Protein AF-A0A5N9AKI3-F1 (afdb_monomer_lite)

Secondary structure (DSSP, 8-state):
----------------------PPPP------PPPPP----PPPPPP----------PPP--PPPP------------------------------------------TTHHHHTT--B-HHHHHHHH-HHHHHHHHTTS-PPPHHHHHHTTTSPBGGG-------------------------------HHHHHHHHHHHHEEEE--SSGGG-EEEES----HHHHHHHHHHH-HHHHHHHHHTSSPPPHHHHHHHTTT-SS-GGGSS-TTGGG-SS----HHHHHHHTTT-PPPHHHHHHHHTT--PPPPPSSB-----STTT-SS----S-HHHHHHHHHH-HHHHTT---BPPP-TTTTSPPTT-GGGGG--TT-EEE-TTS-EEE-HHHHHHHHHHHHHHHHHHHHTT-B-EE------TTB-SSS-GGGGSPP---SHHHHHHHIIIIIHHHHHHHHHHHHHTT-SEEEE-SSSSSTTHHHHH-HHHHTS-HHHHHHHHHHHHHHHHHHHHTT--SEEEEEE-------BTTBGGGGT-TT-SGGGGG---TTSSEEEEE----S-HHHHHHHHHHHHHHHHHHHHHHT-EEEEES-TT--THHHHSTTT-TT----HHHHHHHHHHHHHHHHHHSSS--SB---PPPPHHHHTTT--PPP-GGGGGGB-TTTT-STTTPPPHHHHHHHHHHHHHT---

Foldseek 3Di:
DDDDDDDDDDDDDDDDDDDDDDDDDDDDDDDDDDDDDDDDDDDDDDDDDDDDDDDDDDDDDDDDDDDDDDDDDDDDDDDDDDDDDDDDDDDDDDDDDDDDDDDDQDFPDPLCVVQVPQADPVLLCVQVNPVVVVCSRSPVDHDDPVSVVSCPPGDGPPDDDPDDDDDDDDDDDDDDDDDDDPPPPPPPDALVSVVVVQCVVFWDWPDPPDPVQIAIAGFDQFDLQLVVQLCVQPHDVQLVCLQLVVDDQDPRSQVSSVVSGPDRSNRSHGPVSVSDDPHARDLLSQLSHLQPDQHDVVSCLVLLPPFAADDDDQFAAEAEPCQLAVPPFLSDSCLVVLQVCVCPPPLCVLLNHQAGYDDQNLLFARNSDSCSQVAQLLQWDQDPVRDTAHVVVGNLSSLSSSLSVLSVQSVVVHAAEQEHAGDALQFFPHHDSVSRDQDDDQDLVSQVSCLVGRVLVSLLSSLQSCVSSSHQEYEDAPSHPHLLVCLQRDPNNLPDDQLVNLVSSLVSLVPRLVSSVVRHDHFYEHEHALQAQCDDPLDHVNVPGSNGHNSNLPRAPLSGQEYEYEQAAEQDQVVLLVSLVRSLVSVLSRCVVSVHAYYYPDQLFFHCCLPCYCVNPVPRPRCCVVCVVVSSVSVVVSQVPRPDHHSYQRAHDDACVSCVVSGGDQDDPVRVVRRNSLSSHCVNRGGPPVSNVVSSVVSSVPRDD

Radius of gyration: 34.14 Å; chains: 1; bounding box: 111×111×91 Å

Structure (mmCIF, N/CA/C/O backbone):
data_AF-A0A5N9AKI3-F1
#
_entry.id   AF-A0A5N9AKI3-F1
#
loop_
_atom_site.group_PDB
_atom_site.id
_atom_site.type_symbol
_atom_site.label_atom_id
_atom_site.label_alt_id
_atom_site.label_comp_id
_atom_site.label_asym_id
_atom_site.label_entity_id
_atom_site.label_seq_id
_atom_site.pdbx_PDB_ins_code
_atom_site.Cartn_x
_atom_site.Cartn_y
_atom_site.Cartn_z
_atom_site.occupancy
_atom_site.B_iso_or_equiv
_atom_site.auth_seq_id
_atom_site.auth_comp_id
_atom_site.auth_asym_id
_atom_site.auth_atom_id
_atom_site.pdbx_PDB_model_num
ATOM 1 N N . MET A 1 1 ? -26.091 -62.091 34.260 1.00 37.72 1 MET A N 1
ATOM 2 C CA . MET A 1 1 ? -26.161 -60.623 34.139 1.00 37.72 1 MET A CA 1
ATOM 3 C C . MET A 1 1 ? -26.069 -60.316 32.641 1.00 37.72 1 MET A C 1
ATOM 5 O O . MET A 1 1 ? -24.976 -60.122 32.155 1.00 37.72 1 MET A O 1
ATOM 9 N N . ARG A 1 2 ? -27.032 -60.631 31.759 1.00 25.66 2 ARG A N 1
ATOM 10 C CA . ARG A 1 2 ? -28.496 -60.428 31.657 1.00 25.66 2 ARG A CA 1
ATOM 11 C C . ARG A 1 2 ? -28.908 -58.951 31.525 1.00 25.66 2 ARG A C 1
ATOM 13 O O . ARG A 1 2 ? -28.744 -58.236 32.502 1.00 25.66 2 ARG A O 1
ATOM 20 N N . ILE A 1 3 ? -29.601 -58.675 30.397 1.00 26.48 3 ILE A N 1
ATOM 21 C CA . ILE A 1 3 ? -30.741 -57.739 30.196 1.00 26.48 3 ILE A CA 1
ATOM 22 C C . ILE A 1 3 ? -30.334 -56.272 29.867 1.00 26.48 3 ILE A C 1
ATOM 24 O O . ILE A 1 3 ? -29.459 -55.769 30.548 1.00 26.48 3 ILE A O 1
ATOM 28 N N . ILE A 1 4 ? -30.877 -55.497 28.897 1.00 28.17 4 ILE A N 1
ATOM 29 C CA . ILE A 1 4 ? -31.987 -55.583 27.900 1.00 28.17 4 ILE A CA 1
ATOM 30 C C . ILE A 1 4 ? -31.997 -54.273 27.046 1.00 28.17 4 ILE A C 1
ATOM 32 O O . ILE A 1 4 ? -31.684 -53.241 27.622 1.00 28.17 4 ILE A O 1
ATOM 36 N N . LEU A 1 5 ? -32.396 -54.355 25.751 1.00 25.47 5 LEU A N 1
ATOM 37 C CA . LEU A 1 5 ? -33.222 -53.436 24.892 1.00 25.47 5 LEU A CA 1
ATOM 38 C C . LEU A 1 5 ? -32.940 -51.907 24.828 1.00 25.47 5 LEU A C 1
ATOM 40 O O . LEU A 1 5 ? -32.386 -51.338 25.748 1.00 25.47 5 LEU A O 1
ATOM 44 N N . SER A 1 6 ? -33.387 -51.098 23.852 1.00 24.08 6 SER A N 1
ATOM 45 C CA . SER A 1 6 ? -34.223 -51.172 22.623 1.00 24.08 6 SER A CA 1
ATOM 46 C C . SER A 1 6 ? -34.132 -49.765 21.990 1.00 24.08 6 SER A C 1
ATOM 48 O O . SER A 1 6 ? -34.130 -48.783 22.723 1.00 24.08 6 SER A O 1
ATOM 50 N N . SER A 1 7 ? -33.870 -49.601 20.690 1.00 25.44 7 SER A N 1
ATOM 51 C CA . SER A 1 7 ? -34.850 -49.259 19.632 1.00 25.44 7 SER A CA 1
ATOM 52 C C . SER A 1 7 ? -35.946 -48.253 20.023 1.00 25.44 7 SER A C 1
ATOM 54 O O . SER A 1 7 ? -36.705 -48.538 20.944 1.00 25.44 7 SER A O 1
ATOM 56 N N . LEU A 1 8 ? -36.149 -47.197 19.217 1.00 23.72 8 LEU A N 1
ATOM 57 C CA . LEU A 1 8 ? -37.434 -47.008 18.531 1.00 23.72 8 LEU A CA 1
ATOM 58 C C . LEU A 1 8 ? -37.348 -46.070 17.312 1.00 23.72 8 LEU A C 1
ATOM 60 O O . LEU A 1 8 ? -36.702 -45.029 17.323 1.00 23.72 8 LEU A O 1
ATOM 64 N N . LEU A 1 9 ? -38.056 -46.513 16.279 1.00 22.47 9 LEU A N 1
ATOM 65 C CA . LEU A 1 9 ? -38.304 -45.947 14.962 1.00 22.47 9 LEU A CA 1
ATOM 66 C C . LEU A 1 9 ? -39.828 -45.722 14.879 1.00 22.47 9 LEU A C 1
ATOM 68 O O . LEU A 1 9 ? -40.580 -46.590 15.327 1.00 22.47 9 LEU A O 1
ATOM 72 N N . THR A 1 10 ? -40.311 -44.614 14.314 1.00 24.66 10 THR A N 1
ATOM 73 C CA . THR A 1 10 ? -41.717 -44.415 13.869 1.00 24.66 10 THR A CA 1
ATOM 74 C C . THR A 1 10 ? -41.688 -43.226 12.894 1.00 24.66 10 THR A C 1
ATOM 76 O O . THR A 1 10 ? -41.303 -42.142 13.306 1.00 24.66 10 THR A O 1
ATOM 79 N N . VAL A 1 11 ? -41.752 -43.340 11.561 1.00 23.03 11 VAL A N 1
ATOM 80 C CA . VAL A 1 11 ? -42.775 -43.821 10.601 1.00 23.03 11 VAL A CA 1
ATOM 81 C C . VAL A 1 11 ? -44.124 -43.080 10.656 1.00 23.03 11 VAL A C 1
ATOM 83 O O . VAL A 1 11 ? -44.943 -43.338 11.526 1.00 23.03 11 VAL A O 1
ATOM 86 N N . MET A 1 12 ? -44.290 -42.202 9.652 1.00 24.00 12 MET A N 1
ATOM 87 C CA . MET A 1 12 ? -45.476 -41.753 8.887 1.00 24.00 12 MET A CA 1
ATOM 88 C C . MET A 1 12 ? -46.890 -41.813 9.496 1.00 24.00 12 MET A C 1
ATOM 90 O O . MET A 1 12 ? -47.358 -42.888 9.845 1.00 24.00 12 MET A O 1
ATOM 94 N N . PHE A 1 13 ? -47.654 -40.722 9.312 1.00 23.44 13 PHE A N 1
ATOM 95 C CA . PHE A 1 13 ? -48.946 -40.766 8.601 1.00 23.44 13 PHE A CA 1
ATOM 96 C C . PHE A 1 13 ? -49.306 -39.417 7.937 1.00 23.44 13 PHE A C 1
ATOM 98 O O . PHE A 1 13 ? -49.018 -38.345 8.457 1.00 23.44 13 PHE A O 1
ATOM 105 N N . LEU A 1 14 ? -49.904 -39.547 6.749 1.00 22.31 14 LEU A N 1
ATOM 106 C CA . LEU A 1 14 ? -50.409 -38.560 5.785 1.00 22.31 14 LEU A CA 1
ATOM 107 C C . LEU A 1 14 ? -51.775 -37.946 6.168 1.00 22.31 14 LEU A C 1
ATOM 109 O O . LEU A 1 14 ? -52.446 -38.461 7.058 1.00 22.31 14 LEU A O 1
ATOM 113 N N . VAL A 1 15 ? -52.207 -36.995 5.314 1.00 23.88 15 VAL A N 1
ATOM 114 C CA . VAL A 1 15 ? -53.561 -36.421 5.070 1.00 23.88 15 VAL A CA 1
ATOM 115 C C . VAL A 1 15 ? -53.789 -35.052 5.736 1.00 23.88 15 V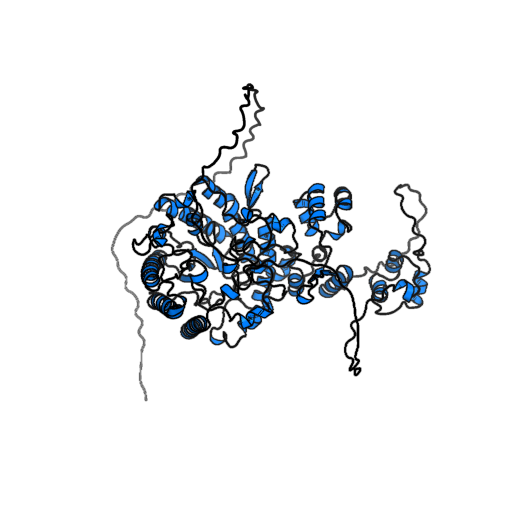AL A C 1
ATOM 117 O O . VAL A 1 15 ? -53.576 -34.926 6.929 1.00 23.88 15 VAL A O 1
ATOM 120 N N . ALA A 1 16 ? -54.376 -34.009 5.134 1.00 21.67 16 ALA A N 1
ATOM 121 C CA . ALA A 1 16 ? -54.496 -33.397 3.793 1.00 21.67 16 ALA A CA 1
ATOM 122 C C . ALA A 1 16 ? -55.538 -32.250 3.954 1.00 21.67 16 ALA A C 1
ATOM 124 O O . ALA A 1 16 ? -56.291 -32.262 4.927 1.00 21.67 16 ALA A O 1
ATOM 125 N N . CYS A 1 17 ? -55.621 -31.352 2.956 1.00 22.72 17 CYS A N 1
ATOM 126 C CA . CYS A 1 17 ? -56.545 -30.204 2.778 1.00 22.72 17 CYS A CA 1
ATOM 127 C C . CYS A 1 17 ? -56.076 -28.913 3.477 1.00 22.72 17 CYS A C 1
ATOM 129 O O . CYS A 1 17 ? -55.954 -28.893 4.693 1.00 22.72 17 CYS A O 1
ATOM 131 N N . GLY A 1 18 ? -55.816 -27.778 2.822 1.00 21.88 18 GLY A N 1
ATOM 132 C CA . GLY A 1 18 ? -56.116 -27.233 1.482 1.00 21.88 18 GLY A CA 1
ATOM 133 C C . GLY A 1 18 ? -56.277 -25.704 1.666 1.00 21.88 18 GLY A C 1
ATOM 134 O O . GLY A 1 18 ? -56.515 -25.277 2.789 1.00 21.88 18 GLY A O 1
ATOM 135 N N . GLY A 1 19 ? -56.180 -24.778 0.714 1.00 23.66 19 GLY A N 1
ATOM 136 C CA . GLY A 1 19 ? -55.586 -24.661 -0.624 1.00 23.66 19 GLY A CA 1
ATOM 137 C C . GLY A 1 19 ? -54.828 -23.309 -0.633 1.00 23.66 19 GLY A C 1
ATOM 138 O O . GLY A 1 19 ? -54.532 -22.786 0.435 1.00 23.66 19 GLY A O 1
ATOM 139 N N . SER A 1 20 ? -54.482 -22.634 -1.720 1.00 24.92 20 SER A N 1
ATOM 140 C CA . SER A 1 20 ? -54.692 -22.775 -3.160 1.00 24.92 20 SER A CA 1
ATOM 141 C C . SER A 1 20 ? -53.670 -21.847 -3.842 1.00 24.92 20 SER A C 1
ATOM 143 O O . SER A 1 20 ? -53.482 -20.731 -3.364 1.00 24.92 20 SER A O 1
ATOM 145 N N . ASP A 1 21 ? -53.014 -22.341 -4.896 1.00 24.72 21 ASP A N 1
ATOM 146 C CA . ASP A 1 21 ? -52.727 -21.729 -6.212 1.00 24.72 21 ASP A CA 1
ATOM 147 C C . ASP A 1 21 ? -52.554 -20.191 -6.287 1.00 24.72 21 ASP A C 1
ATOM 149 O O . ASP A 1 21 ? -53.398 -19.437 -5.826 1.00 24.72 21 ASP A O 1
ATOM 153 N N . THR A 1 22 ? -51.525 -19.602 -6.903 1.00 26.67 22 THR A N 1
ATOM 154 C CA . THR A 1 22 ? -50.898 -19.912 -8.200 1.00 26.67 22 THR A CA 1
ATOM 155 C C . THR A 1 22 ? -49.529 -19.226 -8.312 1.00 26.67 22 THR A C 1
ATOM 157 O O . THR A 1 22 ? -49.428 -18.019 -8.092 1.00 26.67 22 THR A O 1
ATOM 160 N N . ALA A 1 23 ? -48.513 -19.956 -8.773 1.00 25.62 23 ALA A N 1
ATOM 161 C CA . ALA A 1 23 ? -47.315 -19.398 -9.400 1.00 25.62 23 ALA A CA 1
ATOM 162 C C . ALA A 1 23 ? -47.482 -19.432 -10.932 1.00 25.62 23 ALA A C 1
ATOM 164 O O . ALA A 1 23 ? -47.989 -20.436 -11.441 1.00 25.62 23 ALA A O 1
ATOM 165 N N . PRO A 1 24 ? -47.047 -18.411 -11.692 1.00 29.31 24 PRO A N 1
ATOM 166 C CA . PRO A 1 24 ? -46.917 -18.532 -13.135 1.00 29.31 24 PRO A CA 1
ATOM 167 C C . PRO A 1 24 ? -45.514 -19.017 -13.542 1.00 29.31 24 PRO A C 1
ATOM 169 O O . PRO A 1 24 ? -44.487 -18.462 -13.158 1.00 29.31 24 PRO A O 1
ATOM 172 N N . THR A 1 25 ? -45.517 -20.077 -14.346 1.00 28.02 25 THR A N 1
ATOM 173 C CA . THR A 1 25 ? -44.408 -20.678 -15.103 1.00 28.02 25 THR A CA 1
ATOM 174 C C . THR A 1 25 ? -43.863 -19.710 -16.176 1.00 28.02 25 THR A C 1
ATOM 176 O O . THR A 1 25 ? -44.632 -18.910 -16.714 1.00 28.02 25 THR A O 1
ATOM 179 N N . PRO A 1 26 ? -42.562 -19.779 -16.527 1.00 30.08 26 PRO A N 1
ATOM 180 C CA . PRO A 1 26 ? -41.921 -18.857 -17.465 1.00 30.08 26 PRO A CA 1
ATOM 181 C C . PRO A 1 26 ? -42.343 -19.106 -18.918 1.00 30.08 26 PRO A C 1
ATOM 183 O O . PRO A 1 26 ? -42.483 -20.246 -19.357 1.00 30.08 26 PRO A O 1
ATOM 186 N N . THR A 1 27 ? -42.498 -18.021 -19.680 1.00 27.00 27 THR A N 1
ATOM 187 C CA . THR A 1 27 ? -42.697 -18.048 -21.141 1.00 27.00 27 THR A CA 1
ATOM 188 C C . THR A 1 27 ? -41.426 -17.520 -21.826 1.00 27.00 27 THR A C 1
ATOM 190 O O . THR A 1 27 ? -40.848 -16.552 -21.328 1.00 27.00 27 THR A O 1
ATOM 193 N N . PRO A 1 28 ? -40.958 -18.134 -22.931 1.00 29.23 28 PRO A N 1
ATOM 194 C CA . PRO A 1 28 ? -39.671 -17.827 -23.548 1.00 29.23 28 PRO A CA 1
ATOM 195 C C . PRO A 1 28 ? -39.760 -16.618 -24.492 1.00 29.23 28 PRO A C 1
ATOM 197 O O . PRO A 1 28 ? -40.686 -16.520 -25.293 1.00 29.23 28 PRO A O 1
ATOM 200 N N . PHE A 1 29 ? -38.756 -15.742 -24.450 1.00 27.98 29 PHE A N 1
ATOM 201 C CA . PHE A 1 29 ? -38.484 -14.732 -25.479 1.00 27.98 29 PHE A CA 1
ATOM 202 C C . PHE A 1 29 ? -37.013 -14.886 -25.890 1.00 27.98 29 PHE A C 1
ATOM 204 O O . PHE A 1 29 ? -36.119 -14.814 -25.058 1.00 27.98 29 PHE A O 1
ATOM 211 N N . ALA A 1 30 ? -36.765 -15.428 -27.080 1.00 25.25 30 ALA A N 1
ATOM 212 C CA . ALA A 1 30 ? -36.595 -14.700 -28.340 1.00 25.25 30 ALA A CA 1
ATOM 213 C C . ALA A 1 30 ? -35.136 -14.255 -28.534 1.00 25.25 30 ALA A C 1
ATOM 215 O O . ALA A 1 30 ? -34.692 -13.218 -28.053 1.00 25.25 30 ALA A O 1
ATOM 216 N N . THR A 1 31 ? -34.404 -15.088 -29.269 1.00 28.66 31 THR A N 1
ATOM 217 C CA . THR A 1 31 ? -33.080 -14.828 -29.831 1.00 28.66 31 THR A CA 1
ATOM 218 C C . THR A 1 31 ? -33.158 -13.618 -30.765 1.00 28.66 31 THR A C 1
ATOM 220 O O . THR A 1 31 ? -33.770 -13.697 -31.829 1.00 28.66 31 THR A O 1
ATOM 223 N N . ALA A 1 32 ? -32.535 -12.506 -30.381 1.00 26.70 32 ALA A N 1
ATOM 224 C CA . ALA A 1 32 ? -32.258 -11.391 -31.278 1.00 26.70 32 ALA A CA 1
ATOM 225 C C . ALA A 1 32 ? -30.768 -11.418 -31.640 1.00 26.70 32 ALA A C 1
ATOM 227 O O . ALA A 1 32 ? -29.902 -11.333 -30.771 1.00 26.70 32 ALA A O 1
ATOM 228 N N . SER A 1 33 ? -30.478 -11.592 -32.929 1.00 29.80 33 SER A N 1
ATOM 229 C CA . SER A 1 33 ? -29.139 -11.439 -33.497 1.00 29.80 33 SER A CA 1
ATOM 230 C C . SER A 1 33 ? -28.622 -10.004 -33.309 1.00 29.80 33 SER A C 1
ATOM 232 O O . SER A 1 33 ? -29.425 -9.067 -33.321 1.00 29.80 33 SER A O 1
ATOM 234 N N . PRO A 1 34 ? -27.299 -9.806 -33.172 1.00 31.45 34 PRO A N 1
ATOM 235 C CA . PRO A 1 34 ? -26.718 -8.479 -33.007 1.00 31.45 34 PRO A CA 1
ATOM 236 C C . PRO A 1 34 ? -26.858 -7.656 -34.300 1.00 31.45 34 PRO A C 1
ATOM 238 O O . PRO A 1 34 ? -26.679 -8.208 -35.391 1.00 31.45 34 PRO A O 1
ATOM 241 N N . PRO A 1 35 ? -27.156 -6.346 -34.229 1.00 30.70 35 PRO A N 1
ATOM 242 C CA . PRO A 1 35 ? -27.090 -5.492 -35.403 1.00 30.70 35 PRO A CA 1
ATOM 243 C C . PRO A 1 35 ? -25.626 -5.265 -35.815 1.00 30.70 35 PRO A C 1
ATOM 245 O O . PRO A 1 35 ? -24.762 -4.981 -34.989 1.00 30.70 35 PRO A O 1
ATOM 248 N N . ALA A 1 36 ? -25.368 -5.401 -37.116 1.00 28.72 36 ALA A N 1
ATOM 249 C CA . ALA A 1 36 ? -24.107 -5.058 -37.768 1.00 28.72 36 ALA A CA 1
ATOM 250 C C . ALA A 1 36 ? -23.785 -3.550 -37.628 1.00 28.72 36 ALA A C 1
ATOM 252 O O . ALA A 1 36 ? -24.711 -2.740 -37.516 1.00 28.72 36 ALA A O 1
ATOM 253 N N . PRO A 1 37 ? -22.498 -3.153 -37.661 1.00 28.92 37 PRO A N 1
ATOM 254 C CA . PRO A 1 37 ? -22.083 -1.779 -37.397 1.00 28.92 37 PRO A CA 1
ATOM 255 C C . PRO A 1 37 ? -22.508 -0.841 -38.532 1.00 28.92 37 PRO A C 1
ATOM 257 O O . PRO A 1 37 ? -22.203 -1.069 -39.705 1.00 28.92 37 PRO A O 1
ATOM 260 N N . ALA A 1 38 ? -23.203 0.239 -38.177 1.00 26.28 38 ALA A N 1
ATOM 261 C CA . ALA A 1 38 ? -23.516 1.313 -39.104 1.00 26.28 38 ALA A CA 1
ATOM 262 C C . ALA A 1 38 ? -22.277 2.197 -39.311 1.00 26.28 38 ALA A C 1
ATOM 264 O O . ALA A 1 38 ? -21.839 2.916 -38.418 1.00 26.28 38 ALA A O 1
ATOM 265 N N . SER A 1 39 ? -21.729 2.130 -40.523 1.00 27.59 39 SER A N 1
ATOM 266 C CA . SER A 1 39 ? -20.820 3.122 -41.087 1.00 27.59 39 SER A CA 1
ATOM 267 C C . SER A 1 39 ? -21.580 4.426 -41.325 1.00 27.59 39 SER A C 1
ATOM 269 O O . SER A 1 39 ? -22.533 4.438 -42.104 1.00 27.59 39 SER A O 1
ATOM 271 N N . THR A 1 40 ? -21.142 5.529 -40.717 1.00 27.92 40 THR A N 1
ATOM 272 C CA . THR A 1 40 ? -21.492 6.872 -41.196 1.00 27.92 40 THR A CA 1
ATOM 273 C C . THR A 1 40 ? -20.305 7.821 -41.116 1.00 27.92 40 THR A C 1
ATOM 275 O O . THR A 1 40 ? -19.755 8.100 -40.057 1.00 27.92 40 THR A O 1
ATOM 278 N N . ALA A 1 41 ? -19.955 8.271 -42.317 1.00 25.47 41 ALA A N 1
ATOM 279 C CA . ALA A 1 41 ? -19.000 9.275 -42.738 1.00 25.47 41 ALA A CA 1
ATOM 280 C C . ALA A 1 41 ? -18.780 10.498 -41.825 1.00 25.47 41 ALA A C 1
ATOM 282 O O . ALA A 1 41 ? -19.704 11.106 -41.291 1.00 25.47 41 ALA A O 1
ATOM 283 N N . VAL A 1 42 ? -17.511 10.906 -41.820 1.00 30.20 42 VAL A N 1
ATOM 284 C CA . VAL A 1 42 ? -16.954 12.199 -41.407 1.00 30.20 42 VAL A CA 1
ATOM 285 C C . VAL A 1 42 ? -17.672 13.378 -42.091 1.00 30.20 42 VAL A C 1
ATOM 287 O O . VAL A 1 42 ? -17.724 13.410 -43.325 1.00 30.20 42 VAL A O 1
ATOM 290 N N . PRO A 1 43 ? -18.126 14.408 -41.352 1.00 28.36 43 PRO A N 1
ATOM 291 C CA . PRO A 1 43 ? -18.409 15.721 -41.917 1.00 28.36 43 PRO A CA 1
ATOM 292 C C . PRO A 1 43 ? -17.145 16.595 -41.903 1.00 28.36 43 PRO A C 1
ATOM 294 O O . PRO A 1 43 ? -16.491 16.778 -40.880 1.00 28.36 43 PRO A O 1
ATOM 297 N N . LYS A 1 44 ? -16.820 17.156 -43.068 1.00 26.78 44 LYS A N 1
ATOM 298 C CA . LYS A 1 44 ? -15.767 18.157 -43.286 1.00 26.78 44 LYS A CA 1
ATOM 299 C C . LYS A 1 44 ? -16.151 19.499 -42.615 1.00 26.78 44 LYS A C 1
ATOM 301 O O . LYS A 1 44 ? -17.340 19.825 -42.619 1.00 26.78 44 LYS A O 1
ATOM 306 N N . PRO A 1 45 ? -15.203 20.302 -42.088 1.00 28.41 45 PRO A N 1
ATOM 307 C CA . PRO A 1 45 ? -15.526 21.529 -41.359 1.00 28.41 45 PRO A CA 1
ATOM 308 C C . PRO A 1 45 ? -16.057 22.615 -42.299 1.00 28.41 45 PRO A C 1
ATOM 310 O O . PRO A 1 45 ? -15.522 22.810 -43.391 1.00 28.41 45 PRO A O 1
ATOM 313 N N . THR A 1 46 ? -17.089 23.334 -41.857 1.00 25.28 46 THR A N 1
ATOM 314 C CA . THR A 1 46 ? -17.575 24.558 -42.508 1.00 25.28 46 THR A CA 1
ATOM 315 C C . THR A 1 46 ? -16.972 25.760 -41.786 1.00 25.28 46 THR A C 1
ATOM 317 O O . THR A 1 46 ? -17.080 25.864 -40.566 1.00 25.28 46 THR A O 1
ATOM 320 N N . GLU A 1 47 ? -16.316 26.637 -42.546 1.00 29.20 47 GLU A N 1
ATOM 321 C CA . GLU A 1 47 ? -15.791 27.931 -42.104 1.00 29.20 47 GLU A CA 1
ATOM 322 C C . GLU A 1 47 ? -16.889 28.809 -41.490 1.00 29.20 47 GLU A C 1
ATOM 324 O O . GLU A 1 47 ? -17.942 29.010 -42.096 1.00 29.20 47 GLU A O 1
ATOM 329 N N . ALA A 1 48 ? -16.604 29.409 -40.332 1.00 26.83 48 ALA A N 1
ATOM 330 C CA . ALA A 1 48 ? -17.305 30.597 -39.861 1.00 26.83 48 ALA A CA 1
ATOM 331 C C . ALA A 1 48 ? -16.369 31.491 -39.027 1.00 26.83 48 ALA A C 1
ATOM 333 O O . ALA A 1 48 ? -16.125 31.250 -37.852 1.00 26.83 48 ALA A O 1
ATOM 334 N N . THR A 1 49 ? -15.896 32.540 -39.704 1.00 25.33 49 THR A N 1
ATOM 335 C CA . THR A 1 49 ? -15.737 33.934 -39.242 1.00 25.33 49 THR A CA 1
ATOM 336 C C . THR A 1 49 ? -14.961 34.240 -37.957 1.00 25.33 49 THR A C 1
ATOM 338 O O . THR A 1 49 ? -15.430 34.062 -36.839 1.00 25.33 49 THR A O 1
ATOM 341 N N . ALA A 1 50 ? -13.809 34.874 -38.186 1.00 27.91 50 ALA A N 1
ATOM 342 C CA . ALA A 1 50 ? -13.017 35.638 -37.237 1.00 27.91 50 ALA A CA 1
ATOM 343 C C . ALA A 1 50 ? -13.839 36.692 -36.472 1.00 27.91 50 ALA A C 1
ATOM 345 O O . ALA A 1 50 ? -14.595 37.460 -37.071 1.00 27.91 50 ALA A O 1
ATOM 346 N N . LEU A 1 51 ? -13.599 36.772 -35.164 1.00 25.62 51 LEU A N 1
ATOM 347 C CA . LEU A 1 51 ? -13.906 37.924 -34.321 1.00 25.62 51 LEU A CA 1
ATOM 348 C C . LEU A 1 51 ? -12.608 38.366 -33.637 1.00 25.62 51 LEU A C 1
ATOM 350 O O . LEU A 1 51 ? -11.878 37.555 -33.070 1.00 25.62 51 LEU A O 1
ATOM 354 N N . GLU A 1 52 ? -12.307 39.653 -33.794 1.00 24.64 52 GLU A N 1
ATOM 355 C CA . GLU A 1 52 ? -11.102 40.345 -33.343 1.00 24.64 52 GLU A CA 1
ATOM 356 C C . GLU A 1 52 ? -10.863 40.195 -31.835 1.00 24.64 52 GLU A C 1
ATOM 358 O O . GLU A 1 52 ? -11.728 40.508 -31.018 1.00 24.64 52 GLU A O 1
ATOM 363 N N . VAL A 1 53 ? -9.644 39.792 -31.470 1.00 25.25 53 VAL A N 1
ATOM 364 C CA . VAL A 1 53 ? -9.127 39.880 -30.101 1.00 25.25 53 VAL A CA 1
ATOM 365 C C . VAL A 1 53 ? -8.456 41.241 -29.936 1.00 25.25 53 VAL A C 1
ATOM 367 O O . VAL A 1 53 ? -7.358 41.479 -30.439 1.00 25.25 53 VAL A O 1
ATOM 370 N N . THR A 1 54 ? -9.117 42.145 -29.220 1.00 24.83 54 THR A N 1
ATOM 371 C CA . THR A 1 54 ? -8.513 43.365 -28.682 1.00 24.83 54 THR A CA 1
ATOM 372 C C . THR A 1 54 ? -7.730 43.028 -27.415 1.00 24.83 54 THR A C 1
ATOM 374 O O . THR A 1 54 ? -8.283 42.608 -26.402 1.00 24.83 54 THR A O 1
ATOM 377 N N . ALA A 1 55 ? -6.414 43.223 -27.474 1.00 27.56 55 ALA A N 1
ATOM 378 C CA . ALA A 1 55 ? -5.522 43.138 -26.326 1.00 27.56 55 ALA A CA 1
ATOM 379 C C . ALA A 1 55 ? -5.784 44.289 -25.340 1.00 27.56 55 ALA A C 1
ATOM 381 O O . ALA A 1 55 ? -5.763 45.453 -25.745 1.00 27.56 55 ALA A O 1
ATOM 382 N N . VAL A 1 56 ? -5.944 43.985 -24.045 1.00 25.20 56 VAL A N 1
ATOM 383 C CA . VAL A 1 56 ? -5.855 44.983 -22.966 1.00 25.20 56 VAL A CA 1
ATOM 384 C C . VAL A 1 56 ? -5.072 44.436 -21.763 1.00 25.20 56 VAL A C 1
ATOM 386 O O . VAL A 1 56 ? -5.467 43.478 -21.114 1.00 25.20 56 VAL A O 1
ATOM 389 N N . ALA A 1 57 ? -3.936 45.104 -21.549 1.00 24.38 57 ALA A N 1
ATOM 390 C CA . ALA A 1 57 ? -3.128 45.386 -20.359 1.00 24.38 57 ALA A CA 1
ATOM 391 C C . ALA A 1 57 ? -3.198 44.531 -19.067 1.00 24.38 57 ALA A C 1
ATOM 393 O O . ALA A 1 57 ? -4.208 44.424 -18.380 1.00 24.38 57 ALA A O 1
ATOM 394 N N . LYS A 1 58 ? -1.985 44.116 -18.679 1.00 28.05 58 LYS A N 1
ATOM 395 C CA . LYS A 1 58 ? -1.468 43.687 -17.368 1.00 28.05 58 LYS A CA 1
ATOM 396 C C . LYS A 1 58 ? -1.834 44.657 -16.218 1.00 28.05 58 LYS A C 1
ATOM 398 O O . LYS A 1 58 ? -1.664 45.862 -16.416 1.00 28.05 58 LYS A O 1
ATOM 403 N N . PRO A 1 59 ? -2.207 44.185 -15.011 1.00 26.69 59 PRO A N 1
ATOM 404 C CA . PRO A 1 59 ? -2.236 45.028 -13.818 1.00 26.69 59 PRO A CA 1
ATOM 405 C C . PRO A 1 59 ? -0.905 45.011 -13.056 1.00 26.69 59 PRO A C 1
ATOM 407 O O . PRO A 1 59 ? -0.260 43.976 -12.887 1.00 26.69 59 PRO A O 1
ATOM 410 N N . THR A 1 60 ? -0.535 46.210 -12.624 1.00 23.48 60 THR A N 1
ATOM 411 C CA . THR A 1 60 ? 0.652 46.626 -11.875 1.00 23.48 60 THR A CA 1
ATOM 412 C C . THR A 1 60 ? 0.478 46.409 -10.368 1.00 23.48 60 THR A C 1
ATOM 414 O O . THR A 1 60 ? -0.645 46.422 -9.867 1.00 23.48 60 THR A O 1
ATOM 417 N N . GLU A 1 61 ? 1.608 46.271 -9.667 1.00 29.53 61 GLU A N 1
ATOM 418 C CA . GLU A 1 61 ? 1.773 46.351 -8.210 1.00 29.53 61 GLU A CA 1
ATOM 419 C C . GLU A 1 61 ? 0.906 47.430 -7.543 1.00 29.53 61 GLU A C 1
ATOM 421 O O . GLU A 1 61 ? 0.868 48.581 -7.988 1.00 29.53 61 GLU A O 1
ATOM 426 N N . ALA A 1 62 ? 0.297 47.072 -6.410 1.00 25.31 62 ALA A N 1
ATOM 427 C CA . ALA A 1 62 ? -0.195 48.026 -5.428 1.00 25.31 62 ALA A CA 1
ATOM 428 C C . ALA A 1 62 ? 0.126 47.548 -4.004 1.00 25.31 62 ALA A C 1
ATOM 430 O O . ALA A 1 62 ? -0.147 46.420 -3.602 1.00 25.31 62 ALA A O 1
ATOM 431 N N . THR A 1 63 ? 0.747 48.478 -3.299 1.00 23.09 63 THR A N 1
ATOM 432 C CA . THR A 1 63 ? 1.340 48.517 -1.967 1.00 23.09 63 THR A CA 1
ATOM 433 C C . THR A 1 63 ? 0.388 48.115 -0.832 1.00 23.09 63 THR A C 1
ATOM 435 O O . THR A 1 63 ? -0.763 48.549 -0.809 1.00 23.09 63 THR A O 1
ATOM 438 N N . ALA A 1 64 ? 0.898 47.389 0.169 1.00 24.23 64 ALA A N 1
ATOM 439 C CA . ALA A 1 64 ? 0.256 47.233 1.479 1.00 24.23 64 ALA A CA 1
ATOM 440 C C . ALA A 1 64 ? 0.830 48.258 2.491 1.00 24.23 64 ALA A C 1
ATOM 442 O O . ALA A 1 64 ? 2.030 48.539 2.433 1.00 24.23 64 ALA A O 1
ATOM 443 N N . PRO A 1 65 ? 0.010 48.844 3.388 1.00 25.44 65 PRO A N 1
ATOM 444 C CA . PRO A 1 65 ? 0.434 49.890 4.320 1.00 25.44 65 PRO A CA 1
ATOM 445 C C . PRO A 1 65 ? 1.026 49.356 5.637 1.00 25.44 65 PRO A C 1
ATOM 447 O O . PRO A 1 65 ? 0.654 48.292 6.126 1.00 25.44 65 PRO A O 1
ATOM 450 N N . GLU A 1 66 ? 1.916 50.166 6.219 1.00 22.70 66 GLU A N 1
ATOM 451 C CA . GLU A 1 66 ? 2.487 50.051 7.567 1.00 22.70 66 GLU A CA 1
ATOM 452 C C . GLU A 1 66 ? 1.437 50.117 8.689 1.00 22.70 66 GLU A C 1
ATOM 454 O O . GLU A 1 66 ? 0.548 50.971 8.669 1.00 22.70 66 GLU A O 1
ATOM 459 N N . ALA A 1 67 ? 1.660 49.331 9.749 1.00 24.39 67 ALA A N 1
ATOM 460 C CA . ALA A 1 67 ? 1.368 49.727 11.129 1.00 24.39 67 ALA A CA 1
ATOM 461 C C . ALA A 1 67 ? 2.321 49.021 12.119 1.00 24.39 67 ALA A C 1
ATOM 463 O O . ALA A 1 67 ? 2.109 47.883 12.517 1.00 24.39 67 ALA A O 1
ATOM 464 N N . THR A 1 68 ? 3.386 49.753 12.459 1.00 22.52 68 THR A N 1
ATOM 465 C CA . THR A 1 68 ? 3.990 49.966 13.792 1.00 22.52 68 THR A CA 1
ATOM 466 C C . THR A 1 68 ? 4.288 48.799 14.746 1.00 22.52 68 THR A C 1
ATOM 468 O O . THR A 1 68 ? 3.406 48.124 15.264 1.00 22.52 68 THR A O 1
ATOM 471 N N . ALA A 1 69 ? 5.586 48.740 15.051 1.00 24.94 69 ALA A N 1
ATOM 472 C CA . ALA A 1 69 ? 6.317 48.064 16.116 1.00 24.94 69 ALA A CA 1
ATOM 473 C C . ALA A 1 69 ? 5.690 48.058 17.522 1.00 24.94 69 ALA A C 1
ATOM 475 O O . ALA A 1 69 ? 5.060 49.030 17.928 1.00 24.94 69 ALA A O 1
ATOM 476 N N . ASP A 1 70 ? 6.076 47.047 18.310 1.00 21.91 70 ASP A N 1
ATOM 477 C CA . ASP A 1 70 ? 6.741 47.333 19.581 1.00 21.91 70 ASP A CA 1
ATOM 478 C C . ASP A 1 70 ? 7.822 46.295 19.940 1.00 21.91 70 ASP A C 1
ATOM 480 O O . ASP A 1 70 ? 7.778 45.131 19.549 1.00 21.91 70 ASP A O 1
ATOM 484 N N . HIS A 1 71 ? 8.841 46.820 20.613 1.00 25.42 71 HIS A N 1
ATOM 485 C CA . HIS A 1 71 ? 10.205 46.334 20.820 1.00 25.42 71 HIS A CA 1
ATOM 486 C C . HIS A 1 71 ? 10.391 45.100 21.724 1.00 25.42 71 HIS A C 1
ATOM 488 O O . HIS A 1 71 ? 9.657 44.921 22.690 1.00 25.42 71 HIS A O 1
ATOM 494 N N . ALA A 1 72 ? 11.509 44.385 21.499 1.00 23.67 72 ALA A N 1
ATOM 495 C CA . ALA A 1 72 ? 12.678 44.273 22.407 1.00 23.67 72 ALA A CA 1
ATOM 496 C C . ALA A 1 72 ? 13.305 42.855 22.344 1.00 23.67 72 ALA A C 1
ATOM 498 O O . ALA A 1 72 ? 12.657 41.883 22.705 1.00 23.67 72 ALA A O 1
ATOM 499 N N . ASP A 1 73 ? 14.480 42.682 21.715 1.00 24.58 73 ASP A N 1
ATOM 500 C CA . ASP A 1 73 ? 15.825 42.709 22.351 1.00 24.58 73 ASP A CA 1
ATOM 501 C C . ASP A 1 73 ? 16.103 41.411 23.170 1.00 24.58 73 ASP A C 1
ATOM 503 O O . ASP A 1 73 ? 15.336 41.078 24.060 1.00 24.58 73 ASP A O 1
ATOM 507 N N . LEU A 1 74 ? 17.146 40.582 22.980 1.00 25.61 74 LEU A N 1
ATOM 508 C CA . LEU A 1 74 ? 18.534 40.812 22.562 1.00 25.61 74 LEU A CA 1
ATOM 509 C C . LEU A 1 74 ? 19.269 39.504 22.172 1.00 25.61 74 LEU A C 1
ATOM 511 O O . LEU A 1 74 ? 19.116 38.471 22.818 1.00 25.61 74 LEU A O 1
ATOM 515 N N . ASN A 1 75 ? 20.230 39.688 21.259 1.00 24.94 75 ASN A N 1
ATOM 516 C CA . ASN A 1 75 ? 21.568 39.076 21.167 1.00 24.94 75 ASN A CA 1
ATOM 517 C C . ASN A 1 75 ? 21.797 37.695 20.525 1.00 24.94 75 ASN A C 1
ATOM 519 O O . ASN A 1 75 ? 22.078 36.688 21.169 1.00 24.94 75 ASN A O 1
ATOM 523 N N . SER A 1 76 ? 21.932 37.773 19.202 1.00 24.84 76 SER A N 1
ATOM 524 C CA . SER A 1 76 ? 23.118 37.390 18.419 1.00 24.84 76 SER A CA 1
ATOM 525 C C . SER A 1 76 ? 24.470 37.306 19.158 1.00 24.84 76 SER A C 1
ATOM 527 O O . SER A 1 76 ? 24.891 38.270 19.802 1.00 24.84 76 SER A O 1
ATOM 529 N N . LYS A 1 77 ? 25.237 36.244 18.869 1.00 24.77 77 LYS A N 1
ATOM 530 C CA . LYS A 1 77 ? 26.666 36.354 18.525 1.00 24.77 77 LYS A CA 1
ATOM 531 C C . LYS A 1 77 ? 27.029 35.414 17.373 1.00 24.77 77 LYS A C 1
ATOM 533 O O . LYS A 1 77 ? 27.145 34.206 17.525 1.00 24.77 77 LYS A O 1
ATOM 538 N N . GLU A 1 78 ? 27.190 36.064 16.234 1.00 23.61 78 GLU A N 1
ATOM 539 C CA . GLU A 1 78 ? 27.925 35.701 15.030 1.00 23.61 78 GLU A CA 1
ATOM 540 C C . GLU A 1 78 ? 29.372 35.276 15.353 1.00 23.61 78 GLU A C 1
ATOM 542 O O . GLU A 1 78 ? 30.006 35.905 16.200 1.00 23.61 78 GLU A O 1
ATOM 547 N N . TYR A 1 79 ? 29.904 34.253 14.673 1.00 23.36 79 TYR A N 1
ATOM 548 C CA . TYR A 1 79 ? 31.334 34.195 14.354 1.00 23.36 79 TYR A CA 1
ATOM 549 C C . TYR A 1 79 ? 31.607 33.448 13.046 1.00 23.36 79 TYR A C 1
ATOM 551 O O . TYR A 1 79 ? 30.956 32.469 12.687 1.00 23.36 79 TYR A O 1
ATOM 559 N N . GLU A 1 80 ? 32.579 34.016 12.345 1.00 24.81 80 GLU A N 1
ATOM 560 C CA . GLU A 1 80 ? 32.886 33.927 10.930 1.00 24.81 80 GLU A CA 1
ATOM 561 C C . GLU A 1 80 ? 33.545 32.619 10.467 1.00 24.81 80 GLU A C 1
ATOM 563 O O . GLU A 1 80 ? 34.294 31.945 11.174 1.00 24.81 80 GLU A O 1
ATOM 568 N N . ARG A 1 81 ? 33.320 32.364 9.177 1.00 24.38 81 ARG A N 1
ATOM 569 C CA . ARG A 1 81 ? 34.078 31.511 8.259 1.00 24.38 81 ARG A CA 1
ATOM 570 C C . ARG A 1 81 ? 35.553 31.938 8.199 1.00 24.38 81 ARG A C 1
ATOM 572 O O . ARG A 1 81 ? 35.821 33.098 7.913 1.00 24.38 81 ARG A O 1
ATOM 579 N N . ASN A 1 82 ? 36.488 30.993 8.329 1.00 23.59 82 ASN A N 1
ATOM 580 C CA . ASN A 1 82 ? 37.842 31.117 7.779 1.00 23.59 82 ASN A CA 1
ATOM 581 C C . ASN A 1 82 ? 38.367 29.767 7.273 1.00 23.59 82 ASN A C 1
ATOM 583 O O . ASN A 1 82 ? 38.180 28.727 7.900 1.00 23.59 82 ASN A O 1
ATOM 587 N N . ASP A 1 83 ? 39.006 29.845 6.111 1.00 26.44 83 ASP A N 1
ATOM 588 C CA . ASP A 1 83 ? 39.585 28.777 5.302 1.00 26.44 83 ASP A CA 1
ATOM 589 C C . ASP A 1 83 ? 41.120 28.716 5.499 1.00 26.44 83 ASP A C 1
ATOM 591 O O . ASP A 1 83 ? 41.741 29.703 5.896 1.00 26.44 83 ASP A O 1
ATOM 595 N N . ALA A 1 84 ? 41.703 27.573 5.124 1.00 25.36 84 ALA A N 1
ATOM 596 C CA . ALA A 1 84 ? 43.119 27.264 4.878 1.00 25.36 84 ALA A CA 1
ATOM 597 C C . ALA A 1 84 ? 44.115 27.082 6.055 1.00 25.36 84 ALA A C 1
ATOM 599 O O . ALA A 1 84 ? 44.467 28.008 6.780 1.00 25.36 84 ALA A O 1
ATOM 600 N N . GLY A 1 85 ? 44.741 25.890 6.102 1.00 23.70 85 GLY A N 1
ATOM 601 C CA . GLY A 1 85 ? 46.009 25.653 6.811 1.00 23.70 85 GLY A CA 1
ATOM 602 C C . GLY A 1 85 ? 46.449 24.183 6.921 1.00 23.70 85 GLY A C 1
ATOM 603 O O . GLY A 1 85 ? 45.986 23.459 7.790 1.00 23.70 85 GLY A O 1
ATOM 604 N N . LYS A 1 86 ? 47.377 23.758 6.050 1.00 25.78 86 LYS A N 1
ATOM 605 C CA . LYS A 1 86 ? 48.125 22.478 6.063 1.00 25.78 86 LYS A CA 1
ATOM 606 C C . LYS A 1 86 ? 49.109 22.342 7.250 1.00 25.78 86 LYS A C 1
ATOM 608 O O . LYS A 1 86 ? 49.581 23.356 7.748 1.00 25.78 86 LYS A O 1
ATOM 613 N N . GLN A 1 87 ? 49.561 21.087 7.459 1.00 24.12 87 GLN A N 1
ATOM 614 C CA . GLN A 1 87 ? 50.712 20.553 8.245 1.00 24.12 87 GLN A CA 1
ATOM 615 C C . GLN A 1 87 ? 50.397 20.162 9.707 1.00 24.12 87 GLN A C 1
ATOM 617 O O . GLN A 1 87 ? 49.684 20.882 10.382 1.00 24.12 87 GLN A O 1
ATOM 622 N N . SER A 1 88 ? 50.875 19.049 10.286 1.00 24.42 88 SER A N 1
ATOM 623 C CA . SER A 1 88 ? 51.950 18.104 9.932 1.00 24.42 88 SER A CA 1
ATOM 624 C C . SER A 1 88 ? 51.792 16.745 10.641 1.00 24.42 88 SER A C 1
ATOM 626 O O . SER A 1 88 ? 51.245 16.655 11.734 1.00 24.42 88 SER A O 1
ATOM 628 N N . VAL A 1 89 ? 52.395 15.736 10.013 1.00 23.98 89 VAL A N 1
ATOM 629 C CA . VAL A 1 89 ? 52.727 14.367 10.448 1.00 23.98 89 VAL A CA 1
ATOM 630 C C . VAL A 1 89 ? 53.493 14.300 11.784 1.00 23.98 89 VAL A C 1
ATOM 632 O O . VAL A 1 89 ? 54.384 15.119 12.008 1.00 23.98 89 VAL A O 1
ATOM 635 N N . ASN A 1 90 ? 53.213 13.278 12.609 1.00 22.98 90 ASN A N 1
ATOM 636 C CA . ASN A 1 90 ? 54.252 12.409 13.188 1.00 22.98 90 ASN A CA 1
ATOM 637 C C . ASN A 1 90 ? 53.699 11.070 13.707 1.00 22.98 90 ASN A C 1
ATOM 639 O O . ASN A 1 90 ? 52.788 11.021 14.531 1.00 22.98 90 ASN A O 1
ATOM 643 N N . ASP A 1 91 ? 54.328 10.012 13.198 1.00 23.23 91 ASP A N 1
ATOM 644 C CA . ASP A 1 91 ? 54.159 8.591 13.485 1.00 23.23 91 ASP A CA 1
ATOM 645 C C . ASP A 1 91 ? 54.514 8.191 14.924 1.00 23.23 91 ASP A C 1
ATOM 647 O O . ASP A 1 91 ? 55.453 8.712 15.527 1.00 23.23 91 ASP A O 1
ATOM 651 N N . SER A 1 92 ? 53.882 7.116 15.404 1.00 26.38 92 SER A N 1
ATOM 652 C CA . SER A 1 92 ? 54.618 6.071 16.128 1.00 26.38 92 SER A CA 1
ATOM 653 C C . SER A 1 92 ? 54.007 4.682 15.899 1.00 26.38 92 SER A C 1
ATOM 655 O O . SER A 1 92 ? 52.847 4.420 16.197 1.00 26.38 92 SER A O 1
ATOM 657 N N . ASN A 1 93 ? 54.855 3.824 15.327 1.00 25.11 93 ASN A N 1
ATOM 658 C CA . ASN A 1 93 ? 54.705 2.403 15.013 1.00 25.11 93 ASN A CA 1
ATOM 659 C C . ASN A 1 93 ? 54.235 1.520 16.177 1.00 25.11 93 ASN A C 1
ATOM 661 O O . ASN A 1 93 ? 54.776 1.650 17.272 1.00 25.11 93 ASN A O 1
ATOM 665 N N . LEU A 1 94 ? 53.436 0.491 15.856 1.00 27.38 94 LEU A N 1
ATOM 666 C CA . LEU A 1 94 ? 53.560 -0.877 16.388 1.00 27.38 94 LEU A CA 1
ATOM 667 C C . LEU A 1 94 ? 53.047 -1.903 15.343 1.00 27.38 94 LEU A C 1
ATOM 669 O O . LEU A 1 94 ? 51.850 -2.121 15.195 1.00 27.38 94 LEU A O 1
ATOM 673 N N . ASN A 1 95 ? 53.995 -2.518 14.629 1.00 25.52 95 ASN A N 1
ATOM 674 C CA . ASN A 1 95 ? 53.932 -3.859 14.013 1.00 25.52 95 ASN A CA 1
ATOM 675 C C . ASN A 1 95 ? 53.839 -4.933 15.131 1.00 25.52 95 ASN A C 1
ATOM 677 O O . ASN A 1 95 ? 54.258 -4.650 16.250 1.00 25.52 95 ASN A O 1
ATOM 681 N N . ASP A 1 96 ? 53.412 -6.193 14.999 1.00 24.81 96 ASP A N 1
ATOM 682 C CA . ASP A 1 96 ? 53.055 -7.124 13.918 1.00 24.81 96 ASP A CA 1
ATOM 683 C C . ASP A 1 96 ? 52.264 -8.279 14.589 1.00 24.81 96 ASP A C 1
ATOM 685 O O . ASP A 1 96 ? 52.618 -8.679 15.701 1.00 24.81 96 ASP A O 1
ATOM 689 N N . ASN A 1 97 ? 51.260 -8.872 13.926 1.00 24.72 97 ASN A N 1
ATOM 690 C CA . ASN A 1 97 ? 51.280 -10.300 13.549 1.00 24.72 97 ASN A CA 1
ATOM 691 C C . ASN A 1 97 ? 49.960 -10.792 12.933 1.00 24.72 97 ASN A C 1
ATOM 693 O O . ASN A 1 97 ? 48.896 -10.788 13.547 1.00 24.72 97 ASN A O 1
ATOM 697 N N . LYS A 1 98 ? 50.115 -11.291 11.704 1.00 25.94 98 LYS A N 1
ATOM 698 C CA . LYS A 1 98 ? 49.175 -12.048 10.877 1.00 25.94 98 LYS A CA 1
ATOM 699 C C . LYS A 1 98 ? 48.657 -13.333 11.530 1.00 25.94 98 LYS A C 1
ATOM 701 O O . LYS A 1 98 ? 49.438 -14.115 12.0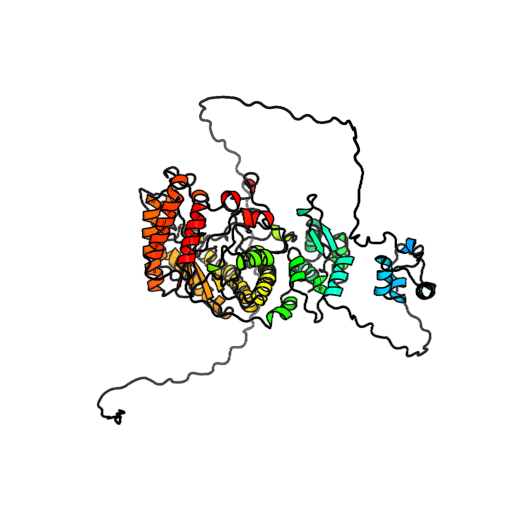67 1.00 25.94 98 LYS A O 1
ATOM 706 N N . SER A 1 99 ? 47.416 -13.668 11.184 1.00 24.67 99 SER A N 1
ATOM 707 C CA . SER A 1 99 ? 47.075 -15.012 10.700 1.00 24.67 99 SER A CA 1
ATOM 708 C C . SER A 1 99 ? 46.149 -14.900 9.481 1.00 24.67 99 SER A C 1
ATOM 710 O O . SER A 1 99 ? 45.035 -14.398 9.592 1.00 24.67 99 SER A O 1
ATOM 712 N N . ASP A 1 100 ? 46.667 -15.322 8.324 1.00 26.53 100 ASP A N 1
ATOM 713 C CA . ASP A 1 100 ? 46.011 -15.412 7.014 1.00 26.53 100 ASP A CA 1
ATOM 714 C C . ASP A 1 100 ? 44.869 -16.449 7.017 1.00 26.53 100 ASP A C 1
ATOM 716 O O . ASP A 1 100 ? 45.145 -17.605 7.325 1.00 26.53 100 ASP A O 1
ATOM 720 N N . VAL A 1 101 ? 43.659 -16.088 6.560 1.00 26.28 101 VAL A N 1
ATOM 721 C CA . VAL A 1 101 ? 42.730 -16.976 5.820 1.00 26.28 101 VAL A CA 1
ATOM 722 C C . VAL A 1 101 ? 41.850 -16.118 4.892 1.00 26.28 101 VAL A C 1
ATOM 724 O O . VAL A 1 101 ? 41.155 -15.227 5.364 1.00 26.28 101 VAL A O 1
ATOM 727 N N . GLY A 1 102 ? 41.858 -16.417 3.584 1.00 24.66 102 GLY A N 1
ATOM 728 C CA . GLY A 1 102 ? 40.793 -16.028 2.643 1.00 24.66 102 GLY A CA 1
ATOM 729 C C . GLY A 1 102 ? 41.087 -14.877 1.672 1.00 24.66 102 GLY A C 1
ATOM 730 O O . GLY A 1 102 ? 40.348 -13.901 1.645 1.00 24.66 102 GLY A O 1
ATOM 731 N N . LYS A 1 103 ? 42.131 -14.978 0.836 1.00 26.59 103 LYS A N 1
ATOM 732 C CA . LYS A 1 103 ? 42.272 -14.110 -0.351 1.00 26.59 103 LYS A CA 1
ATOM 733 C C . LYS A 1 103 ? 41.144 -14.409 -1.346 1.00 26.59 103 LYS A C 1
ATOM 735 O O . LYS A 1 103 ? 41.101 -15.510 -1.890 1.00 26.59 103 LYS A O 1
ATOM 740 N N . SER A 1 104 ? 40.291 -13.422 -1.611 1.00 30.19 104 SER A N 1
ATOM 741 C CA . SER A 1 104 ? 39.465 -13.380 -2.816 1.00 30.19 104 SER A CA 1
ATOM 742 C C . SER A 1 104 ? 40.373 -13.314 -4.051 1.00 30.19 104 SER A C 1
ATOM 744 O O . SER A 1 104 ? 41.432 -12.680 -4.034 1.00 30.19 104 SER A O 1
ATOM 746 N N . SER A 1 105 ? 39.996 -14.025 -5.111 1.00 33.41 105 SER A N 1
ATOM 747 C CA . SER A 1 105 ? 40.692 -14.007 -6.396 1.00 33.41 105 SER A CA 1
ATOM 748 C C . SER A 1 105 ? 40.570 -12.622 -7.029 1.00 33.41 105 SER A C 1
ATOM 750 O O . SER A 1 105 ? 39.509 -12.239 -7.517 1.00 33.41 105 SER A O 1
ATOM 752 N N . SER A 1 106 ? 41.660 -11.862 -6.998 1.00 39.84 106 SER A N 1
ATOM 753 C CA . SER A 1 106 ? 41.818 -10.627 -7.757 1.00 39.84 106 SER A CA 1
ATOM 754 C C . SER A 1 106 ? 41.824 -10.941 -9.255 1.00 39.84 106 SER A C 1
ATOM 756 O O . SER A 1 106 ? 42.652 -11.734 -9.705 1.00 39.84 106 SER A O 1
ATOM 758 N N . GLN A 1 107 ? 40.924 -10.303 -10.001 1.00 42.09 107 GLN A N 1
ATOM 759 C CA . GLN A 1 107 ? 40.926 -10.207 -11.462 1.00 42.09 107 GLN A CA 1
ATOM 760 C C . GLN A 1 107 ? 42.351 -9.886 -11.961 1.00 42.09 107 GLN A C 1
ATOM 762 O O . GLN A 1 107 ? 43.031 -9.041 -11.375 1.00 42.09 107 GLN A O 1
ATOM 767 N N . VAL A 1 108 ? 42.843 -10.579 -12.995 1.00 47.31 108 VAL A N 1
ATOM 768 C CA . VAL A 1 108 ? 44.171 -10.284 -13.557 1.00 47.31 108 VAL A CA 1
ATOM 769 C C . VAL A 1 108 ? 44.035 -9.084 -14.487 1.00 47.31 108 VAL A C 1
ATOM 771 O O . VAL A 1 108 ? 43.672 -9.225 -15.658 1.00 47.31 108 VAL A O 1
ATOM 774 N N . ASP A 1 109 ? 44.340 -7.896 -13.965 1.00 43.41 109 ASP A N 1
ATOM 775 C CA . ASP A 1 109 ? 44.525 -6.708 -14.794 1.00 43.41 109 ASP A CA 1
ATOM 776 C C . ASP A 1 109 ? 45.572 -7.017 -15.878 1.00 43.41 109 ASP A C 1
ATOM 778 O O . ASP A 1 109 ? 46.669 -7.499 -15.593 1.00 43.41 109 ASP A O 1
ATOM 782 N N . ASN A 1 110 ? 45.221 -6.778 -17.145 1.00 63.69 110 ASN A N 1
ATOM 783 C CA . ASN A 1 110 ? 46.068 -7.080 -18.304 1.00 63.69 110 ASN A CA 1
ATOM 784 C C . ASN A 1 110 ? 46.462 -8.571 -18.467 1.00 63.69 110 ASN A C 1
ATOM 786 O O . ASN A 1 110 ? 47.600 -8.910 -18.806 1.00 63.69 110 ASN A O 1
ATOM 790 N N . TRP A 1 111 ? 45.500 -9.495 -18.328 1.00 75.19 111 TRP A N 1
ATOM 791 C CA . TRP A 1 111 ? 45.681 -10.935 -18.610 1.00 75.19 111 TRP A CA 1
ATOM 792 C C . TRP A 1 111 ? 46.342 -11.241 -19.972 1.00 75.19 111 TRP A C 1
ATOM 794 O O . TRP A 1 111 ? 47.113 -12.188 -20.095 1.00 75.19 111 TRP A O 1
ATOM 804 N N . ARG A 1 112 ? 46.107 -10.412 -20.998 1.00 69.75 112 ARG A N 1
ATOM 805 C CA . ARG A 1 112 ? 46.730 -10.552 -22.330 1.00 69.75 112 ARG A CA 1
ATOM 806 C C . ARG A 1 112 ? 48.236 -10.350 -22.305 1.00 69.75 112 ARG A C 1
ATOM 808 O O . ARG A 1 112 ? 48.962 -11.093 -22.957 1.00 69.75 112 ARG A O 1
ATOM 815 N N . GLU A 1 113 ? 48.699 -9.357 -21.552 1.00 69.75 113 GLU A N 1
ATOM 816 C CA . GLU A 1 113 ? 50.128 -9.120 -21.342 1.00 69.75 113 GLU A CA 1
ATOM 817 C C . GLU A 1 113 ? 50.710 -10.211 -20.442 1.00 69.75 113 GLU A C 1
ATOM 819 O O . GLU A 1 113 ? 51.789 -10.730 -20.718 1.00 69.75 113 GLU A O 1
ATOM 824 N N . THR A 1 114 ? 49.945 -10.631 -19.431 1.00 77.50 114 THR A N 1
ATOM 825 C CA . THR A 1 114 ? 50.329 -11.689 -18.484 1.00 77.50 114 THR A CA 1
ATOM 826 C C . THR A 1 114 ? 50.590 -13.027 -19.178 1.00 77.50 114 THR A C 1
ATOM 828 O O . THR A 1 114 ? 51.561 -13.711 -18.855 1.00 77.50 114 THR A O 1
ATOM 831 N N . TYR A 1 115 ? 49.762 -13.391 -20.158 1.00 80.69 115 TYR A N 1
ATOM 832 C CA . TYR A 1 115 ? 49.881 -14.651 -20.898 1.00 80.69 115 TYR A CA 1
ATOM 833 C C . TYR A 1 115 ? 50.496 -14.501 -22.292 1.00 80.69 115 TYR A C 1
ATOM 835 O O . TYR A 1 115 ? 50.543 -15.471 -23.045 1.00 80.69 115 TYR A O 1
ATOM 843 N N . ASN A 1 116 ? 50.992 -13.306 -22.629 1.00 78.44 116 ASN A N 1
ATOM 844 C CA . ASN A 1 116 ? 51.594 -12.986 -23.921 1.00 78.44 116 ASN A CA 1
ATOM 845 C C . ASN A 1 116 ? 50.702 -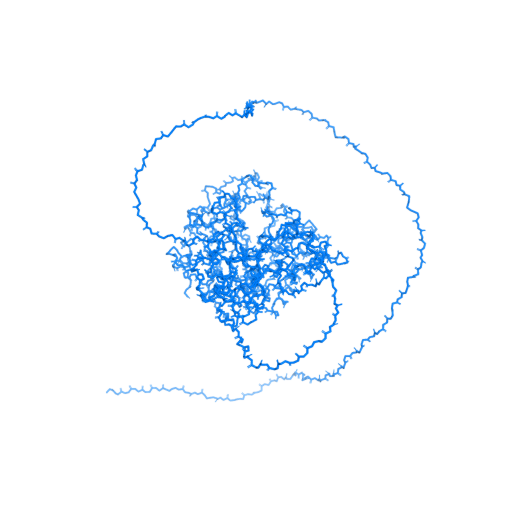13.393 -25.112 1.00 78.44 116 ASN A C 1
ATOM 847 O O . ASN A 1 116 ? 51.140 -14.085 -26.032 1.00 78.44 116 ASN A O 1
ATOM 851 N N . LEU A 1 117 ? 49.435 -12.970 -25.071 1.00 80.38 117 LEU A N 1
ATOM 852 C CA . LEU A 1 117 ? 48.421 -13.216 -26.097 1.00 80.38 117 LEU A CA 1
ATOM 853 C C . LEU A 1 117 ? 48.204 -11.941 -26.928 1.00 80.38 117 LEU A C 1
ATOM 855 O O . LEU A 1 117 ? 47.343 -11.126 -26.590 1.00 80.38 117 LEU A O 1
ATOM 859 N N . PRO A 1 118 ? 48.958 -11.736 -28.025 1.00 75.25 118 PRO A N 1
ATOM 860 C CA . PRO A 1 118 ? 48.924 -10.489 -28.785 1.00 75.25 118 PRO A CA 1
ATOM 861 C C . PRO A 1 118 ? 47.733 -10.392 -29.759 1.00 75.25 118 PRO A C 1
ATOM 863 O O . PRO A 1 118 ? 47.752 -9.545 -30.649 1.00 75.25 118 PRO A O 1
ATOM 866 N N . TYR A 1 119 ? 46.710 -11.241 -29.618 1.00 81.75 119 TYR A N 1
ATOM 867 C CA . TYR A 1 119 ? 45.605 -11.409 -30.569 1.00 81.75 119 TYR A CA 1
ATOM 868 C C . TYR A 1 119 ? 44.331 -10.638 -30.167 1.00 81.75 119 TYR A C 1
ATOM 870 O O . TYR A 1 119 ? 44.140 -10.289 -28.997 1.00 81.75 119 TYR A O 1
ATOM 878 N N . THR A 1 120 ? 43.437 -10.346 -31.116 1.00 74.81 120 THR A N 1
ATOM 879 C CA . THR A 1 120 ? 42.133 -9.697 -30.841 1.00 74.81 120 THR A CA 1
ATOM 880 C C . THR A 1 120 ? 41.220 -10.574 -29.971 1.00 74.81 120 THR A C 1
ATOM 882 O O . THR A 1 120 ? 41.317 -11.793 -30.011 1.00 74.81 120 THR A O 1
ATOM 885 N N . ILE A 1 121 ? 40.349 -9.971 -29.141 1.00 72.94 121 ILE A N 1
ATOM 886 C CA . ILE A 1 121 ? 39.421 -10.726 -28.259 1.00 72.94 121 ILE A CA 1
ATOM 887 C C . ILE A 1 121 ? 38.513 -11.624 -29.089 1.00 72.94 121 ILE A C 1
ATOM 889 O O . ILE A 1 121 ? 38.477 -12.820 -28.837 1.00 72.94 121 ILE A O 1
ATOM 893 N N . SER A 1 122 ? 37.909 -11.060 -30.135 1.00 69.00 122 SER A N 1
ATOM 894 C CA . SER A 1 122 ? 37.029 -11.788 -31.045 1.00 69.00 122 SER A CA 1
ATOM 895 C C . SER A 1 122 ? 37.694 -13.035 -31.622 1.00 69.00 122 SER A C 1
ATOM 897 O O . SER A 1 122 ? 37.103 -14.101 -31.594 1.00 69.00 122 SER A O 1
ATOM 899 N N . CYS A 1 123 ? 38.955 -12.949 -32.059 1.00 77.75 123 CYS A N 1
ATOM 900 C CA . CYS A 1 123 ? 39.624 -14.123 -32.614 1.00 77.75 123 CYS A CA 1
ATOM 901 C C . CYS A 1 123 ? 39.980 -15.173 -31.554 1.00 77.75 123 CYS A C 1
ATOM 903 O O . CYS A 1 123 ? 40.006 -16.362 -31.860 1.00 77.75 123 CYS A O 1
ATOM 905 N N . ILE A 1 124 ? 40.271 -14.757 -30.318 1.00 76.56 124 ILE A N 1
ATOM 906 C CA . ILE A 1 124 ? 40.526 -15.707 -29.230 1.00 76.56 124 ILE A CA 1
ATOM 907 C C . ILE A 1 124 ? 39.229 -16.440 -28.867 1.00 76.56 124 ILE A C 1
ATOM 909 O O . ILE A 1 124 ? 39.243 -17.667 -28.780 1.00 76.56 124 ILE A O 1
ATOM 913 N N . ASP A 1 125 ? 38.120 -15.708 -28.759 1.00 73.44 125 ASP A N 1
ATOM 914 C CA . ASP A 1 125 ? 36.788 -16.259 -28.494 1.00 73.44 125 ASP A CA 1
ATOM 915 C C . ASP A 1 125 ? 36.337 -17.221 -29.598 1.00 73.44 125 ASP A C 1
ATOM 917 O O . ASP A 1 125 ? 35.915 -18.334 -29.296 1.00 73.44 125 ASP A O 1
ATOM 921 N N . ASP A 1 126 ? 36.533 -16.860 -30.869 1.00 72.56 126 ASP A N 1
ATOM 922 C CA . ASP A 1 126 ? 36.174 -17.698 -32.022 1.00 72.56 126 ASP A CA 1
ATOM 923 C C . ASP A 1 126 ? 36.976 -19.011 -32.096 1.00 72.56 126 ASP A C 1
ATOM 925 O O . ASP A 1 126 ? 36.543 -19.981 -32.721 1.00 72.56 126 ASP A O 1
ATOM 929 N N . ARG A 1 127 ? 38.191 -19.044 -31.532 1.00 79.62 127 ARG A N 1
ATOM 930 C CA . ARG A 1 127 ? 39.117 -20.188 -31.651 1.00 79.62 127 ARG A CA 1
ATOM 931 C C . ARG A 1 127 ? 39.125 -21.099 -30.440 1.00 79.62 127 ARG A C 1
ATOM 933 O O . ARG A 1 127 ? 39.373 -22.293 -30.599 1.00 79.62 127 ARG A O 1
ATOM 940 N N . LEU A 1 128 ? 38.932 -20.532 -29.257 1.00 77.00 128 LEU A N 1
ATOM 941 C CA . LEU A 1 128 ? 39.022 -21.247 -27.989 1.00 77.00 128 LEU A CA 1
ATOM 942 C C . LEU A 1 128 ? 37.671 -21.392 -27.290 1.00 77.00 128 LEU A C 1
ATOM 944 O O . LEU A 1 128 ? 37.571 -22.181 -26.354 1.00 77.00 128 LEU A O 1
ATOM 948 N N . GLY A 1 129 ? 36.655 -20.659 -27.742 1.00 64.94 129 GLY A N 1
ATOM 949 C CA . GLY A 1 129 ? 35.395 -20.499 -27.036 1.00 64.94 129 GLY A CA 1
ATOM 950 C C . GLY A 1 129 ? 35.516 -19.437 -25.944 1.00 64.94 129 GLY A C 1
ATOM 951 O O . GLY A 1 129 ? 36.513 -19.357 -25.218 1.00 64.94 129 GLY A O 1
ATOM 952 N N . VAL A 1 130 ? 34.460 -18.636 -25.790 1.00 58.44 130 VAL A N 1
ATOM 953 C CA . VAL A 1 130 ? 34.382 -17.542 -24.802 1.00 58.44 130 VAL A CA 1
ATOM 954 C C . VAL A 1 130 ? 34.673 -18.049 -23.382 1.00 58.44 130 VAL A C 1
ATOM 956 O O . VAL A 1 130 ? 35.299 -17.350 -22.586 1.00 58.44 130 VAL A O 1
ATOM 959 N N . SER A 1 131 ? 34.279 -19.292 -23.077 1.00 53.81 131 SER A N 1
ATOM 960 C CA . SER A 1 131 ? 34.533 -19.949 -21.789 1.00 53.81 131 SER A CA 1
ATOM 961 C C . SER A 1 131 ? 36.031 -20.077 -21.482 1.00 53.81 131 SER A C 1
ATOM 963 O O . SER A 1 131 ? 36.492 -19.614 -20.441 1.00 53.81 131 SER A O 1
ATOM 965 N N . VAL A 1 132 ? 36.829 -20.595 -22.420 1.00 71.38 132 VAL A N 1
ATOM 966 C CA . VAL A 1 132 ? 38.282 -20.758 -22.245 1.00 71.38 132 VAL A CA 1
ATOM 967 C C . VAL A 1 132 ? 38.992 -19.406 -22.207 1.00 71.38 132 VAL A C 1
ATOM 969 O O . VAL A 1 132 ? 39.863 -19.191 -21.362 1.00 71.38 132 VAL A O 1
ATOM 972 N N . THR A 1 133 ? 38.593 -18.452 -23.058 1.00 75.62 133 THR A N 1
ATOM 973 C CA . THR A 1 133 ? 39.127 -17.081 -23.001 1.00 75.62 133 THR A CA 1
ATOM 974 C C . THR A 1 133 ? 38.906 -16.452 -21.625 1.00 75.62 133 THR A C 1
ATOM 976 O O . THR A 1 133 ? 39.766 -15.734 -21.104 1.00 75.62 133 THR A O 1
ATOM 979 N N . ARG A 1 134 ? 37.761 -16.742 -21.005 1.00 58.34 134 ARG A N 1
ATOM 980 C CA . ARG A 1 134 ? 37.368 -16.207 -19.703 1.00 58.34 134 ARG A CA 1
ATOM 981 C C . ARG A 1 134 ? 38.161 -16.797 -18.540 1.00 58.34 134 ARG A C 1
ATOM 983 O O . ARG A 1 134 ? 38.450 -16.079 -17.579 1.00 58.34 134 ARG A O 1
ATOM 990 N N . GLU A 1 135 ? 38.583 -18.056 -18.631 1.00 70.69 135 GLU A N 1
ATOM 991 C CA . GLU A 1 135 ? 39.506 -18.654 -17.656 1.00 70.69 135 GLU A CA 1
ATOM 992 C C . GLU A 1 135 ? 40.848 -17.902 -17.619 1.00 70.69 135 GLU A C 1
ATOM 994 O O . GLU A 1 135 ? 41.451 -17.763 -16.553 1.00 70.69 135 GLU A O 1
ATOM 999 N N . PHE A 1 136 ? 41.276 -17.333 -18.754 1.00 78.12 136 PHE A N 1
ATOM 1000 C CA . PHE A 1 136 ? 42.462 -16.473 -18.825 1.00 78.12 136 PHE A CA 1
ATOM 1001 C C . PHE A 1 136 ? 42.176 -15.077 -18.256 1.00 78.12 136 PHE A C 1
ATOM 1003 O O . PHE A 1 136 ? 42.951 -14.563 -17.456 1.00 78.12 136 PHE A O 1
ATOM 1010 N N . GLN A 1 137 ? 41.040 -14.469 -18.606 1.00 61.72 137 GLN A N 1
ATOM 1011 C CA . GLN A 1 137 ? 40.642 -13.135 -18.120 1.00 61.72 137 GLN A CA 1
ATOM 1012 C C . GLN A 1 137 ? 40.533 -13.050 -16.594 1.00 61.72 137 GLN A C 1
ATOM 1014 O O . GLN A 1 137 ? 40.889 -12.044 -15.983 1.00 61.72 137 GLN A O 1
ATOM 1019 N N . THR A 1 138 ? 40.041 -14.121 -15.979 1.00 52.38 138 THR A N 1
ATOM 1020 C CA . THR A 1 138 ? 39.833 -14.217 -14.529 1.00 52.38 138 THR A CA 1
ATOM 1021 C C . THR A 1 138 ? 41.075 -14.695 -13.776 1.00 52.38 138 THR A C 1
ATOM 1023 O O . THR A 1 138 ? 41.084 -14.687 -12.548 1.00 52.38 138 THR A O 1
ATOM 1026 N N . GLY A 1 139 ? 42.133 -15.096 -14.492 1.00 61.34 139 GLY A N 1
ATOM 1027 C CA . GLY A 1 139 ? 43.342 -15.669 -13.902 1.00 61.34 139 GLY A CA 1
ATOM 1028 C C . GLY A 1 139 ? 43.158 -17.073 -13.330 1.00 61.34 139 GLY A C 1
ATOM 1029 O O . GLY A 1 139 ? 44.028 -17.539 -12.592 1.00 61.34 139 GLY A O 1
ATOM 1030 N N . LEU A 1 140 ? 42.045 -17.745 -13.655 1.00 63.56 140 LEU A N 1
ATOM 1031 C CA . LEU A 1 140 ? 41.743 -19.105 -13.205 1.00 63.56 140 LEU A CA 1
ATOM 1032 C C . LEU A 1 140 ? 42.824 -20.086 -13.672 1.00 63.56 140 LEU A C 1
ATOM 1034 O O . LEU A 1 140 ? 43.252 -20.962 -12.920 1.00 63.56 140 LEU A O 1
ATOM 1038 N N . ARG A 1 141 ? 43.305 -19.902 -14.906 1.00 77.50 141 ARG A N 1
ATOM 1039 C CA . ARG A 1 141 ? 44.504 -20.558 -15.440 1.00 77.50 141 ARG A CA 1
ATOM 1040 C C . ARG A 1 141 ? 45.090 -19.756 -16.601 1.00 77.50 141 ARG A C 1
ATOM 1042 O O . ARG A 1 141 ? 44.438 -18.880 -17.148 1.00 77.50 141 ARG A O 1
ATOM 1049 N N . GLY A 1 142 ? 46.322 -20.078 -16.992 1.00 77.06 142 GLY A N 1
ATOM 1050 C CA . GLY A 1 142 ? 46.907 -19.589 -18.243 1.00 77.06 142 GLY A CA 1
ATOM 1051 C C . GLY A 1 142 ? 46.581 -20.490 -19.444 1.00 77.06 142 GLY A C 1
ATOM 1052 O O . GLY A 1 142 ? 46.135 -21.631 -19.256 1.00 77.06 142 GLY A O 1
ATOM 1053 N N . PRO A 1 143 ? 46.843 -20.012 -20.673 1.00 84.38 143 PRO A N 1
ATOM 1054 C CA . PRO A 1 143 ? 46.686 -20.807 -21.882 1.00 84.38 143 PRO A CA 1
ATOM 1055 C C . PRO A 1 143 ? 47.694 -21.957 -21.919 1.00 84.38 143 PRO A C 1
ATOM 1057 O O . PRO A 1 143 ? 48.862 -21.824 -21.547 1.00 84.38 143 PRO A O 1
ATOM 1060 N N . THR A 1 144 ? 47.245 -23.108 -22.400 1.00 83.94 144 THR A N 1
ATOM 1061 C CA . THR A 1 144 ? 48.098 -24.250 -22.733 1.00 83.94 144 THR A CA 1
ATOM 1062 C C . THR A 1 144 ? 48.801 -24.018 -24.070 1.00 83.94 144 THR A C 1
ATOM 1064 O O . THR A 1 144 ? 48.359 -23.223 -24.899 1.00 83.94 144 THR A O 1
ATOM 1067 N N . GLN A 1 145 ? 49.879 -24.761 -24.337 1.00 77.00 145 GLN A N 1
ATOM 1068 C CA . GLN A 1 145 ? 50.596 -24.638 -25.611 1.00 77.00 145 GLN A CA 1
ATOM 1069 C C . GLN A 1 145 ? 49.692 -24.937 -26.818 1.00 77.00 145 GLN A C 1
ATOM 1071 O O . GLN A 1 145 ? 49.767 -24.242 -27.819 1.00 77.00 145 GLN A O 1
ATOM 1076 N N . LYS A 1 146 ? 48.783 -25.915 -26.700 1.00 80.69 146 LYS A N 1
ATOM 1077 C CA . LYS A 1 146 ? 47.833 -26.268 -27.765 1.00 80.69 146 LYS A CA 1
ATOM 1078 C C . LYS A 1 146 ? 46.847 -25.129 -28.058 1.00 80.69 146 LYS A C 1
ATOM 1080 O O . LYS A 1 146 ? 46.542 -24.873 -29.219 1.00 80.69 146 LYS A O 1
ATOM 1085 N N . GLU A 1 147 ? 46.370 -24.448 -27.016 1.00 84.06 147 GLU A N 1
ATOM 1086 C CA . GLU A 1 147 ? 45.505 -23.271 -27.150 1.00 84.06 147 GLU A CA 1
ATOM 1087 C C . GLU A 1 147 ? 46.284 -22.111 -27.786 1.00 84.06 147 GLU A C 1
ATOM 1089 O O . GLU A 1 147 ? 45.806 -21.516 -28.747 1.00 84.06 147 GLU A O 1
ATOM 1094 N N . MET A 1 148 ? 47.530 -21.861 -27.369 1.00 82.81 148 MET A N 1
ATOM 1095 C CA . MET A 1 148 ? 48.381 -20.847 -28.010 1.00 82.81 148 MET A CA 1
ATOM 1096 C C . MET A 1 148 ? 48.679 -21.150 -29.485 1.00 82.81 148 MET A C 1
ATOM 1098 O O . MET A 1 148 ? 48.653 -20.239 -30.312 1.00 82.81 148 MET A O 1
ATOM 1102 N N . ASP A 1 149 ? 48.911 -22.415 -29.835 1.00 81.06 149 ASP A N 1
ATOM 1103 C CA . ASP A 1 149 ? 49.153 -22.836 -31.218 1.00 81.06 149 ASP A CA 1
ATOM 1104 C C . ASP A 1 149 ? 47.901 -22.638 -32.092 1.00 81.06 149 ASP A C 1
ATOM 1106 O O . ASP A 1 149 ? 48.011 -22.262 -33.259 1.00 81.06 149 ASP A O 1
ATOM 1110 N N . SER A 1 150 ? 46.699 -22.824 -31.530 1.00 82.06 150 SER A N 1
ATOM 1111 C CA . SER A 1 150 ? 45.431 -22.584 -32.239 1.00 82.06 150 SER A CA 1
ATOM 1112 C C . SER A 1 150 ? 45.142 -21.098 -32.495 1.00 82.06 150 SER A C 1
ATOM 1114 O O . SER A 1 150 ? 44.450 -20.753 -33.454 1.00 82.06 150 SER A O 1
ATOM 1116 N N . LEU A 1 151 ? 45.734 -20.218 -31.682 1.00 82.62 151 LEU A N 1
ATOM 1117 C CA . LEU A 1 151 ? 45.658 -18.767 -31.832 1.00 82.62 151 LEU A CA 1
ATOM 1118 C C . LEU A 1 151 ? 46.709 -18.207 -32.797 1.00 82.62 151 LEU A C 1
ATOM 1120 O O . LEU A 1 151 ? 46.619 -17.045 -33.174 1.00 82.62 151 LEU A O 1
ATOM 1124 N N . ALA A 1 152 ? 47.683 -19.006 -33.246 1.00 75.75 152 ALA A N 1
ATOM 1125 C CA . ALA A 1 152 ? 48.779 -18.538 -34.101 1.00 75.75 152 ALA A CA 1
ATOM 1126 C C . ALA A 1 152 ? 48.323 -17.944 -35.449 1.00 75.75 152 ALA A C 1
ATOM 1128 O O . ALA A 1 152 ? 49.072 -17.200 -36.081 1.00 75.75 152 ALA A O 1
ATOM 1129 N N . SER A 1 153 ? 47.100 -18.257 -35.894 1.00 75.81 153 SER A N 1
ATOM 1130 C CA . SER A 1 153 ? 46.481 -17.679 -37.095 1.00 75.81 153 SER A CA 1
ATOM 1131 C C . SER A 1 153 ? 45.637 -16.425 -36.838 1.00 75.81 153 SER A C 1
ATOM 1133 O O . SER A 1 153 ? 45.035 -15.913 -37.779 1.00 75.81 153 SER A O 1
ATOM 1135 N N . CYS A 1 154 ? 45.524 -15.964 -35.590 1.00 79.75 154 CYS A N 1
ATOM 1136 C CA . CYS A 1 154 ? 44.713 -14.804 -35.238 1.00 79.75 154 CYS A CA 1
ATOM 1137 C C . CYS A 1 154 ? 45.384 -13.476 -35.587 1.00 79.75 154 CYS A C 1
ATOM 1139 O O . CYS A 1 154 ? 46.608 -13.337 -35.573 1.00 79.75 154 CYS A O 1
ATOM 1141 N N . GLU A 1 155 ? 44.560 -12.467 -35.861 1.00 75.56 155 GLU A N 1
ATOM 1142 C CA . GLU A 1 155 ? 45.033 -11.106 -36.096 1.00 75.56 155 GLU A CA 1
ATOM 1143 C C . GLU A 1 155 ? 45.577 -10.478 -34.805 1.00 75.56 155 GLU A C 1
ATOM 1145 O O . GLU A 1 155 ? 45.011 -10.646 -33.720 1.00 75.56 155 GLU A O 1
ATOM 1150 N N . LEU A 1 156 ? 46.687 -9.742 -34.924 1.00 75.69 156 LEU A N 1
ATOM 1151 C CA . LEU A 1 156 ? 47.315 -9.055 -33.797 1.00 75.69 156 LEU A CA 1
ATOM 1152 C C . LEU A 1 156 ? 46.517 -7.801 -33.414 1.00 75.69 156 LEU A C 1
ATOM 1154 O O . LEU A 1 156 ? 46.146 -7.002 -34.275 1.00 75.69 156 LEU A O 1
ATOM 1158 N N . ALA A 1 157 ? 46.331 -7.575 -32.114 1.00 61.25 157 ALA A N 1
ATOM 1159 C CA . ALA A 1 157 ? 45.544 -6.467 -31.570 1.00 61.25 157 ALA A CA 1
ATOM 1160 C C . ALA A 1 157 ? 46.088 -5.065 -31.933 1.00 61.25 157 ALA A C 1
ATOM 1162 O O . ALA A 1 157 ? 45.365 -4.079 -31.820 1.00 61.25 157 ALA A O 1
ATOM 1163 N N . SER A 1 158 ? 47.336 -4.957 -32.402 1.00 48.34 158 SER A N 1
ATOM 1164 C CA . SER A 1 158 ? 47.994 -3.695 -32.768 1.00 48.34 158 SER A CA 1
ATOM 1165 C C . SER A 1 158 ? 47.714 -3.192 -34.195 1.00 48.34 158 SER A C 1
ATOM 1167 O O . SER A 1 158 ? 48.256 -2.154 -34.567 1.00 48.34 158 SER A O 1
ATOM 1169 N N . ASN A 1 159 ? 46.863 -3.865 -34.983 1.00 39.97 159 ASN A N 1
ATOM 1170 C CA . ASN A 1 159 ? 46.607 -3.515 -36.391 1.00 39.97 159 ASN A CA 1
ATOM 1171 C C . ASN A 1 159 ? 45.138 -3.209 -36.756 1.00 39.97 159 ASN A C 1
ATOM 1173 O O . ASN A 1 159 ? 44.805 -3.243 -37.937 1.00 39.97 159 ASN A O 1
ATOM 1177 N N . ALA A 1 160 ? 44.259 -2.854 -35.813 1.00 31.67 160 ALA A N 1
ATOM 1178 C CA . ALA A 1 160 ? 42.909 -2.391 -36.166 1.00 31.67 160 ALA A CA 1
ATOM 1179 C C . ALA A 1 160 ? 42.927 -0.912 -36.631 1.00 31.67 160 ALA A C 1
ATOM 1181 O O . ALA A 1 160 ? 43.235 -0.030 -35.822 1.00 31.67 160 ALA A O 1
ATOM 1182 N N . PRO A 1 161 ? 42.600 -0.584 -37.900 1.00 29.84 161 PRO A N 1
ATOM 1183 C CA . PRO A 1 161 ? 42.485 0.796 -38.351 1.00 29.84 161 PRO A CA 1
ATOM 1184 C C . PRO A 1 161 ? 41.130 1.381 -37.947 1.00 29.84 161 PRO A C 1
ATOM 1186 O O . PRO A 1 161 ? 40.076 0.773 -38.129 1.00 29.84 161 PRO A O 1
ATOM 1189 N N . VAL A 1 162 ? 41.168 2.621 -37.471 1.00 32.84 162 VAL A N 1
ATOM 1190 C CA . VAL A 1 162 ? 40.008 3.487 -37.255 1.00 32.84 162 VAL A CA 1
ATOM 1191 C C . VAL A 1 162 ? 39.264 3.713 -38.582 1.00 32.84 162 VAL A C 1
ATOM 1193 O O . VAL A 1 162 ? 39.789 4.365 -39.479 1.00 32.84 162 VAL A O 1
ATOM 1196 N N . GLY A 1 163 ? 38.033 3.200 -38.666 1.00 31.14 163 GLY A N 1
ATOM 1197 C CA . GLY A 1 163 ? 36.929 3.673 -39.513 1.00 31.14 163 GLY A CA 1
ATOM 1198 C C . GLY A 1 163 ? 37.074 3.598 -41.042 1.00 31.14 163 GLY A C 1
ATOM 1199 O O . GLY A 1 163 ? 37.796 4.387 -41.646 1.00 31.14 163 GLY A O 1
ATOM 1200 N N . LYS A 1 164 ? 36.221 2.785 -41.689 1.00 25.89 164 LYS A N 1
ATOM 1201 C CA . LYS A 1 164 ? 35.421 3.191 -42.867 1.00 25.89 164 LYS A CA 1
ATOM 1202 C C . LYS A 1 164 ? 34.357 2.150 -43.237 1.00 25.89 164 LYS A C 1
ATOM 1204 O O . LYS A 1 164 ? 34.629 0.961 -43.317 1.00 25.89 164 LYS A O 1
ATOM 1209 N N . SER A 1 165 ? 33.155 2.662 -43.486 1.00 29.17 165 SER A N 1
ATOM 1210 C CA . SER A 1 165 ? 31.980 1.971 -44.025 1.00 29.17 165 SER A CA 1
ATOM 1211 C C . SER A 1 165 ? 32.090 1.708 -45.540 1.00 29.17 165 SER A C 1
ATOM 1213 O O . SER A 1 165 ? 32.786 2.442 -46.247 1.00 29.17 165 SER A O 1
ATOM 1215 N N . SER A 1 166 ? 31.277 0.745 -46.009 1.00 27.55 166 SER A N 1
ATOM 1216 C CA . SER A 1 166 ? 30.897 0.388 -47.393 1.00 27.55 166 SER A CA 1
ATOM 1217 C C . SER A 1 166 ? 31.937 -0.449 -48.164 1.00 27.55 166 SER A C 1
ATOM 1219 O O . SER A 1 166 ? 33.129 -0.252 -48.006 1.00 27.55 166 SER A O 1
ATOM 1221 N N . THR A 1 167 ? 31.596 -1.425 -49.010 1.00 26.53 167 THR A N 1
ATOM 1222 C CA . THR A 1 167 ? 30.389 -1.671 -49.813 1.00 26.53 167 THR A CA 1
ATOM 1223 C C . THR A 1 167 ? 30.336 -3.167 -50.176 1.00 26.53 167 THR A C 1
ATOM 1225 O O . THR A 1 167 ? 31.373 -3.816 -50.299 1.00 26.53 167 THR A O 1
ATOM 1228 N N . SER A 1 168 ? 29.144 -3.709 -50.414 1.00 35.41 168 SER A N 1
ATOM 1229 C CA . SER A 1 168 ? 28.943 -5.006 -51.065 1.00 35.41 168 SER A CA 1
ATOM 1230 C C . SER A 1 168 ? 29.459 -5.013 -52.513 1.00 35.41 168 SER A C 1
ATOM 1232 O O . SER A 1 168 ? 29.234 -4.069 -53.267 1.00 35.41 168 SER A O 1
ATOM 1234 N N . SER A 1 169 ? 30.107 -6.100 -52.943 1.00 27.11 169 SER A N 1
ATOM 1235 C CA . SER A 1 169 ? 29.808 -6.761 -54.226 1.00 27.11 169 SER A CA 1
ATOM 1236 C C . SER A 1 169 ? 30.601 -8.056 -54.427 1.00 27.11 169 SER A C 1
ATOM 1238 O O . SER A 1 169 ? 31.771 -8.191 -54.089 1.00 27.11 169 SER A O 1
ATOM 1240 N N . SER A 1 170 ? 29.862 -9.008 -54.979 1.00 29.50 170 SER A N 1
ATOM 1241 C CA . SER A 1 170 ? 30.136 -10.396 -55.324 1.00 29.50 170 SER A CA 1
ATOM 1242 C C . SER A 1 170 ? 31.392 -10.649 -56.168 1.00 29.50 170 SER A C 1
ATOM 1244 O O . SER A 1 170 ? 31.638 -9.905 -57.111 1.00 29.50 170 SER A O 1
ATOM 1246 N N . GLN A 1 171 ? 32.041 -11.809 -55.977 1.00 28.05 171 GLN A N 1
ATOM 1247 C CA . GLN A 1 171 ? 32.189 -12.835 -57.028 1.00 28.05 171 GLN A CA 1
ATOM 1248 C C . GLN A 1 171 ? 32.811 -14.152 -56.513 1.00 28.05 171 GLN A C 1
ATOM 1250 O O . GLN A 1 171 ? 33.692 -14.168 -55.664 1.00 28.05 171 GLN A O 1
ATOM 1255 N N . ASN A 1 172 ? 32.283 -15.246 -57.068 1.00 27.09 172 ASN A N 1
ATOM 1256 C CA . ASN A 1 172 ? 32.549 -16.672 -56.846 1.00 27.09 172 ASN A CA 1
ATOM 1257 C C . ASN A 1 172 ? 34.028 -17.114 -56.821 1.00 27.09 172 ASN A C 1
ATOM 1259 O O . ASN A 1 172 ? 34.766 -16.767 -57.739 1.00 27.09 172 ASN A O 1
ATOM 1263 N N . SER A 1 173 ? 34.350 -18.112 -55.983 1.00 28.59 173 SER A N 1
ATOM 1264 C CA . SER A 1 173 ? 34.832 -19.412 -56.493 1.00 28.59 173 SER A CA 1
ATOM 1265 C C . SER A 1 173 ? 34.634 -20.566 -55.494 1.00 28.59 173 SER A C 1
ATOM 1267 O O . SER A 1 173 ? 35.183 -20.556 -54.402 1.00 28.59 173 SER A O 1
ATOM 1269 N N . GLU A 1 174 ? 33.883 -21.562 -55.964 1.00 28.09 174 GLU A N 1
ATOM 1270 C CA . GLU A 1 174 ? 34.087 -23.011 -55.809 1.00 28.09 174 GLU A CA 1
ATOM 1271 C C . GLU A 1 174 ? 33.961 -23.714 -54.441 1.00 28.09 174 GLU A C 1
ATOM 1273 O O . GLU A 1 174 ? 34.728 -23.543 -53.502 1.00 28.09 174 GLU A O 1
ATOM 1278 N N . ARG A 1 175 ? 32.978 -24.629 -54.440 1.00 30.00 175 ARG A N 1
ATOM 1279 C CA . ARG A 1 175 ? 32.731 -25.731 -53.509 1.00 30.00 175 ARG A CA 1
ATOM 1280 C C . ARG A 1 175 ? 33.986 -26.559 -53.226 1.00 30.00 175 ARG A C 1
ATOM 1282 O O . ARG A 1 175 ? 34.559 -27.120 -54.157 1.00 30.00 175 ARG A O 1
ATOM 1289 N N . VAL A 1 176 ? 34.226 -26.827 -51.946 1.00 30.41 176 VAL A N 1
ATOM 1290 C CA . VAL A 1 176 ? 34.586 -28.171 -51.481 1.00 30.41 176 VAL A CA 1
ATOM 1291 C C . VAL A 1 176 ? 33.716 -28.476 -50.268 1.00 30.41 176 VAL A C 1
ATOM 1293 O O . VAL A 1 176 ? 33.745 -27.758 -49.272 1.00 30.41 176 VAL A O 1
ATOM 1296 N N . ASP A 1 177 ? 32.893 -29.510 -50.413 1.00 33.06 177 ASP A N 1
ATOM 1297 C CA . ASP A 1 177 ? 32.133 -30.127 -49.338 1.00 33.06 177 ASP A CA 1
ATOM 1298 C C . ASP A 1 177 ? 33.111 -30.716 -48.312 1.00 33.06 177 ASP A C 1
ATOM 1300 O O . ASP A 1 177 ? 33.864 -31.630 -48.650 1.00 33.06 177 ASP A O 1
ATOM 1304 N N . ASP A 1 178 ? 33.065 -30.258 -47.061 1.00 30.89 178 ASP A N 1
ATOM 1305 C CA . ASP A 1 178 ? 33.469 -31.110 -45.946 1.00 30.89 178 ASP A CA 1
ATOM 1306 C C . ASP A 1 178 ? 32.451 -31.018 -44.810 1.00 30.89 178 ASP A C 1
ATOM 1308 O O . ASP A 1 178 ? 32.153 -29.957 -44.257 1.00 30.89 178 ASP A O 1
ATOM 1312 N N . LYS A 1 179 ? 31.859 -32.176 -44.529 1.00 38.22 179 LYS A N 1
ATOM 1313 C CA . LYS A 1 179 ? 30.913 -32.411 -43.447 1.00 38.22 179 LYS A CA 1
ATOM 1314 C C . LYS A 1 179 ? 31.722 -32.581 -42.163 1.00 38.22 179 LYS A C 1
ATOM 1316 O O . LYS A 1 179 ? 31.999 -33.704 -41.757 1.00 38.22 179 LYS A O 1
ATOM 1321 N N . GLY A 1 180 ? 32.075 -31.472 -41.526 1.00 27.12 180 GLY A N 1
ATOM 1322 C CA . GLY A 1 180 ? 32.508 -31.448 -40.131 1.00 27.12 180 GLY A CA 1
ATOM 1323 C C . GLY A 1 180 ? 31.334 -31.026 -39.260 1.00 27.12 180 GLY A C 1
ATOM 1324 O O . GLY A 1 180 ? 30.754 -29.970 -39.496 1.00 27.12 180 GLY A O 1
ATOM 1325 N N . ALA A 1 181 ? 30.943 -31.877 -38.315 1.00 32.22 181 ALA A N 1
ATOM 1326 C CA . ALA A 1 181 ? 29.888 -31.613 -37.350 1.00 32.22 181 ALA A CA 1
ATOM 1327 C C . ALA A 1 181 ? 30.071 -30.228 -36.704 1.00 32.22 181 ALA A C 1
ATOM 1329 O O . ALA A 1 181 ? 31.093 -29.971 -36.075 1.00 32.22 181 ALA A O 1
ATOM 1330 N N . ARG A 1 182 ? 29.073 -29.349 -36.856 1.00 30.88 182 ARG A N 1
ATOM 1331 C CA . ARG A 1 182 ? 28.808 -28.349 -35.824 1.00 30.88 182 ARG A CA 1
ATOM 1332 C C . ARG A 1 182 ? 28.332 -29.155 -34.628 1.00 30.88 182 ARG A C 1
ATOM 1334 O O . ARG A 1 182 ? 27.214 -29.660 -34.635 1.00 30.88 182 ARG A O 1
ATOM 1341 N N . GLU A 1 183 ? 29.234 -29.385 -33.686 1.00 33.19 183 GLU A N 1
ATOM 1342 C CA . GLU A 1 183 ? 28.815 -29.525 -32.303 1.00 33.19 183 GLU A CA 1
ATOM 1343 C C . GLU A 1 183 ? 28.113 -28.201 -31.996 1.00 33.19 183 GLU A C 1
ATOM 1345 O O . GLU A 1 183 ? 28.740 -27.143 -31.999 1.00 33.19 183 GLU A O 1
ATOM 1350 N N . ASP A 1 184 ? 26.783 -28.247 -31.912 1.00 35.62 184 ASP A N 1
ATOM 1351 C CA . ASP A 1 184 ? 26.040 -27.237 -31.179 1.00 35.62 184 ASP A CA 1
ATOM 1352 C C . ASP A 1 184 ? 26.687 -27.226 -29.789 1.00 35.62 184 ASP A C 1
ATOM 1354 O O . ASP A 1 184 ? 26.544 -28.196 -29.042 1.00 35.62 184 ASP A O 1
ATOM 1358 N N . GLU A 1 185 ? 27.497 -26.206 -29.491 1.00 38.28 185 GLU A N 1
ATOM 1359 C CA . GLU A 1 185 ? 27.898 -25.900 -28.121 1.00 38.28 185 GLU A CA 1
ATOM 1360 C C . GLU A 1 185 ? 26.591 -25.629 -27.378 1.00 38.28 185 GLU A C 1
ATOM 1362 O O . GLU A 1 185 ? 26.030 -24.535 -27.451 1.00 38.28 185 GLU A O 1
ATOM 1367 N N . SER A 1 186 ? 26.030 -26.674 -26.769 1.00 41.06 186 SER A N 1
ATOM 1368 C CA . SER A 1 186 ? 24.889 -26.531 -25.890 1.00 41.06 186 SER A CA 1
ATOM 1369 C C . SER A 1 186 ? 25.320 -25.588 -24.776 1.00 41.06 186 SER A C 1
ATOM 1371 O O . SER A 1 186 ? 26.354 -25.789 -24.138 1.00 41.06 186 SER A O 1
ATOM 1373 N N . ASP A 1 187 ? 24.563 -24.507 -24.600 1.00 48.28 187 ASP A N 1
ATOM 1374 C CA . ASP A 1 187 ? 24.695 -23.601 -23.465 1.00 48.28 187 ASP A CA 1
ATOM 1375 C C . ASP A 1 187 ? 24.314 -24.395 -22.202 1.00 48.28 187 ASP A C 1
ATOM 1377 O O . ASP A 1 187 ? 23.179 -24.369 -21.738 1.00 48.28 187 ASP A O 1
ATOM 1381 N N . ASP A 1 188 ? 25.254 -25.206 -21.709 1.00 54.19 188 ASP A N 1
ATOM 1382 C CA . ASP A 1 188 ? 25.087 -26.124 -20.576 1.00 54.19 188 ASP A CA 1
ATOM 1383 C C . ASP A 1 188 ? 25.066 -25.379 -19.227 1.00 54.19 188 ASP A C 1
ATOM 1385 O O . ASP A 1 188 ? 24.979 -26.008 -18.168 1.00 54.19 188 ASP A O 1
ATOM 1389 N N . MET A 1 189 ? 25.156 -24.043 -19.238 1.00 60.91 189 MET A N 1
ATOM 1390 C CA . MET A 1 189 ? 25.110 -23.240 -18.022 1.00 60.91 189 MET A CA 1
ATOM 1391 C C . MET A 1 189 ? 23.706 -23.251 -17.428 1.00 60.91 189 MET A C 1
ATOM 1393 O O . MET A 1 189 ? 22.720 -22.880 -18.068 1.00 60.91 189 MET A O 1
ATOM 1397 N N . ASN A 1 190 ? 23.610 -23.601 -16.147 1.00 73.12 190 ASN A N 1
ATOM 1398 C CA . ASN A 1 190 ? 22.360 -23.392 -15.428 1.00 73.12 190 ASN A CA 1
ATOM 1399 C C . ASN A 1 190 ? 22.113 -21.888 -15.193 1.00 73.12 190 ASN A C 1
ATOM 1401 O O . ASN A 1 190 ? 23.020 -21.056 -15.250 1.00 73.12 190 ASN A O 1
ATOM 1405 N N . VAL A 1 191 ? 20.866 -21.529 -14.882 1.00 76.25 191 VAL A N 1
ATOM 1406 C CA . VAL A 1 191 ? 20.434 -20.127 -14.723 1.00 76.25 191 VAL A CA 1
ATOM 1407 C C . VAL A 1 191 ? 21.304 -19.350 -13.731 1.00 76.25 191 VAL A C 1
ATOM 1409 O O . VAL A 1 191 ? 21.628 -18.188 -13.967 1.00 76.25 191 VAL A O 1
ATOM 1412 N N . ARG A 1 192 ? 21.738 -19.993 -12.641 1.00 78.94 192 ARG A N 1
ATOM 1413 C CA . ARG A 1 192 ? 22.585 -19.358 -11.626 1.00 78.94 192 ARG A CA 1
ATOM 1414 C C . ARG A 1 192 ? 23.999 -19.108 -12.152 1.00 78.94 192 ARG A C 1
ATOM 1416 O O . ARG A 1 192 ? 24.527 -18.025 -11.936 1.00 78.94 192 ARG A O 1
ATOM 1423 N N . GLU A 1 193 ? 24.589 -20.050 -12.882 1.00 78.44 193 GLU A N 1
ATOM 1424 C CA . GLU A 1 193 ? 25.891 -19.861 -13.544 1.00 78.44 193 GLU A CA 1
ATOM 1425 C C . GLU A 1 193 ? 25.842 -18.734 -14.578 1.00 78.44 193 GLU A C 1
ATOM 1427 O O . GLU A 1 193 ? 26.746 -17.897 -14.631 1.00 78.44 193 GLU A O 1
ATOM 1432 N N . ARG A 1 194 ? 24.750 -18.648 -15.346 1.00 77.25 194 ARG A N 1
ATOM 1433 C CA . ARG A 1 194 ? 24.547 -17.570 -16.318 1.00 77.25 194 ARG A CA 1
ATOM 1434 C C . ARG A 1 194 ? 24.377 -16.208 -15.639 1.00 77.25 194 ARG A C 1
ATOM 1436 O O . ARG A 1 194 ? 24.919 -15.218 -16.124 1.00 77.25 194 ARG A O 1
ATOM 1443 N N . ILE A 1 195 ? 23.711 -16.155 -14.486 1.00 78.56 195 ILE A N 1
ATOM 1444 C CA . ILE A 1 195 ? 23.586 -14.931 -13.681 1.00 78.56 195 ILE A CA 1
ATOM 1445 C C . ILE A 1 195 ? 24.927 -14.507 -13.080 1.00 78.56 195 ILE A C 1
ATOM 1447 O O . ILE A 1 195 ? 25.301 -13.346 -13.211 1.00 78.56 195 ILE A O 1
ATOM 1451 N N . GLU A 1 196 ? 25.691 -15.419 -12.481 1.00 79.81 196 GLU A N 1
ATOM 1452 C CA . GLU A 1 196 ? 27.034 -15.100 -11.971 1.00 79.81 196 GLU A CA 1
ATOM 1453 C C . GLU A 1 196 ? 27.967 -14.649 -13.105 1.00 79.81 196 GLU A C 1
ATOM 1455 O O . GLU A 1 196 ? 28.765 -13.721 -12.955 1.00 79.81 196 GLU A O 1
ATOM 1460 N N . SER A 1 197 ? 27.800 -15.239 -14.290 1.00 76.94 197 SER A N 1
ATOM 1461 C CA . SER A 1 197 ? 28.460 -14.791 -15.509 1.00 76.94 197 SER A CA 1
ATOM 1462 C C . SER A 1 197 ? 28.087 -13.346 -15.869 1.00 76.94 197 SER A C 1
ATOM 1464 O O . SER A 1 197 ? 28.985 -12.535 -16.118 1.00 76.94 197 SER A O 1
ATOM 1466 N N . ILE A 1 198 ? 26.796 -13.008 -15.861 1.00 80.06 198 ILE A N 1
ATOM 1467 C CA . ILE A 1 198 ? 26.290 -11.654 -16.118 1.00 80.06 198 ILE A CA 1
ATOM 1468 C C . ILE A 1 198 ? 26.831 -10.668 -15.084 1.00 80.06 198 ILE A C 1
ATOM 1470 O O . ILE A 1 198 ? 27.334 -9.611 -15.466 1.00 80.06 198 ILE A O 1
ATOM 1474 N N . LYS A 1 199 ? 26.788 -11.012 -13.795 1.00 79.38 199 LYS A N 1
ATOM 1475 C CA . LYS A 1 199 ? 27.326 -10.194 -12.699 1.00 79.38 199 LYS A CA 1
ATOM 1476 C C . LYS A 1 199 ? 28.814 -9.910 -12.896 1.00 79.38 199 LYS A C 1
ATOM 1478 O O . LYS A 1 199 ? 29.252 -8.771 -12.800 1.00 79.38 199 LYS A O 1
ATOM 1483 N N . ALA A 1 200 ? 29.603 -10.910 -13.273 1.00 76.38 200 ALA A N 1
ATOM 1484 C CA . ALA A 1 200 ? 31.030 -10.712 -13.511 1.00 76.38 200 ALA A CA 1
ATOM 1485 C C . ALA A 1 200 ? 31.350 -9.813 -14.728 1.00 76.38 200 ALA A C 1
ATOM 1487 O O . ALA A 1 200 ? 32.425 -9.219 -14.762 1.00 76.38 200 ALA A O 1
ATOM 1488 N N . VAL A 1 201 ? 30.457 -9.716 -15.721 1.00 75.44 201 VAL A N 1
ATOM 1489 C CA . VAL A 1 201 ? 30.663 -8.895 -16.935 1.00 75.44 201 VAL A CA 1
ATOM 1490 C C . VAL A 1 201 ? 30.070 -7.494 -16.796 1.00 75.44 201 VAL A C 1
ATOM 1492 O O . VAL A 1 201 ? 30.676 -6.514 -17.217 1.00 75.44 201 VAL A O 1
ATOM 1495 N N . SER A 1 202 ? 28.867 -7.414 -16.240 1.00 74.94 202 SER A N 1
ATOM 1496 C CA . SER A 1 202 ? 28.025 -6.214 -16.234 1.00 74.94 202 SER A CA 1
ATOM 1497 C C . SER A 1 202 ? 27.769 -5.665 -14.835 1.00 74.94 202 SER A C 1
ATOM 1499 O O . SER A 1 202 ? 27.081 -4.659 -14.691 1.00 74.94 202 SER A O 1
ATOM 1501 N N . GLY A 1 203 ? 28.284 -6.332 -13.804 1.00 75.12 203 GLY A N 1
ATOM 1502 C CA . GLY A 1 203 ? 28.087 -5.939 -12.426 1.00 75.12 203 GLY A CA 1
ATOM 1503 C C . GLY A 1 203 ? 29.144 -4.958 -11.935 1.00 75.12 203 GLY A C 1
ATOM 1504 O O . GLY A 1 203 ? 30.332 -5.065 -12.249 1.00 75.12 203 GLY A O 1
ATOM 1505 N N . GLY A 1 204 ? 28.714 -4.002 -11.123 1.00 70.81 204 GLY A N 1
ATOM 1506 C CA . GLY A 1 204 ? 29.573 -2.968 -10.568 1.00 70.81 204 GLY A CA 1
ATOM 1507 C C . GLY A 1 204 ? 29.017 -2.408 -9.270 1.00 70.81 204 GLY A C 1
ATOM 1508 O O . GLY A 1 204 ? 27.822 -2.456 -9.007 1.00 70.81 204 GLY A O 1
ATOM 1509 N N . TRP A 1 205 ? 29.901 -1.859 -8.441 1.00 69.50 205 TRP A N 1
ATOM 1510 C CA . TRP A 1 205 ? 29.487 -1.186 -7.214 1.00 69.50 205 TRP A CA 1
ATOM 1511 C C . TRP A 1 205 ? 29.185 0.286 -7.494 1.00 69.50 205 TRP A C 1
ATOM 1513 O O . TRP A 1 205 ? 30.086 1.045 -7.858 1.00 69.50 205 TRP A O 1
ATOM 1523 N N . ILE A 1 206 ? 27.944 0.703 -7.260 1.00 66.75 206 ILE A N 1
ATOM 1524 C CA . ILE A 1 206 ? 27.575 2.106 -7.085 1.00 66.75 206 ILE A CA 1
ATOM 1525 C C . ILE A 1 206 ? 28.149 2.546 -5.741 1.00 66.75 206 ILE A C 1
ATOM 1527 O O . ILE A 1 206 ? 27.654 2.160 -4.684 1.00 66.75 206 ILE A O 1
ATOM 1531 N N . ARG A 1 207 ? 29.228 3.330 -5.785 1.00 68.12 207 ARG A N 1
ATOM 1532 C CA . ARG A 1 207 ? 29.900 3.839 -4.588 1.00 68.12 207 ARG A CA 1
ATOM 1533 C C . ARG A 1 207 ? 29.261 5.144 -4.139 1.00 68.12 207 ARG A C 1
ATOM 1535 O O . ARG A 1 207 ? 29.195 6.097 -4.911 1.00 68.12 207 ARG A O 1
ATOM 1542 N N . THR A 1 208 ? 28.849 5.211 -2.882 1.00 55.00 208 THR A N 1
ATOM 1543 C CA . THR A 1 208 ? 28.180 6.394 -2.305 1.00 55.00 208 THR A CA 1
ATOM 1544 C C . THR A 1 208 ? 29.060 7.153 -1.311 1.00 55.00 208 THR A C 1
ATOM 1546 O O . THR A 1 208 ? 28.656 8.182 -0.775 1.00 55.00 208 THR A O 1
ATOM 1549 N N . GLY A 1 209 ? 30.271 6.652 -1.044 1.00 52.78 209 GLY A N 1
ATOM 1550 C CA . GLY A 1 209 ? 31.200 7.221 -0.062 1.00 52.78 209 GLY A CA 1
ATOM 1551 C C . GLY A 1 209 ? 30.961 6.746 1.375 1.00 52.78 209 GLY A C 1
ATOM 1552 O O . GLY A 1 209 ? 31.808 6.978 2.234 1.00 52.78 209 GLY A O 1
ATOM 1553 N N . ASN A 1 210 ? 29.864 6.028 1.630 1.00 50.91 210 ASN A N 1
ATOM 1554 C CA . ASN A 1 210 ? 29.658 5.233 2.837 1.00 50.91 210 ASN A CA 1
ATOM 1555 C C . ASN A 1 210 ? 29.549 3.756 2.414 1.00 50.91 210 ASN A C 1
ATOM 1557 O O . ASN A 1 210 ? 28.604 3.428 1.704 1.00 50.91 210 ASN A O 1
ATOM 1561 N N . PRO A 1 211 ? 30.455 2.860 2.848 1.00 54.41 211 PRO A N 1
ATOM 1562 C CA . PRO A 1 211 ? 30.426 1.449 2.458 1.00 54.41 211 PRO A CA 1
ATOM 1563 C C . PRO A 1 211 ? 29.104 0.729 2.753 1.00 54.41 211 PRO A C 1
ATOM 1565 O O . PRO A 1 211 ? 28.742 -0.177 2.014 1.00 54.41 211 PRO A O 1
ATOM 1568 N N . MET A 1 212 ? 28.360 1.153 3.783 1.00 49.81 212 MET A N 1
ATOM 1569 C CA . MET A 1 212 ? 27.029 0.604 4.100 1.00 49.81 212 MET A CA 1
ATOM 1570 C C . MET A 1 212 ? 25.952 0.995 3.079 1.00 49.81 212 MET A C 1
ATOM 1572 O O . MET A 1 212 ? 24.864 0.436 3.068 1.00 49.81 212 MET A O 1
ATOM 1576 N N . ASN A 1 213 ? 26.245 1.983 2.239 1.00 52.88 213 ASN A N 1
ATOM 1577 C CA . ASN A 1 213 ? 25.359 2.512 1.213 1.00 52.88 213 ASN A CA 1
ATOM 1578 C C . ASN A 1 213 ? 25.841 2.149 -0.201 1.00 52.88 213 ASN A C 1
ATOM 1580 O O . ASN A 1 213 ? 25.226 2.584 -1.173 1.00 52.88 213 ASN A O 1
ATOM 1584 N N . ASP A 1 214 ? 26.959 1.432 -0.339 1.00 58.66 214 ASP A N 1
ATOM 1585 C CA . ASP A 1 214 ? 27.417 0.971 -1.643 1.00 58.66 214 ASP A CA 1
ATOM 1586 C C . ASP A 1 214 ? 26.493 -0.150 -2.124 1.00 58.66 214 ASP A C 1
ATOM 1588 O O . ASP A 1 214 ? 26.229 -1.102 -1.393 1.00 58.66 214 ASP A O 1
ATOM 1592 N N . GLN A 1 215 ? 26.010 -0.050 -3.358 1.00 65.25 215 GLN A N 1
ATOM 1593 C CA . GLN A 1 215 ? 25.094 -1.038 -3.922 1.00 65.25 215 GLN A CA 1
ATOM 1594 C C . GLN A 1 215 ? 25.730 -1.746 -5.100 1.00 65.25 215 GLN A C 1
ATOM 1596 O O . GLN A 1 215 ? 26.372 -1.120 -5.942 1.00 65.25 215 GLN A O 1
ATOM 1601 N N . TYR A 1 216 ? 25.551 -3.059 -5.164 1.00 72.38 216 TYR A N 1
ATOM 1602 C CA . TYR A 1 216 ? 25.945 -3.822 -6.331 1.00 72.38 216 TYR A CA 1
ATOM 1603 C C . TYR A 1 216 ? 24.827 -3.751 -7.372 1.00 72.38 216 TYR A C 1
ATOM 1605 O O . TYR A 1 216 ? 23.714 -4.218 -7.142 1.00 72.38 216 TYR A O 1
ATOM 1613 N N . ALA A 1 217 ? 25.132 -3.136 -8.506 1.00 74.94 217 ALA A N 1
ATOM 1614 C CA . ALA A 1 217 ? 24.243 -3.022 -9.645 1.00 74.94 217 ALA A CA 1
ATOM 1615 C C . ALA A 1 217 ? 24.657 -4.010 -10.729 1.00 74.94 217 ALA A C 1
ATOM 1617 O O . ALA A 1 217 ? 25.850 -4.200 -10.964 1.00 74.94 217 ALA A O 1
ATOM 1618 N N . VAL A 1 218 ? 23.675 -4.594 -11.407 1.00 79.94 218 VAL A N 1
ATOM 1619 C CA . VAL A 1 218 ? 23.866 -5.436 -12.588 1.00 79.94 218 VAL A CA 1
ATOM 1620 C C . VAL A 1 218 ? 23.343 -4.693 -13.811 1.00 79.94 218 VAL A C 1
ATOM 1622 O O . VAL A 1 218 ? 22.235 -4.167 -13.797 1.00 79.94 218 VAL A O 1
ATOM 1625 N N . GLY A 1 219 ? 24.134 -4.668 -14.881 1.00 82.62 219 GLY A N 1
ATOM 1626 C CA . GLY A 1 219 ? 23.761 -3.989 -16.114 1.00 82.62 219 GLY A CA 1
ATOM 1627 C C . GLY A 1 219 ? 24.085 -2.498 -16.115 1.00 82.62 219 GLY A C 1
ATOM 1628 O O . GLY A 1 219 ? 24.642 -1.923 -15.177 1.00 82.62 219 GLY A O 1
ATOM 1629 N N . TYR A 1 220 ? 23.769 -1.863 -17.237 1.00 84.81 220 TYR A N 1
ATOM 1630 C CA . TYR A 1 220 ? 23.980 -0.439 -17.418 1.00 84.81 220 TYR A CA 1
ATOM 1631 C C . TYR A 1 220 ? 22.835 0.348 -16.778 1.00 84.81 220 TYR A C 1
ATOM 1633 O O . TYR A 1 220 ? 21.672 0.141 -17.109 1.00 84.81 220 TYR A O 1
ATOM 1641 N N . ILE A 1 221 ? 23.176 1.277 -15.883 1.00 83.62 221 ILE A N 1
ATOM 1642 C CA . ILE A 1 221 ? 22.224 2.215 -15.280 1.00 83.62 221 ILE A CA 1
ATOM 1643 C C . ILE A 1 221 ? 22.424 3.588 -15.932 1.00 83.62 221 ILE A C 1
ATOM 1645 O O . ILE A 1 221 ? 23.451 4.239 -15.684 1.00 83.62 221 ILE A O 1
ATOM 1649 N N . PRO A 1 222 ? 21.489 4.040 -16.782 1.00 84.38 222 PRO A N 1
ATOM 1650 C CA . PRO A 1 222 ? 21.556 5.356 -17.404 1.00 84.38 222 PRO A CA 1
ATOM 1651 C C . PRO A 1 222 ? 21.535 6.490 -16.375 1.00 84.38 222 PRO A C 1
ATOM 1653 O O . PRO A 1 222 ? 20.960 6.352 -15.296 1.00 84.38 222 PRO A O 1
ATOM 1656 N N . THR A 1 223 ? 22.145 7.634 -16.697 1.00 84.31 223 THR A N 1
ATOM 1657 C CA . THR A 1 223 ? 21.871 8.857 -15.922 1.00 84.31 223 THR A CA 1
ATOM 1658 C C . THR A 1 223 ? 20.509 9.433 -16.314 1.00 84.31 223 THR A C 1
ATOM 1660 O O . THR A 1 223 ? 19.987 9.146 -17.392 1.00 84.31 223 THR A O 1
ATOM 1663 N N . ALA A 1 224 ? 19.960 10.312 -15.471 1.00 82.50 224 ALA A N 1
ATOM 1664 C CA . ALA A 1 224 ? 18.716 11.017 -15.780 1.00 82.50 224 ALA A CA 1
ATOM 1665 C C . ALA A 1 224 ? 18.790 11.796 -17.110 1.00 82.50 224 ALA A C 1
ATOM 1667 O O . ALA A 1 224 ? 17.827 11.820 -17.869 1.00 82.50 224 ALA A O 1
ATOM 1668 N N . ASP A 1 225 ? 19.935 12.407 -17.426 1.00 86.31 225 ASP A N 1
ATOM 1669 C CA . ASP A 1 225 ? 20.097 13.175 -18.666 1.00 86.31 225 ASP A CA 1
ATOM 1670 C C . ASP A 1 225 ? 20.185 12.277 -19.903 1.00 86.31 225 ASP A C 1
ATOM 1672 O O . ASP A 1 225 ? 19.604 12.598 -20.942 1.00 86.31 225 ASP A O 1
ATOM 1676 N N . GLU A 1 226 ? 20.866 11.134 -19.791 1.00 91.38 226 GLU A N 1
ATOM 1677 C CA . GLU A 1 226 ? 20.929 10.149 -20.874 1.00 91.38 226 GLU A CA 1
ATOM 1678 C C . GLU A 1 226 ? 19.540 9.603 -21.194 1.00 91.38 226 GLU A C 1
ATOM 1680 O O . GLU A 1 226 ? 19.159 9.519 -22.363 1.00 91.38 226 GLU A O 1
ATOM 1685 N N . TRP A 1 227 ? 18.748 9.290 -20.168 1.00 90.06 227 TRP A N 1
ATOM 1686 C CA . TRP A 1 227 ? 17.416 8.763 -20.407 1.00 90.06 227 TRP A CA 1
ATOM 1687 C C . TRP A 1 227 ? 16.449 9.819 -20.938 1.00 90.06 227 TRP A C 1
ATOM 1689 O O . TRP A 1 227 ? 15.724 9.537 -21.888 1.00 90.06 227 TRP A O 1
ATOM 1699 N N . ARG A 1 228 ? 16.479 11.061 -20.434 1.00 89.88 228 ARG A N 1
ATOM 1700 C CA . ARG A 1 228 ? 15.699 12.162 -21.034 1.00 89.88 228 ARG A CA 1
ATOM 1701 C C . ARG A 1 228 ? 16.041 12.362 -22.509 1.00 89.88 228 ARG A C 1
ATOM 1703 O O . ARG A 1 228 ? 15.142 12.576 -23.321 1.00 89.88 228 ARG A O 1
ATOM 1710 N N . CYS A 1 229 ? 17.324 12.264 -22.869 1.00 94.31 229 CYS A N 1
ATOM 1711 C CA . CYS A 1 229 ? 17.747 12.276 -24.269 1.00 94.31 229 CYS A CA 1
ATOM 1712 C C . CYS A 1 229 ? 17.148 11.092 -25.038 1.00 94.31 229 CYS A C 1
ATOM 1714 O O . CYS A 1 229 ? 16.587 11.291 -26.114 1.00 94.31 229 CYS A O 1
ATOM 1716 N N . GLY A 1 230 ? 17.207 9.883 -24.471 1.00 94.00 230 GLY A N 1
ATOM 1717 C CA . GLY A 1 230 ? 16.606 8.683 -25.050 1.00 94.00 230 GLY A CA 1
ATOM 1718 C C . GLY A 1 230 ? 15.109 8.842 -25.325 1.00 94.00 230 GLY A C 1
ATOM 1719 O O . GLY A 1 230 ? 14.672 8.604 -26.449 1.00 94.00 230 GLY A O 1
ATOM 1720 N N . ILE A 1 231 ? 14.335 9.336 -24.355 1.00 92.50 231 ILE A N 1
ATOM 1721 C CA . ILE A 1 231 ? 12.898 9.605 -24.527 1.00 92.50 231 ILE A CA 1
ATOM 1722 C C . ILE A 1 231 ? 12.657 10.619 -25.631 1.00 92.50 231 ILE A C 1
ATOM 1724 O O . ILE A 1 231 ? 11.801 10.404 -26.484 1.00 92.50 231 ILE A O 1
ATOM 1728 N N . ALA A 1 232 ? 13.415 11.714 -25.655 1.00 94.50 232 ALA A N 1
ATOM 1729 C CA . ALA A 1 232 ? 13.283 12.707 -26.715 1.00 94.50 232 ALA A CA 1
ATOM 1730 C C . ALA A 1 232 ? 13.615 12.124 -28.102 1.00 94.50 232 ALA A C 1
ATOM 1732 O O . ALA A 1 232 ? 13.102 12.603 -29.114 1.00 94.50 232 ALA A O 1
ATOM 1733 N N . ALA A 1 233 ? 14.475 11.104 -28.156 1.00 96.50 233 ALA A N 1
ATOM 1734 C CA . ALA A 1 233 ? 14.939 10.489 -29.388 1.00 96.50 233 ALA A CA 1
ATOM 1735 C C . ALA A 1 233 ? 13.970 9.432 -29.944 1.00 96.50 233 ALA A C 1
ATOM 1737 O O . ALA A 1 233 ? 13.727 9.420 -31.155 1.00 96.50 233 ALA A O 1
ATOM 1738 N N . VAL A 1 234 ? 13.432 8.546 -29.098 1.00 96.38 234 VAL A N 1
ATOM 1739 C CA . VAL A 1 234 ? 12.610 7.399 -29.539 1.00 96.38 234 VAL A CA 1
ATOM 1740 C C . VAL A 1 234 ? 11.219 7.334 -28.908 1.00 96.38 234 VAL A C 1
ATOM 1742 O O . VAL A 1 234 ? 10.385 6.584 -29.393 1.00 96.38 234 VAL A O 1
ATOM 1745 N N . GLY A 1 235 ? 10.925 8.156 -27.903 1.00 92.56 235 GLY A N 1
ATOM 1746 C CA . GLY A 1 235 ? 9.691 8.088 -27.121 1.00 92.56 235 GLY A CA 1
ATOM 1747 C C . GLY A 1 235 ? 9.843 7.244 -25.856 1.00 92.56 235 GLY A C 1
ATOM 1748 O O . GLY A 1 235 ? 10.717 6.383 -25.763 1.00 92.56 235 GLY A O 1
ATOM 1749 N N . VAL A 1 236 ? 8.993 7.525 -24.866 1.00 88.31 236 VAL A N 1
ATOM 1750 C CA . VAL A 1 236 ? 9.037 6.877 -23.547 1.00 88.31 236 VAL A CA 1
ATOM 1751 C C . VAL A 1 236 ? 8.678 5.397 -23.612 1.00 88.31 236 VAL A C 1
ATOM 1753 O O . VAL A 1 236 ? 9.426 4.582 -23.085 1.00 88.31 236 VAL A O 1
ATOM 1756 N N . ASP A 1 237 ? 7.612 5.050 -24.333 1.00 90.56 237 ASP A N 1
ATOM 1757 C CA . ASP A 1 237 ? 7.140 3.666 -24.438 1.00 90.56 237 ASP A CA 1
ATOM 1758 C C . ASP A 1 237 ? 8.213 2.773 -25.082 1.00 90.56 237 ASP A C 1
ATOM 1760 O O . ASP A 1 237 ? 8.642 1.797 -24.481 1.00 90.56 237 ASP A O 1
ATOM 1764 N N . ILE A 1 238 ? 8.774 3.190 -26.226 1.00 94.31 238 ILE A N 1
ATOM 1765 C CA . ILE A 1 238 ? 9.851 2.446 -26.904 1.00 94.31 238 ILE A CA 1
ATOM 1766 C C . ILE A 1 238 ? 11.072 2.274 -25.992 1.00 94.31 238 ILE A C 1
ATOM 1768 O O . ILE A 1 238 ? 11.671 1.202 -25.955 1.00 94.31 238 ILE A O 1
ATOM 1772 N N . LEU A 1 239 ? 11.478 3.315 -25.258 1.00 91.94 239 LEU A N 1
ATOM 1773 C CA . LEU A 1 239 ? 12.660 3.222 -24.402 1.00 91.94 239 LEU A CA 1
ATOM 1774 C C . LEU A 1 239 ? 12.438 2.300 -23.191 1.00 91.94 239 LEU A C 1
ATOM 1776 O O . LEU A 1 239 ? 13.350 1.554 -22.822 1.00 91.94 239 LEU A O 1
ATOM 1780 N N . ARG A 1 240 ? 11.238 2.329 -22.599 1.00 89.81 240 ARG A N 1
ATOM 1781 C CA . ARG A 1 240 ? 10.823 1.404 -21.535 1.00 89.81 240 ARG A CA 1
ATOM 1782 C C . ARG A 1 240 ? 10.807 -0.039 -22.048 1.00 89.81 240 ARG A C 1
ATOM 1784 O O . ARG A 1 240 ? 11.437 -0.887 -21.417 1.00 89.81 240 ARG A O 1
ATOM 1791 N N . ASP A 1 241 ? 10.233 -0.284 -23.227 1.00 91.25 241 ASP A N 1
ATOM 1792 C CA . ASP A 1 241 ? 10.175 -1.614 -23.853 1.00 91.25 241 ASP A CA 1
ATOM 1793 C C . ASP A 1 241 ? 11.577 -2.154 -24.199 1.00 91.25 241 ASP A C 1
ATOM 1795 O O . ASP A 1 241 ? 11.866 -3.340 -24.037 1.00 91.25 241 ASP A O 1
ATOM 1799 N N . ILE A 1 242 ? 12.506 -1.291 -24.631 1.00 91.75 242 ILE A N 1
ATOM 1800 C CA . ILE A 1 242 ? 13.914 -1.678 -24.837 1.00 91.75 242 ILE A CA 1
ATOM 1801 C C . ILE A 1 242 ? 14.544 -2.126 -23.516 1.00 91.75 242 ILE A C 1
ATOM 1803 O O . ILE A 1 242 ? 15.235 -3.148 -23.478 1.00 91.75 242 ILE A O 1
ATOM 1807 N N . ARG A 1 243 ? 14.334 -1.374 -22.428 1.00 88.75 243 ARG A N 1
ATOM 1808 C CA . ARG A 1 243 ? 14.904 -1.702 -21.112 1.00 88.75 243 ARG A CA 1
ATOM 1809 C C . ARG A 1 243 ? 14.333 -2.999 -20.545 1.00 88.75 243 ARG A C 1
ATOM 1811 O O . ARG A 1 243 ? 15.105 -3.781 -19.982 1.00 88.75 243 ARG A O 1
ATOM 1818 N N . SER A 1 244 ? 13.029 -3.232 -20.701 1.00 87.00 244 SER A N 1
ATOM 1819 C CA . SER A 1 244 ? 12.355 -4.465 -20.269 1.00 87.00 244 SER A CA 1
ATOM 1820 C C . SER A 1 244 ? 12.670 -5.668 -21.163 1.00 87.00 244 SER A C 1
ATOM 1822 O O . SER A 1 244 ? 12.425 -6.798 -20.748 1.00 87.00 244 SER A O 1
ATOM 1824 N N . GLY A 1 245 ? 13.263 -5.441 -22.342 1.00 88.50 245 GLY A N 1
ATOM 1825 C CA . GLY A 1 245 ? 13.590 -6.469 -23.333 1.00 88.50 245 GLY A CA 1
ATOM 1826 C C . GLY A 1 245 ? 12.415 -6.873 -24.224 1.00 88.50 245 GLY A C 1
ATOM 1827 O O . GLY A 1 245 ? 12.525 -7.846 -24.965 1.00 88.50 245 GLY A O 1
ATOM 1828 N N . GLU A 1 246 ? 11.312 -6.129 -24.178 1.00 89.44 246 GLU A N 1
ATOM 1829 C CA . GLU A 1 246 ? 10.109 -6.354 -24.986 1.00 89.44 246 GLU A CA 1
ATOM 1830 C C . GLU A 1 246 ? 10.241 -5.781 -26.408 1.00 89.44 246 GLU A C 1
ATOM 1832 O O . GLU A 1 246 ? 9.542 -6.220 -27.323 1.00 89.44 246 GLU A O 1
ATOM 1837 N N . HIS A 1 247 ? 11.186 -4.857 -26.628 1.00 92.31 247 HIS A N 1
ATOM 1838 C CA . HIS A 1 247 ? 11.483 -4.284 -27.943 1.00 92.31 247 HIS A CA 1
ATOM 1839 C C . HIS A 1 247 ? 12.940 -4.490 -28.357 1.00 92.31 247 HIS A C 1
ATOM 1841 O O . HIS A 1 247 ? 13.880 -4.087 -27.671 1.00 92.31 247 HIS A O 1
ATOM 1847 N N . THR A 1 248 ? 13.137 -5.086 -29.535 1.00 91.62 248 THR A N 1
ATOM 1848 C CA . THR A 1 248 ? 14.464 -5.196 -30.153 1.00 91.62 248 THR A CA 1
ATOM 1849 C C . THR A 1 248 ? 14.805 -3.900 -30.879 1.00 91.62 248 THR A C 1
ATOM 1851 O O . THR A 1 248 ? 14.088 -3.490 -31.790 1.00 91.62 248 THR A O 1
ATOM 1854 N N . ILE A 1 249 ? 15.937 -3.294 -30.517 1.00 92.81 249 ILE A N 1
ATOM 1855 C CA . ILE A 1 249 ? 16.403 -2.024 -31.083 1.00 92.81 249 ILE A CA 1
ATOM 1856 C C . ILE A 1 249 ? 16.596 -2.146 -32.602 1.00 92.81 249 ILE A C 1
ATOM 1858 O O . ILE A 1 249 ? 17.360 -2.977 -33.094 1.00 92.81 249 ILE A O 1
ATOM 1862 N N . THR A 1 250 ? 15.935 -1.275 -33.360 1.00 95.44 250 THR A N 1
ATOM 1863 C CA . THR A 1 250 ? 16.101 -1.165 -34.815 1.00 95.44 250 THR A CA 1
ATOM 1864 C C . THR A 1 250 ? 17.335 -0.338 -35.196 1.00 95.44 250 THR A C 1
ATOM 1866 O O . THR A 1 250 ? 17.809 0.502 -34.433 1.00 95.44 250 THR A O 1
ATOM 1869 N N . ASP A 1 251 ? 17.820 -0.467 -36.437 1.00 95.56 251 ASP A N 1
ATOM 1870 C CA . ASP A 1 251 ? 18.926 0.359 -36.962 1.00 95.56 251 ASP A CA 1
ATOM 1871 C C . ASP A 1 251 ? 18.656 1.874 -36.884 1.00 95.56 251 ASP A C 1
ATOM 1873 O O . ASP A 1 251 ? 19.575 2.700 -36.837 1.00 95.56 251 ASP A O 1
ATOM 1877 N N . GLU A 1 252 ? 17.388 2.281 -36.950 1.00 95.81 252 GLU A N 1
ATOM 1878 C CA . GLU A 1 252 ? 17.002 3.679 -36.799 1.00 95.81 252 GLU A CA 1
ATOM 1879 C C . GLU A 1 252 ? 17.090 4.136 -35.344 1.00 95.81 252 GLU A C 1
ATOM 1881 O O . GLU A 1 252 ? 17.715 5.163 -35.077 1.00 95.81 252 GLU A O 1
ATOM 1886 N N . GLU A 1 253 ? 16.518 3.373 -34.416 1.00 96.75 253 GLU A N 1
ATOM 1887 C CA . GLU A 1 253 ? 16.583 3.663 -32.981 1.00 96.75 253 GLU A CA 1
ATOM 1888 C C . GLU A 1 253 ? 18.021 3.629 -32.482 1.00 96.75 253 GLU A C 1
ATOM 1890 O O . GLU A 1 253 ? 18.443 4.564 -31.813 1.00 96.75 253 GLU A O 1
ATOM 1895 N N . ASN A 1 254 ? 18.824 2.648 -32.900 1.00 96.12 254 ASN A N 1
ATOM 1896 C CA . ASN A 1 254 ? 20.235 2.564 -32.539 1.00 96.12 254 ASN A CA 1
ATOM 1897 C C . ASN A 1 254 ? 20.991 3.849 -32.923 1.00 96.12 254 ASN A C 1
ATOM 1899 O O . ASN A 1 254 ? 21.705 4.432 -32.107 1.00 96.12 254 ASN A O 1
ATOM 1903 N N . ARG A 1 255 ? 20.771 4.371 -34.141 1.00 96.25 255 ARG A N 1
ATOM 1904 C CA . ARG A 1 255 ? 21.364 5.649 -34.582 1.00 96.25 255 ARG A CA 1
ATOM 1905 C C . ARG A 1 255 ? 20.870 6.849 -33.772 1.00 96.25 255 ARG A C 1
ATOM 1907 O O . ARG A 1 255 ? 21.647 7.777 -33.559 1.00 96.25 255 ARG A O 1
ATOM 1914 N N . LYS A 1 256 ? 19.602 6.847 -33.353 1.00 97.00 256 LYS A N 1
ATOM 1915 C CA . LYS A 1 256 ? 18.995 7.909 -32.534 1.00 97.00 256 LYS A CA 1
ATOM 1916 C C . LYS A 1 256 ? 19.467 7.872 -31.076 1.00 97.00 256 LYS A C 1
ATOM 1918 O O . LYS A 1 256 ? 19.672 8.931 -30.495 1.00 97.00 256 LYS A O 1
ATOM 1923 N N . LEU A 1 257 ? 19.679 6.680 -30.518 1.00 96.31 257 LEU A N 1
ATOM 1924 C CA . LEU A 1 257 ? 20.062 6.448 -29.122 1.00 96.31 257 LEU A CA 1
ATOM 1925 C C . LEU A 1 257 ? 21.575 6.551 -28.898 1.00 96.31 257 LEU A C 1
ATOM 1927 O O . LEU A 1 257 ? 21.996 7.034 -27.854 1.00 96.31 257 LEU A O 1
ATOM 1931 N N . THR A 1 258 ? 22.402 6.175 -29.880 1.00 95.88 258 THR A N 1
ATOM 1932 C CA . THR A 1 258 ? 23.875 6.270 -29.800 1.00 95.88 258 THR A CA 1
ATOM 1933 C C . THR A 1 258 ? 24.400 7.613 -29.257 1.00 95.88 258 THR A C 1
ATOM 1935 O O . THR A 1 258 ? 25.297 7.588 -28.420 1.00 95.88 258 THR A O 1
ATOM 1938 N N . PRO A 1 259 ? 23.904 8.796 -29.681 1.00 96.12 259 PRO A N 1
ATOM 1939 C CA . PRO A 1 259 ? 24.382 10.066 -29.129 1.00 96.12 259 PRO A CA 1
ATOM 1940 C C . PRO A 1 259 ? 23.899 10.362 -27.700 1.00 96.12 259 PRO A C 1
ATOM 1942 O O . PRO A 1 259 ? 24.430 11.281 -27.080 1.00 96.12 259 PRO A O 1
ATOM 1945 N N . CYS A 1 260 ? 22.897 9.639 -27.193 1.00 94.75 260 CYS A N 1
ATOM 1946 C CA . CYS A 1 260 ? 22.286 9.891 -25.890 1.00 94.75 260 CYS A CA 1
ATOM 1947 C C . CYS A 1 260 ? 22.959 9.148 -24.736 1.00 94.75 260 CYS A C 1
ATOM 1949 O O . CYS A 1 260 ? 22.953 9.667 -23.626 1.00 94.75 260 CYS A O 1
ATOM 1951 N N . PHE A 1 261 ? 23.523 7.960 -24.969 1.00 92.31 261 PHE A N 1
ATOM 1952 C CA . PHE A 1 261 ? 24.037 7.090 -23.906 1.00 92.31 261 PHE A CA 1
ATOM 1953 C C . PHE A 1 261 ? 25.558 6.945 -23.978 1.00 92.31 261 PHE A C 1
ATOM 1955 O O . PHE A 1 261 ? 26.143 6.881 -25.059 1.00 92.31 261 PHE A O 1
ATOM 1962 N N . ARG A 1 262 ? 26.220 6.859 -22.816 1.00 93.06 262 ARG A N 1
ATOM 1963 C CA . ARG A 1 262 ? 27.669 6.585 -22.752 1.00 93.06 262 ARG A CA 1
ATOM 1964 C C . ARG A 1 262 ? 28.022 5.136 -23.108 1.00 93.06 262 ARG A C 1
ATOM 1966 O O . ARG A 1 262 ? 29.175 4.858 -23.433 1.00 93.06 262 ARG A O 1
ATOM 1973 N N . ALA A 1 263 ? 27.056 4.225 -23.007 1.00 87.81 263 ALA A N 1
ATOM 1974 C CA . ALA A 1 263 ? 27.173 2.832 -23.428 1.00 87.81 263 ALA A CA 1
ATOM 1975 C C . ALA A 1 263 ? 26.508 2.604 -24.796 1.00 87.81 263 ALA A C 1
ATOM 1977 O O . ALA A 1 263 ? 25.773 3.458 -25.291 1.00 87.81 263 ALA A O 1
ATOM 1978 N N . SER A 1 264 ? 26.760 1.436 -25.399 1.00 88.75 264 SER A N 1
ATOM 1979 C CA . SER A 1 264 ? 26.012 1.009 -26.589 1.00 88.75 264 SER A CA 1
ATOM 1980 C C . SER A 1 264 ? 24.511 0.976 -26.271 1.00 88.75 264 SER A C 1
ATOM 1982 O O . SER A 1 264 ? 24.167 0.520 -25.177 1.00 88.75 264 SER A O 1
ATOM 1984 N N . PRO A 1 265 ? 23.614 1.383 -27.188 1.00 89.69 265 PRO A N 1
ATOM 1985 C CA . PRO A 1 265 ? 22.172 1.242 -26.987 1.00 89.69 265 PRO A CA 1
ATOM 1986 C C . PRO A 1 265 ? 21.739 -0.180 -26.602 1.00 89.69 265 PRO A C 1
ATOM 1988 O O . PRO A 1 265 ? 20.853 -0.327 -25.770 1.00 89.69 265 PRO A O 1
ATOM 1991 N N . ASP A 1 266 ? 22.429 -1.218 -27.083 1.00 87.06 266 ASP A N 1
ATOM 1992 C CA . ASP A 1 266 ? 22.165 -2.616 -26.691 1.00 87.06 266 ASP A CA 1
ATOM 1993 C C . ASP A 1 266 ? 22.330 -2.874 -25.184 1.00 87.06 266 ASP A C 1
ATOM 1995 O O . ASP A 1 266 ? 21.767 -3.817 -24.639 1.00 87.06 266 ASP A O 1
ATOM 1999 N N . SER A 1 267 ? 23.115 -2.044 -24.489 1.00 87.19 267 SER A N 1
ATOM 2000 C CA . SER A 1 267 ? 23.295 -2.132 -23.038 1.00 87.19 267 SER A CA 1
ATOM 2001 C C . SER A 1 267 ? 22.103 -1.577 -22.252 1.00 87.19 267 SER A C 1
ATOM 2003 O O . SER A 1 267 ? 22.055 -1.780 -21.045 1.00 87.19 267 SER A O 1
ATOM 2005 N N . ILE A 1 268 ? 21.164 -0.869 -22.894 1.00 89.12 268 ILE A N 1
ATOM 2006 C CA . ILE A 1 268 ? 19.959 -0.330 -22.239 1.00 89.12 268 ILE A CA 1
ATOM 2007 C C . ILE A 1 268 ? 19.043 -1.468 -21.781 1.00 89.12 268 ILE A C 1
ATOM 2009 O O . ILE A 1 268 ? 18.462 -1.390 -20.698 1.00 89.12 268 ILE A O 1
ATOM 2013 N N . THR A 1 269 ? 18.930 -2.532 -22.581 1.00 88.88 269 THR A N 1
ATOM 2014 C CA . THR A 1 269 ? 18.210 -3.742 -22.190 1.00 88.88 269 THR A CA 1
ATOM 2015 C C . THR A 1 269 ? 18.857 -4.353 -20.957 1.00 88.88 269 THR A C 1
ATOM 2017 O O . THR A 1 269 ? 20.048 -4.676 -20.956 1.00 88.88 269 THR A O 1
ATOM 2020 N N . HIS A 1 270 ? 18.071 -4.521 -19.891 1.00 87.38 270 HIS A N 1
ATOM 2021 C CA . HIS A 1 270 ? 18.601 -5.086 -18.661 1.00 87.38 270 HIS A CA 1
ATOM 2022 C C . HIS A 1 270 ? 19.063 -6.535 -18.906 1.00 87.38 270 HIS A C 1
ATOM 2024 O O . HIS A 1 270 ? 18.319 -7.312 -19.505 1.00 87.38 270 HIS A O 1
ATOM 2030 N N . PRO A 1 271 ? 20.245 -6.962 -18.421 1.00 85.50 271 PRO A N 1
ATOM 2031 C CA . PRO A 1 271 ? 20.771 -8.295 -18.720 1.00 85.50 271 PRO A CA 1
ATOM 2032 C C . PRO A 1 271 ? 19.837 -9.447 -18.334 1.00 85.50 271 PRO A C 1
ATOM 2034 O O . PRO A 1 271 ? 19.817 -10.478 -19.001 1.00 85.50 271 PRO A O 1
ATOM 2037 N N . TYR A 1 272 ? 19.040 -9.284 -17.272 1.00 86.31 272 TYR A N 1
ATOM 2038 C CA . TYR A 1 272 ? 18.084 -10.320 -16.864 1.00 86.31 272 TYR A CA 1
ATOM 2039 C C . TYR A 1 272 ? 16.859 -10.404 -17.777 1.00 86.31 272 TYR A C 1
ATOM 2041 O O . TYR A 1 272 ? 16.258 -11.470 -17.853 1.00 86.31 272 TYR A O 1
ATOM 2049 N N . ALA A 1 273 ? 16.522 -9.346 -18.520 1.00 84.31 273 ALA A N 1
ATOM 2050 C CA . ALA A 1 273 ? 15.471 -9.416 -19.533 1.00 84.31 273 ALA A CA 1
ATOM 2051 C C . ALA A 1 273 ? 15.816 -10.427 -20.639 1.00 84.31 273 ALA A C 1
ATOM 2053 O O . ALA A 1 273 ? 14.944 -11.107 -21.164 1.00 84.31 273 ALA A O 1
ATOM 2054 N N . GLN A 1 274 ? 17.109 -10.592 -20.931 1.00 76.06 274 GLN A N 1
ATOM 2055 C CA . GLN A 1 274 ? 17.617 -11.507 -21.957 1.00 76.06 274 GLN A CA 1
ATOM 2056 C C . GLN A 1 274 ? 17.806 -12.948 -21.458 1.00 76.06 274 GLN A C 1
ATOM 2058 O O . GLN A 1 274 ? 18.191 -13.826 -22.230 1.00 76.06 274 GLN A O 1
ATOM 2063 N N . LEU A 1 275 ? 17.573 -13.219 -20.168 1.00 73.44 275 LEU A N 1
ATOM 2064 C CA . LEU A 1 275 ? 17.696 -14.565 -19.595 1.00 73.44 275 LEU A CA 1
ATOM 2065 C C . LEU A 1 275 ? 16.500 -15.476 -19.913 1.00 73.44 275 LEU A C 1
ATOM 2067 O O . LEU A 1 275 ? 16.441 -16.594 -19.403 1.00 73.44 275 LEU A O 1
ATOM 2071 N N . TRP A 1 276 ? 15.562 -15.036 -20.751 1.00 62.75 276 TRP A N 1
ATOM 2072 C CA . TRP A 1 276 ? 14.313 -15.746 -20.979 1.00 62.75 276 TRP A CA 1
ATOM 2073 C C . TRP A 1 276 ? 14.212 -16.389 -22.370 1.00 62.75 276 TRP A C 1
ATOM 2075 O O . TRP A 1 276 ? 13.722 -15.794 -23.321 1.00 62.75 276 TRP A O 1
ATOM 2085 N N . GLU A 1 277 ? 14.620 -17.658 -22.436 1.00 54.31 277 GLU A N 1
ATOM 2086 C CA . GLU A 1 277 ? 14.006 -18.696 -23.277 1.00 54.31 277 GLU A CA 1
ATOM 2087 C C . GLU A 1 277 ? 13.861 -19.963 -22.403 1.00 54.31 277 GLU A C 1
ATOM 2089 O O . GLU A 1 277 ? 14.710 -20.850 -22.406 1.00 54.31 277 GLU A O 1
ATOM 2094 N N . GLY A 1 278 ? 12.810 -20.023 -21.569 1.00 57.19 278 GLY A N 1
ATOM 2095 C CA . GLY A 1 278 ? 12.447 -21.221 -20.785 1.00 57.19 278 GLY A CA 1
ATOM 2096 C C . GLY A 1 278 ? 13.163 -21.429 -19.438 1.00 57.19 278 GLY A C 1
ATOM 2097 O O . GLY A 1 278 ? 13.067 -22.510 -18.853 1.00 57.19 278 GLY A O 1
ATOM 2098 N N . HIS A 1 279 ? 13.866 -20.420 -18.919 1.00 71.88 279 HIS A N 1
ATOM 2099 C CA . HIS A 1 279 ? 14.671 -20.513 -17.698 1.00 71.88 279 HIS A CA 1
ATOM 2100 C C . HIS A 1 279 ? 14.067 -19.748 -16.516 1.00 71.88 279 HIS A C 1
ATOM 2102 O O . HIS A 1 279 ? 13.981 -18.527 -16.532 1.00 71.88 279 HIS A O 1
ATOM 2108 N N . CYS A 1 280 ? 13.725 -20.454 -15.438 1.00 83.88 280 CYS A N 1
ATOM 2109 C CA . CYS A 1 280 ? 13.164 -19.842 -14.234 1.00 83.88 280 CYS A CA 1
ATOM 2110 C C . CYS A 1 280 ? 14.247 -19.136 -13.393 1.00 83.88 280 CYS A C 1
ATOM 2112 O O . CYS A 1 280 ? 15.088 -19.805 -12.784 1.00 83.88 280 CYS A O 1
ATOM 2114 N N . ILE A 1 281 ? 14.243 -17.797 -13.367 1.00 87.25 281 ILE A N 1
ATOM 2115 C CA . ILE A 1 281 ? 15.205 -16.984 -12.603 1.00 87.25 281 ILE A CA 1
ATOM 2116 C C . ILE A 1 281 ? 14.914 -17.121 -11.101 1.00 87.25 281 ILE A C 1
ATOM 2118 O O . ILE A 1 281 ? 13.819 -16.767 -10.685 1.00 87.25 281 ILE A O 1
ATOM 2122 N N . PRO A 1 282 ? 15.864 -17.577 -10.263 1.00 87.12 282 PRO A N 1
ATOM 2123 C CA . PRO A 1 282 ? 15.648 -17.688 -8.821 1.00 87.12 282 PRO A CA 1
ATOM 2124 C C . PRO A 1 282 ? 15.181 -16.377 -8.159 1.00 87.12 282 PRO A C 1
ATOM 2126 O O . PRO A 1 282 ? 15.738 -15.309 -8.413 1.00 87.12 282 PRO A O 1
ATOM 2129 N N . LEU A 1 283 ? 14.185 -16.469 -7.268 1.00 86.75 283 LEU A N 1
ATOM 2130 C CA . LEU A 1 283 ? 13.574 -15.313 -6.590 1.00 86.75 283 LEU A CA 1
ATOM 2131 C C . LEU A 1 283 ? 14.565 -14.486 -5.767 1.00 86.75 283 LEU A C 1
ATOM 2133 O O . LEU A 1 283 ? 14.434 -13.268 -5.725 1.00 86.75 283 LEU A O 1
ATOM 2137 N N . ASP A 1 284 ? 15.553 -15.123 -5.135 1.00 80.19 284 ASP A N 1
ATOM 2138 C CA . ASP A 1 284 ? 16.609 -14.432 -4.389 1.00 80.19 284 ASP A CA 1
ATOM 2139 C C . ASP A 1 284 ? 17.440 -13.526 -5.307 1.00 80.19 284 ASP A C 1
ATOM 2141 O O . ASP A 1 284 ? 17.768 -12.403 -4.938 1.00 80.19 284 ASP A O 1
ATOM 2145 N N . LEU A 1 285 ? 17.690 -13.962 -6.543 1.00 82.38 285 LEU A N 1
ATOM 2146 C CA . LEU A 1 285 ? 18.426 -13.181 -7.538 1.00 82.38 285 LEU A CA 1
ATOM 2147 C C . LEU A 1 285 ? 17.571 -12.064 -8.152 1.00 82.38 285 LEU A C 1
ATOM 2149 O O . LEU A 1 285 ? 18.102 -11.000 -8.459 1.00 82.38 285 LEU A O 1
ATOM 2153 N N . LEU A 1 286 ? 16.260 -12.276 -8.317 1.00 84.50 286 LEU A N 1
ATOM 2154 C CA . LEU A 1 286 ? 15.331 -11.206 -8.709 1.00 84.50 286 LEU A CA 1
ATOM 2155 C C . LEU A 1 286 ? 15.227 -10.135 -7.621 1.00 84.50 286 LEU A C 1
ATOM 2157 O O . LEU A 1 286 ? 15.221 -8.944 -7.919 1.00 84.50 286 LEU A O 1
ATOM 2161 N N . GLN A 1 287 ? 15.188 -10.557 -6.361 1.00 80.69 287 GLN A N 1
ATOM 2162 C CA . GLN A 1 287 ? 15.133 -9.656 -5.221 1.00 80.69 287 GLN A CA 1
ATOM 2163 C C . GLN A 1 287 ? 16.393 -8.780 -5.108 1.00 80.69 287 GLN A C 1
ATOM 2165 O O . GLN A 1 287 ? 16.278 -7.604 -4.776 1.00 80.69 287 GLN A O 1
ATOM 2170 N N . GLU A 1 288 ? 17.578 -9.305 -5.437 1.00 77.19 288 GLU A N 1
ATOM 2171 C CA . GLU A 1 288 ? 18.839 -8.540 -5.453 1.00 77.19 288 GLU A CA 1
ATOM 2172 C C . GLU A 1 288 ? 18.855 -7.369 -6.453 1.00 77.19 288 GLU A C 1
ATOM 2174 O O . GLU A 1 288 ? 19.633 -6.433 -6.283 1.00 77.19 288 GLU A O 1
ATOM 2179 N N . VAL A 1 289 ? 18.035 -7.411 -7.507 1.00 79.31 289 VAL A N 1
ATOM 2180 C CA . VAL A 1 289 ? 18.035 -6.391 -8.574 1.00 79.31 289 VAL A CA 1
ATOM 2181 C C . VAL A 1 289 ? 16.763 -5.542 -8.603 1.00 79.31 289 VAL A C 1
ATOM 2183 O O . VAL A 1 289 ? 16.637 -4.646 -9.438 1.00 79.31 289 VAL A O 1
ATOM 2186 N N . ILE A 1 290 ? 15.824 -5.802 -7.687 1.00 79.44 290 ILE A N 1
ATOM 2187 C CA . ILE A 1 290 ? 14.455 -5.274 -7.737 1.00 79.44 290 ILE A CA 1
ATOM 2188 C C . ILE A 1 290 ? 14.388 -3.737 -7.695 1.00 79.44 290 ILE A C 1
ATOM 2190 O O . ILE A 1 290 ? 13.470 -3.131 -8.246 1.00 79.44 290 ILE A O 1
ATOM 2194 N N . ASP A 1 291 ? 15.403 -3.098 -7.108 1.00 74.06 291 ASP A N 1
ATOM 2195 C CA . ASP A 1 291 ? 15.518 -1.640 -6.989 1.00 74.06 291 ASP A CA 1
ATOM 2196 C C . ASP A 1 291 ? 15.815 -0.928 -8.317 1.00 74.06 291 ASP A C 1
ATOM 2198 O O . ASP A 1 291 ? 15.624 0.286 -8.420 1.00 74.06 291 ASP A O 1
ATOM 2202 N N . TYR A 1 292 ? 16.290 -1.643 -9.336 1.00 77.06 292 TYR A N 1
ATOM 2203 C CA . TYR A 1 292 ? 16.631 -1.071 -10.646 1.00 77.06 292 TYR A CA 1
ATOM 2204 C C . TYR A 1 292 ? 16.109 -1.886 -11.836 1.00 77.06 292 TYR A C 1
ATOM 2206 O O . TYR A 1 292 ? 16.153 -1.392 -12.969 1.00 77.06 292 TYR A O 1
ATOM 2214 N N . TYR A 1 293 ? 15.566 -3.080 -11.596 1.00 82.62 293 TYR A N 1
ATOM 2215 C CA . TYR A 1 293 ? 14.910 -3.917 -12.592 1.00 82.62 293 TYR A CA 1
ATOM 2216 C C . TYR A 1 293 ? 13.701 -4.642 -11.997 1.00 82.62 293 TYR A C 1
ATOM 2218 O O . TYR A 1 293 ? 13.843 -5.415 -11.051 1.00 82.62 293 TYR A O 1
ATOM 2226 N N . ARG A 1 294 ? 12.513 -4.447 -12.582 1.00 85.88 294 ARG A N 1
ATOM 2227 C CA . ARG A 1 294 ? 11.325 -5.238 -12.242 1.00 85.88 294 ARG A CA 1
ATOM 2228 C C . ARG A 1 294 ? 11.194 -6.397 -13.229 1.00 85.88 294 ARG A C 1
ATOM 2230 O O . ARG A 1 294 ? 11.159 -6.143 -14.433 1.00 85.88 294 ARG A O 1
ATOM 2237 N N . PRO A 1 295 ? 11.099 -7.652 -12.755 1.00 88.12 295 PRO A N 1
ATOM 2238 C CA . PRO A 1 295 ? 10.849 -8.776 -13.649 1.00 88.12 295 PRO A CA 1
ATOM 2239 C C . PRO A 1 295 ? 9.503 -8.595 -14.347 1.00 88.12 295 PRO A C 1
ATOM 2241 O O . PRO A 1 295 ? 8.598 -8.002 -13.762 1.00 88.12 295 PRO A O 1
ATOM 2244 N N . SER A 1 296 ? 9.354 -9.100 -15.568 1.00 90.00 296 SER A N 1
ATOM 2245 C CA . SER A 1 296 ? 8.064 -9.162 -16.257 1.00 90.00 296 SER A CA 1
ATOM 2246 C C . SER A 1 296 ? 7.147 -10.200 -15.599 1.00 90.00 296 SER A C 1
ATOM 2248 O O . SER A 1 296 ? 7.598 -11.098 -14.880 1.00 90.00 296 SER A O 1
ATOM 2250 N N . TRP A 1 297 ? 5.838 -10.119 -15.859 1.00 90.62 297 TRP A N 1
ATOM 2251 C CA . TRP A 1 297 ? 4.919 -11.163 -15.396 1.00 90.62 297 TRP A CA 1
ATOM 2252 C C . TRP A 1 297 ? 5.275 -12.540 -15.961 1.00 90.62 297 TRP A C 1
ATOM 2254 O O . TRP A 1 297 ? 5.108 -13.514 -15.235 1.00 90.62 297 TRP A O 1
ATOM 2264 N N . GLU A 1 298 ? 5.790 -12.609 -17.194 1.00 88.75 298 GLU A N 1
ATOM 2265 C CA . GLU A 1 298 ? 6.229 -13.846 -17.857 1.00 88.75 298 GLU A CA 1
ATOM 2266 C C . GLU A 1 298 ? 7.404 -14.497 -17.114 1.00 88.75 298 GLU A C 1
ATOM 2268 O O . GLU A 1 298 ? 7.361 -15.682 -16.792 1.00 88.75 298 GLU A O 1
ATOM 2273 N N . GLN A 1 299 ? 8.407 -13.705 -16.723 1.00 88.75 299 GLN A N 1
ATOM 2274 C CA . GLN A 1 299 ? 9.533 -14.196 -15.921 1.00 88.75 299 GLN A CA 1
ATOM 2275 C C . GLN A 1 299 ? 9.098 -14.726 -14.548 1.00 88.75 299 GLN A C 1
ATOM 2277 O O . GLN A 1 299 ? 9.764 -15.590 -13.979 1.00 88.75 299 GLN A O 1
ATOM 2282 N N . LEU A 1 300 ? 7.983 -14.221 -14.008 1.00 91.12 300 LEU A N 1
ATOM 2283 C CA . LEU A 1 300 ? 7.417 -14.691 -12.745 1.00 91.12 300 LEU A CA 1
ATOM 2284 C C . LEU A 1 300 ? 6.542 -15.944 -12.902 1.00 91.12 300 LEU A C 1
ATOM 2286 O O . LEU A 1 300 ? 6.303 -16.614 -11.897 1.00 91.12 300 LEU A O 1
ATOM 2290 N N . GLU A 1 301 ? 6.072 -16.301 -14.106 1.00 90.50 301 GLU A N 1
ATOM 2291 C CA . GLU A 1 301 ? 5.092 -17.388 -14.305 1.00 90.50 301 GLU A CA 1
ATOM 2292 C C . GLU A 1 301 ? 5.558 -18.719 -13.717 1.00 90.50 301 GLU A C 1
ATOM 2294 O O . GLU A 1 301 ? 4.800 -19.368 -12.995 1.00 90.50 301 GLU A O 1
ATOM 2299 N N . CYS A 1 302 ? 6.837 -19.059 -13.894 1.00 88.81 302 CYS A N 1
ATOM 2300 C CA . CYS A 1 302 ? 7.435 -20.283 -13.355 1.00 88.81 302 CYS A CA 1
ATOM 2301 C C . CYS A 1 302 ? 7.414 -20.373 -11.816 1.00 88.81 302 CYS A C 1
ATOM 2303 O O . CYS A 1 302 ? 7.712 -21.418 -11.239 1.00 88.81 302 CYS A O 1
ATOM 2305 N N . HIS A 1 303 ? 7.101 -19.278 -11.122 1.00 92.50 303 HIS A N 1
ATOM 2306 C CA . HIS A 1 303 ? 6.945 -19.242 -9.674 1.00 92.50 303 HIS A CA 1
ATOM 2307 C C . HIS A 1 303 ? 5.496 -19.117 -9.201 1.00 92.50 303 HIS A C 1
ATOM 2309 O O . HIS A 1 303 ? 5.257 -19.253 -8.001 1.00 92.50 303 HIS A O 1
ATOM 2315 N N . LEU A 1 304 ? 4.555 -18.857 -10.111 1.00 92.31 304 LEU A N 1
ATOM 2316 C CA . LEU A 1 304 ? 3.146 -18.629 -9.796 1.00 92.31 304 LEU A CA 1
ATOM 2317 C C . LEU A 1 304 ? 2.303 -19.911 -9.875 1.00 92.31 304 LEU A C 1
ATOM 2319 O O . LEU A 1 304 ? 1.302 -20.006 -9.169 1.00 92.31 304 LEU A O 1
ATOM 2323 N N . GLU A 1 305 ? 2.690 -20.887 -10.704 1.00 85.50 305 GLU A N 1
ATOM 2324 C CA . GLU A 1 305 ? 1.870 -22.077 -11.004 1.00 85.50 305 GLU A CA 1
ATOM 2325 C C . GLU A 1 305 ? 1.505 -22.922 -9.773 1.00 85.50 305 GLU A C 1
ATOM 2327 O O . GLU A 1 305 ? 0.395 -23.445 -9.694 1.00 85.50 305 GLU A O 1
ATOM 2332 N N . GLU A 1 306 ? 2.413 -23.034 -8.803 1.00 86.50 306 GLU A N 1
ATOM 2333 C CA . GLU A 1 306 ? 2.233 -23.861 -7.600 1.00 86.50 306 GLU A CA 1
ATOM 2334 C C . GLU A 1 306 ? 1.617 -23.098 -6.419 1.00 86.50 306 GLU A C 1
ATOM 2336 O O . GLU A 1 306 ? 1.437 -23.656 -5.336 1.00 86.50 306 GLU A O 1
ATOM 2341 N N . LEU A 1 307 ? 1.323 -21.805 -6.585 1.00 94.06 307 LEU A N 1
ATOM 2342 C CA . LEU A 1 307 ? 0.779 -21.016 -5.492 1.00 94.06 307 LEU A CA 1
ATOM 2343 C C . LEU A 1 307 ? -0.693 -21.352 -5.271 1.00 94.06 307 LEU A C 1
ATOM 2345 O O . LEU A 1 307 ? -1.515 -21.339 -6.188 1.00 94.06 307 LEU A O 1
ATOM 2349 N N . GLU A 1 308 ? -1.039 -21.564 -4.008 1.00 93.88 308 GLU A N 1
ATOM 2350 C CA . GLU A 1 308 ? -2.409 -21.772 -3.562 1.00 93.88 308 GLU A CA 1
ATOM 2351 C C . GLU A 1 308 ? -2.788 -20.733 -2.518 1.00 93.88 308 GLU A C 1
ATOM 2353 O O . GLU A 1 308 ? -1.954 -20.262 -1.749 1.00 93.88 308 GLU A O 1
ATOM 2358 N N . ARG A 1 309 ? -4.071 -20.383 -2.471 1.00 94.12 309 ARG A N 1
ATOM 2359 C CA . ARG A 1 309 ? -4.632 -19.515 -1.436 1.00 94.12 309 ARG A CA 1
ATOM 2360 C C . ARG A 1 309 ? -4.875 -20.346 -0.179 1.00 94.12 309 ARG A C 1
ATOM 2362 O O . ARG A 1 309 ? -5.591 -21.343 -0.244 1.00 94.12 309 ARG A O 1
ATOM 2369 N N . TYR A 1 310 ? -4.320 -19.932 0.953 1.00 93.81 310 TYR A N 1
ATOM 2370 C CA . TYR A 1 310 ? -4.549 -20.604 2.228 1.00 93.81 310 TYR A CA 1
ATOM 2371 C C . TYR A 1 310 ? -5.924 -20.234 2.798 1.00 93.81 310 TYR A C 1
ATOM 2373 O O . TYR A 1 310 ? -6.446 -19.145 2.557 1.00 93.81 310 TYR A O 1
ATOM 2381 N N . GLU A 1 311 ? -6.508 -21.137 3.587 1.00 93.62 311 GLU A N 1
ATOM 2382 C CA . GLU A 1 311 ? -7.764 -20.877 4.297 1.00 93.62 311 GLU A CA 1
ATOM 2383 C C . GLU A 1 311 ? -7.602 -19.697 5.265 1.00 93.62 311 GLU A C 1
ATOM 2385 O O . GLU A 1 311 ? -6.586 -19.597 5.959 1.00 93.62 311 GLU A O 1
ATOM 2390 N N . MET A 1 312 ? -8.589 -18.800 5.320 1.00 93.56 312 MET A N 1
ATOM 2391 C CA . MET A 1 312 ? -8.570 -17.673 6.254 1.00 93.56 312 MET A CA 1
ATOM 2392 C C . MET A 1 312 ? -8.745 -18.161 7.699 1.00 93.56 312 MET A C 1
ATOM 2394 O O . MET A 1 312 ? -9.602 -19.007 7.950 1.00 93.56 312 MET A O 1
ATOM 2398 N N . PRO A 1 313 ? -7.960 -17.645 8.660 1.00 93.44 313 PRO A N 1
ATOM 2399 C CA . PRO A 1 313 ? -8.095 -18.029 10.060 1.00 93.44 313 PRO A CA 1
ATOM 2400 C C . PRO A 1 313 ? -9.381 -17.456 10.679 1.00 93.44 313 PRO A C 1
ATOM 2402 O O . PRO A 1 313 ? -9.973 -16.510 10.158 1.00 93.44 313 PRO A O 1
ATOM 2405 N N . SER A 1 314 ? -9.783 -17.983 11.837 1.00 92.94 314 SER A N 1
ATOM 2406 C CA . SER A 1 314 ? -10.858 -17.417 12.673 1.00 92.94 314 SER A CA 1
ATOM 2407 C C . SER A 1 314 ? -10.494 -16.055 13.284 1.00 92.94 314 SER A C 1
ATOM 2409 O O . SER A 1 314 ? -11.387 -15.300 13.660 1.00 92.94 314 SER A O 1
ATOM 2411 N N . GLN A 1 315 ? -9.198 -15.739 13.344 1.00 93.94 315 GLN A N 1
ATOM 2412 C CA . GLN A 1 315 ? -8.627 -14.474 13.798 1.00 93.94 315 GLN A CA 1
ATOM 2413 C C . GLN A 1 315 ? -7.350 -14.178 13.001 1.00 93.94 315 GLN A C 1
ATOM 2415 O O . GLN A 1 315 ? -6.461 -15.029 12.898 1.00 93.94 315 GLN A O 1
ATOM 2420 N N . VAL A 1 316 ? -7.232 -12.977 12.444 1.00 92.69 316 VAL A N 1
ATOM 2421 C CA . VAL A 1 316 ? -6.022 -12.513 11.757 1.00 92.69 316 VAL A CA 1
ATOM 2422 C C . VAL A 1 316 ? -5.018 -12.011 12.790 1.00 92.69 316 VAL A C 1
ATOM 2424 O O . VAL A 1 316 ? -5.325 -11.155 13.617 1.00 92.69 316 VAL A O 1
ATOM 2427 N N . ARG A 1 317 ? -3.805 -12.563 12.742 1.00 91.31 317 ARG A N 1
ATOM 2428 C CA . ARG A 1 317 ? -2.667 -12.205 13.596 1.00 91.31 317 ARG A CA 1
ATOM 2429 C C . ARG A 1 317 ? -1.538 -11.792 12.670 1.00 91.31 317 ARG A C 1
ATOM 2431 O O . ARG A 1 317 ? -0.793 -12.629 12.150 1.00 91.31 317 ARG A O 1
ATOM 2438 N N . TYR A 1 318 ? -1.533 -10.498 12.395 1.00 84.88 318 TYR A N 1
ATOM 2439 C CA . TYR A 1 318 ? -0.762 -9.839 11.356 1.00 84.88 318 TYR A CA 1
ATOM 2440 C C . TYR A 1 318 ? -0.090 -8.602 11.950 1.00 84.88 318 TYR A C 1
ATOM 2442 O O . TYR A 1 318 ? -0.692 -7.905 12.762 1.00 84.88 318 TYR A O 1
ATOM 2450 N N . LEU A 1 319 ? 1.157 -8.361 11.550 1.00 80.12 319 LEU A N 1
ATOM 2451 C CA . LEU A 1 319 ? 1.953 -7.222 11.984 1.00 80.12 319 LEU A CA 1
ATOM 2452 C C . LEU A 1 319 ? 2.174 -6.302 10.779 1.00 80.12 319 LEU A C 1
ATOM 2454 O O . LEU A 1 319 ? 2.873 -6.669 9.829 1.00 80.12 319 LEU A O 1
ATOM 2458 N N . MET A 1 320 ? 1.548 -5.129 10.806 1.00 72.62 320 MET A N 1
ATOM 2459 C CA . MET A 1 320 ? 1.631 -4.138 9.734 1.00 72.62 320 MET A CA 1
ATOM 2460 C C . MET A 1 320 ? 2.839 -3.221 9.954 1.00 72.62 320 MET A C 1
ATOM 2462 O O . MET A 1 320 ? 2.758 -2.348 10.792 1.00 72.62 320 MET A O 1
ATOM 2466 N N . LEU A 1 321 ? 3.951 -3.385 9.237 1.00 65.25 321 LEU A N 1
ATOM 2467 C CA . LEU A 1 321 ? 5.160 -2.562 9.412 1.00 65.25 321 LEU A CA 1
ATOM 2468 C C . LEU A 1 321 ? 5.200 -1.398 8.399 1.00 65.25 321 LEU A C 1
ATOM 2470 O O . LEU A 1 321 ? 6.133 -1.293 7.604 1.00 65.25 321 LEU A O 1
ATOM 2474 N N . ASP A 1 322 ? 4.172 -0.555 8.383 1.00 54.53 322 ASP A N 1
ATOM 2475 C CA . ASP A 1 322 ? 4.010 0.553 7.425 1.00 54.53 322 ASP A CA 1
ATOM 2476 C C . ASP A 1 322 ? 5.021 1.697 7.660 1.00 54.53 322 ASP A C 1
ATOM 2478 O O . ASP A 1 322 ? 5.737 2.112 6.744 1.00 54.53 322 ASP A O 1
ATOM 2482 N N . ARG A 1 323 ? 5.177 2.168 8.905 1.00 50.81 323 ARG A N 1
ATOM 2483 C CA . ARG A 1 323 ? 5.990 3.359 9.213 1.00 50.81 323 ARG A CA 1
ATOM 2484 C C . ARG A 1 323 ? 7.484 3.089 9.230 1.00 50.81 323 ARG A C 1
ATOM 2486 O O . ARG A 1 323 ? 8.221 3.825 8.585 1.00 50.81 323 ARG A O 1
ATOM 2493 N N . ALA A 1 324 ? 7.917 2.016 9.905 1.00 41.03 324 ALA A N 1
ATOM 2494 C CA . ALA A 1 324 ? 9.327 1.628 10.094 1.00 41.03 324 ALA A CA 1
ATOM 2495 C C . ALA A 1 324 ? 10.119 1.484 8.786 1.00 41.03 324 ALA A C 1
ATOM 2497 O O . ALA A 1 324 ? 11.349 1.547 8.775 1.00 41.03 324 ALA A O 1
ATOM 2498 N N . PHE A 1 325 ? 9.414 1.309 7.670 1.00 47.62 325 PHE A N 1
ATOM 2499 C CA . PHE A 1 325 ? 10.026 1.085 6.376 1.00 47.62 325 PHE A CA 1
ATOM 2500 C C . PHE A 1 325 ? 9.560 2.072 5.304 1.00 47.62 325 PHE A C 1
ATOM 2502 O O . PHE A 1 325 ? 10.313 2.238 4.350 1.00 47.62 325 PHE A O 1
ATOM 2509 N N . GLY A 1 326 ? 8.448 2.802 5.481 1.00 41.81 326 GLY A N 1
ATOM 2510 C CA . GLY A 1 326 ? 7.791 3.669 4.481 1.00 41.81 326 GLY A CA 1
ATOM 2511 C C . GLY A 1 326 ? 8.638 4.772 3.827 1.00 41.81 326 GLY A C 1
ATOM 2512 O O . GLY A 1 326 ? 8.196 5.452 2.903 1.00 41.81 326 GLY A O 1
ATOM 2513 N N . ILE A 1 327 ? 9.897 4.920 4.227 1.00 44.69 327 ILE A N 1
ATOM 2514 C CA . ILE A 1 327 ? 10.897 5.685 3.494 1.00 44.69 327 ILE A CA 1
ATOM 2515 C C . ILE A 1 327 ? 11.884 4.703 2.915 1.00 44.69 327 ILE A C 1
ATOM 2517 O O . ILE A 1 327 ? 12.838 4.346 3.598 1.00 44.69 327 ILE A O 1
ATOM 2521 N N . ARG A 1 328 ? 11.600 4.271 1.677 1.00 49.50 328 ARG A N 1
ATOM 2522 C CA . ARG A 1 328 ? 12.442 3.975 0.486 1.00 49.50 328 ARG A CA 1
ATOM 2523 C C . ARG A 1 328 ? 13.959 3.775 0.621 1.00 49.50 328 ARG A C 1
ATOM 2525 O O . ARG A 1 328 ? 14.720 3.984 -0.316 1.00 49.50 328 ARG A O 1
ATOM 2532 N N . ASN A 1 329 ? 14.424 3.457 1.802 1.00 39.88 329 ASN A N 1
ATOM 2533 C CA . ASN A 1 329 ? 15.776 3.710 2.242 1.00 39.88 329 ASN A CA 1
ATOM 2534 C C . ASN A 1 329 ? 16.238 2.591 3.163 1.00 39.88 329 ASN A C 1
ATOM 2536 O O . ASN A 1 329 ? 17.395 2.625 3.569 1.00 39.88 329 ASN A O 1
ATOM 2540 N N . ASN A 1 330 ? 15.388 1.594 3.460 1.00 42.19 330 ASN A N 1
ATOM 2541 C CA . ASN A 1 330 ? 15.884 0.296 3.886 1.00 42.19 330 ASN A CA 1
ATOM 2542 C C . ASN A 1 330 ? 16.688 -0.278 2.707 1.00 42.19 330 ASN A C 1
ATOM 2544 O O . ASN A 1 330 ? 16.142 -0.834 1.759 1.00 42.19 330 ASN A O 1
ATOM 2548 N N . LYS A 1 331 ? 17.999 -0.027 2.746 1.00 48.91 331 LYS A N 1
ATOM 2549 C CA . LYS A 1 331 ? 18.988 -0.442 1.743 1.00 48.91 331 LYS A CA 1
ATOM 2550 C C . LYS A 1 331 ? 19.424 -1.895 1.942 1.00 48.91 331 LYS A C 1
ATOM 2552 O O . LYS A 1 331 ? 20.379 -2.336 1.305 1.00 48.91 331 LYS A O 1
ATOM 2557 N N . SER A 1 332 ? 18.764 -2.628 2.841 1.00 40.88 332 SER A N 1
ATOM 2558 C CA . SER A 1 332 ? 18.951 -4.059 3.009 1.00 40.88 332 SER A CA 1
ATOM 2559 C C . SER A 1 332 ? 18.060 -4.798 2.017 1.00 40.88 332 SER A C 1
ATOM 2561 O O . SER A 1 332 ? 16.834 -4.748 2.087 1.00 40.88 332 SER A O 1
ATOM 2563 N N . PHE A 1 333 ? 18.690 -5.557 1.124 1.00 42.38 333 PHE A N 1
ATOM 2564 C CA . PHE A 1 333 ? 18.056 -6.459 0.159 1.00 42.38 333 PHE A CA 1
ATOM 2565 C C . PHE A 1 333 ? 17.223 -7.593 0.801 1.00 42.38 333 PHE A C 1
ATOM 2567 O O . PHE A 1 333 ? 16.837 -8.531 0.112 1.00 42.38 333 PHE A O 1
ATOM 2574 N N . LEU A 1 334 ? 16.951 -7.580 2.112 1.00 51.62 334 LEU A N 1
ATOM 2575 C CA . LEU A 1 334 ? 16.617 -8.784 2.881 1.00 51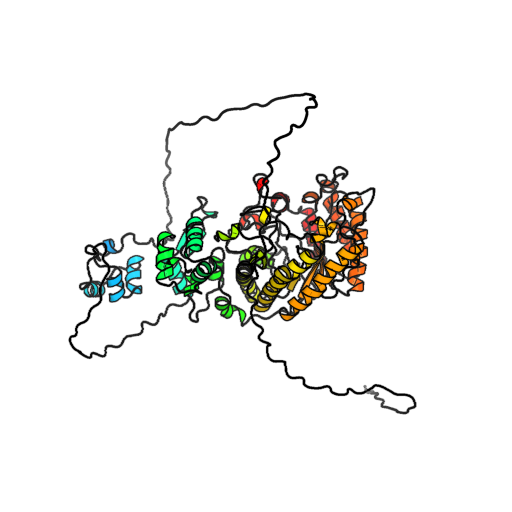.62 334 LEU A CA 1
ATOM 2576 C C . LEU A 1 334 ? 15.373 -8.627 3.773 1.00 51.62 334 LEU A C 1
ATOM 2578 O O . LEU A 1 334 ? 15.318 -9.193 4.865 1.00 51.62 334 LEU A O 1
ATOM 2582 N N . TYR A 1 335 ? 14.330 -7.951 3.277 1.00 64.44 335 TYR A N 1
ATOM 2583 C CA . TYR A 1 335 ? 12.997 -7.914 3.909 1.00 64.44 335 TYR A CA 1
ATOM 2584 C C . TYR A 1 335 ? 12.483 -9.297 4.370 1.00 64.44 335 TYR A C 1
ATOM 2586 O O . TYR A 1 335 ? 12.065 -9.413 5.524 1.00 64.44 335 TYR A O 1
ATOM 2594 N N . PRO A 1 336 ? 12.611 -10.385 3.576 1.00 61.31 336 PRO A N 1
ATOM 2595 C CA . PRO A 1 336 ? 12.205 -11.714 4.010 1.00 61.31 336 PRO A CA 1
ATOM 2596 C C . PRO A 1 336 ? 12.987 -12.212 5.228 1.00 61.31 336 PRO A C 1
ATOM 2598 O O . PRO A 1 336 ? 12.417 -12.937 6.032 1.00 61.31 336 PRO A O 1
ATOM 2601 N N . GLN A 1 337 ? 14.256 -11.820 5.406 1.00 67.69 337 GLN A N 1
ATOM 2602 C CA . GLN A 1 337 ? 15.031 -12.201 6.593 1.00 67.69 337 GLN A CA 1
ATOM 2603 C C . GLN A 1 337 ? 14.580 -11.431 7.837 1.00 67.69 337 GLN A C 1
ATOM 2605 O O . GLN A 1 337 ? 14.543 -12.003 8.925 1.00 67.69 337 GLN A O 1
ATOM 2610 N N . HIS A 1 338 ? 14.202 -10.155 7.699 1.00 71.50 338 HIS A N 1
ATOM 2611 C CA . HIS A 1 338 ? 13.609 -9.402 8.806 1.00 71.50 338 HIS A CA 1
ATOM 2612 C C . HIS A 1 338 ? 12.275 -10.016 9.244 1.00 71.50 338 HIS A C 1
ATOM 2614 O O . HIS A 1 338 ? 12.070 -10.284 10.428 1.00 71.50 338 HIS A O 1
ATOM 2620 N N . TRP A 1 339 ? 11.406 -10.335 8.287 1.00 77.75 339 TRP A N 1
ATOM 2621 C CA . TRP A 1 339 ? 10.151 -11.022 8.576 1.00 77.75 339 TRP A CA 1
ATOM 2622 C C . TRP A 1 339 ? 10.377 -12.413 9.160 1.00 77.75 339 TRP A C 1
ATOM 2624 O O . TRP A 1 339 ? 9.674 -12.796 10.085 1.00 77.75 339 TRP A O 1
ATOM 2634 N N . ASP A 1 340 ? 11.382 -13.156 8.689 1.00 79.81 340 ASP A N 1
ATOM 2635 C CA . ASP A 1 340 ? 11.757 -14.442 9.283 1.00 79.81 340 ASP A CA 1
ATOM 2636 C C . ASP A 1 340 ? 12.184 -14.294 10.745 1.00 79.81 340 ASP A C 1
ATOM 2638 O O . ASP A 1 340 ? 11.773 -15.111 11.571 1.00 79.81 340 ASP A O 1
ATOM 2642 N N . ARG A 1 341 ? 12.943 -13.241 11.086 1.00 80.38 341 ARG A N 1
ATOM 2643 C CA . ARG A 1 341 ? 13.281 -12.929 12.482 1.00 80.38 341 ARG A CA 1
ATOM 2644 C C . ARG A 1 341 ? 12.021 -12.672 13.298 1.00 80.38 341 ARG A C 1
ATOM 2646 O O . ARG A 1 341 ? 11.824 -13.365 14.282 1.00 80.38 341 ARG A O 1
ATOM 2653 N N . ILE A 1 342 ? 11.126 -11.789 12.850 1.00 80.44 342 ILE A N 1
ATOM 2654 C CA . ILE A 1 342 ? 9.862 -11.502 13.559 1.00 80.44 342 ILE A CA 1
ATOM 2655 C C . ILE A 1 342 ? 9.022 -12.769 13.750 1.00 80.44 342 ILE A C 1
ATOM 2657 O O . ILE A 1 342 ? 8.534 -13.036 14.843 1.00 80.44 342 ILE A O 1
ATOM 2661 N N . MET A 1 343 ? 8.878 -13.577 12.699 1.00 84.25 343 MET A N 1
ATOM 2662 C CA . MET A 1 343 ? 8.065 -14.796 12.716 1.00 84.25 343 MET A CA 1
ATOM 2663 C C . MET A 1 343 ? 8.636 -15.900 13.616 1.00 84.25 343 MET A C 1
ATOM 2665 O O . MET A 1 343 ? 7.913 -16.843 13.936 1.00 84.25 343 MET A O 1
ATOM 2669 N N . THR A 1 344 ? 9.917 -15.824 13.985 1.00 86.81 344 THR A N 1
ATOM 2670 C CA . THR A 1 344 ? 10.601 -16.816 14.833 1.00 86.81 344 THR A CA 1
ATOM 2671 C C . THR A 1 344 ? 11.048 -16.257 16.183 1.00 86.81 344 THR A C 1
ATOM 2673 O O . THR A 1 344 ? 11.599 -17.006 16.990 1.00 86.81 344 THR A O 1
ATOM 2676 N N . ASP A 1 345 ? 10.808 -14.971 16.447 1.00 88.56 345 ASP A N 1
ATOM 2677 C CA . ASP A 1 345 ? 11.240 -14.325 17.679 1.00 88.56 345 ASP A CA 1
ATOM 2678 C C . ASP A 1 345 ? 10.381 -14.784 18.875 1.00 88.56 345 ASP A C 1
ATOM 2680 O O . ASP A 1 345 ? 9.146 -14.734 18.798 1.00 88.56 345 ASP A O 1
ATOM 2684 N N . PRO A 1 346 ? 10.997 -15.183 20.007 1.00 90.69 346 PRO A N 1
ATOM 2685 C CA . PRO A 1 346 ? 10.276 -15.573 21.219 1.00 90.69 346 PRO A CA 1
ATOM 2686 C C . PRO A 1 346 ? 9.271 -14.532 21.732 1.00 90.69 346 PRO A C 1
ATOM 2688 O O . PRO A 1 346 ? 8.293 -14.893 22.381 1.00 90.69 346 PRO A O 1
ATOM 2691 N N . TYR A 1 347 ? 9.473 -13.243 21.449 1.00 89.12 347 TYR A N 1
ATOM 2692 C CA . TYR A 1 347 ? 8.560 -12.177 21.870 1.00 89.12 347 TYR A CA 1
ATOM 2693 C C . TYR A 1 347 ? 7.167 -12.291 21.238 1.00 89.12 347 TYR A C 1
ATOM 2695 O O . TYR A 1 347 ? 6.175 -11.948 21.893 1.00 89.12 347 TYR A O 1
ATOM 2703 N N . TYR A 1 348 ? 7.099 -12.823 20.012 1.00 90.69 348 TYR A N 1
ATOM 2704 C CA . TYR A 1 348 ? 5.874 -13.032 19.234 1.00 90.69 348 TYR A CA 1
ATOM 2705 C C . TYR A 1 348 ? 5.444 -14.506 19.141 1.00 90.69 348 TYR A C 1
ATOM 2707 O O . TYR A 1 348 ? 4.372 -14.785 18.600 1.00 90.69 348 TYR A O 1
ATOM 2715 N N . GLU A 1 349 ? 6.235 -15.451 19.663 1.00 90.62 349 GLU A N 1
ATOM 2716 C CA . GLU A 1 349 ? 5.991 -16.899 19.543 1.00 90.62 349 GLU A CA 1
ATOM 2717 C C . GLU A 1 349 ? 4.580 -17.293 20.014 1.00 90.62 349 GLU A C 1
ATOM 2719 O O . GLU A 1 349 ? 3.850 -17.993 19.303 1.00 90.62 349 GLU A O 1
ATOM 2724 N N . ASP A 1 350 ? 4.151 -16.758 21.161 1.00 91.25 350 ASP A N 1
ATOM 2725 C CA . ASP A 1 350 ? 2.828 -17.014 21.745 1.00 91.25 350 ASP A CA 1
ATOM 2726 C C . ASP A 1 350 ? 1.671 -16.534 20.857 1.00 91.25 350 ASP A C 1
ATOM 2728 O O . ASP A 1 350 ? 0.573 -17.093 20.905 1.00 91.25 350 ASP A O 1
ATOM 2732 N N . LEU A 1 351 ? 1.908 -15.522 20.015 1.00 92.19 351 LEU A N 1
ATOM 2733 C CA . LEU A 1 351 ? 0.886 -14.991 19.118 1.00 92.19 351 LEU A CA 1
ATOM 2734 C C . LEU A 1 351 ? 0.639 -15.913 17.927 1.00 92.19 351 LEU A C 1
ATOM 2736 O O . LEU A 1 351 ? -0.405 -15.795 17.294 1.00 92.19 351 LEU A O 1
ATOM 2740 N N . ARG A 1 352 ? 1.563 -16.830 17.600 1.00 91.06 352 ARG A N 1
ATOM 2741 C CA . ARG A 1 352 ? 1.444 -17.750 16.453 1.00 91.06 352 ARG A CA 1
ATOM 2742 C C . ARG A 1 352 ? 0.997 -17.015 15.181 1.00 91.06 352 ARG A C 1
ATOM 2744 O O . ARG A 1 352 ? -0.039 -17.347 14.588 1.00 91.06 352 ARG A O 1
ATOM 2751 N N . MET A 1 353 ? 1.743 -15.977 14.807 1.00 89.94 353 MET A N 1
ATOM 2752 C CA . MET A 1 353 ? 1.473 -15.125 13.641 1.00 89.94 353 MET A CA 1
ATOM 2753 C C . MET A 1 353 ? 1.067 -15.960 12.422 1.00 89.94 353 MET A C 1
ATOM 2755 O O . MET A 1 353 ? 1.702 -16.968 12.106 1.00 89.94 353 MET A O 1
ATOM 2759 N N . ASN A 1 354 ? -0.030 -15.582 11.764 1.00 91.44 354 ASN A N 1
ATOM 2760 C CA . ASN A 1 354 ? -0.632 -16.392 10.696 1.00 91.44 354 ASN A CA 1
ATOM 2761 C C . ASN A 1 354 ? -0.644 -15.705 9.322 1.00 91.44 354 ASN A C 1
ATOM 2763 O O . ASN A 1 354 ? -1.084 -16.321 8.343 1.00 91.44 354 ASN A O 1
ATOM 2767 N N . PHE A 1 355 ? -0.086 -14.495 9.252 1.00 90.06 355 PHE A N 1
ATOM 2768 C CA . PHE A 1 355 ? 0.232 -13.733 8.046 1.00 90.06 355 PHE A CA 1
ATOM 2769 C C . PHE A 1 355 ? 1.709 -13.335 8.036 1.00 90.06 355 PHE A C 1
ATOM 2771 O O . PHE A 1 355 ? 2.317 -13.165 9.092 1.00 90.06 355 PHE A O 1
ATOM 2778 N N . SER A 1 356 ? 2.268 -13.169 6.837 1.00 86.12 356 SER A N 1
ATOM 2779 C CA . SER A 1 356 ? 3.538 -12.468 6.645 1.00 86.12 356 SER A CA 1
ATOM 2780 C C . SER A 1 356 ? 3.413 -11.036 7.174 1.00 86.12 356 SER A C 1
ATOM 2782 O O . SER A 1 356 ? 2.408 -10.396 6.863 1.00 86.12 356 SER A O 1
ATOM 2784 N N . PRO A 1 357 ? 4.409 -10.504 7.904 1.00 76.62 357 PRO A N 1
ATOM 2785 C CA . PRO A 1 357 ? 4.514 -9.071 8.176 1.00 76.62 357 PRO A CA 1
ATOM 2786 C C . PRO A 1 357 ? 4.579 -8.249 6.868 1.00 76.62 357 PRO A C 1
ATOM 2788 O O . PRO A 1 357 ? 4.945 -8.795 5.821 1.00 76.62 357 PRO A O 1
ATOM 2791 N N . SER A 1 358 ? 4.149 -6.980 6.912 1.00 65.44 358 SER A N 1
ATOM 2792 C CA . SER A 1 358 ? 3.833 -6.166 5.713 1.00 65.44 358 SER A CA 1
ATOM 2793 C C . SER A 1 358 ? 4.997 -5.905 4.744 1.00 65.44 358 SER A C 1
ATOM 2795 O O . SER A 1 358 ? 6.166 -5.926 5.128 1.00 65.44 358 SER A O 1
ATOM 2797 N N . GLN A 1 359 ? 4.633 -5.612 3.481 1.00 57.38 359 GLN A N 1
ATOM 2798 C CA . GLN A 1 359 ? 5.512 -5.461 2.308 1.00 57.38 359 GLN A CA 1
ATOM 2799 C C . GLN A 1 359 ? 5.415 -4.088 1.598 1.00 57.38 359 GLN A C 1
ATOM 2801 O O . GLN A 1 359 ? 5.677 -4.004 0.396 1.00 57.38 359 GLN A O 1
ATOM 2806 N N . SER A 1 360 ? 5.049 -3.015 2.309 1.00 47.84 360 SER A N 1
ATOM 2807 C CA . SER A 1 360 ? 4.687 -1.709 1.721 1.00 47.84 360 SER A CA 1
ATOM 2808 C C . SER A 1 360 ? 5.753 -1.107 0.784 1.00 47.84 360 SER A C 1
ATOM 2810 O O . SER A 1 360 ? 5.430 -0.499 -0.230 1.00 47.84 360 SER A O 1
ATOM 2812 N N . ASN A 1 361 ? 7.043 -1.347 1.039 1.00 51.59 361 ASN A N 1
ATOM 2813 C CA . ASN A 1 361 ? 8.128 -0.796 0.214 1.00 51.59 361 ASN A CA 1
ATOM 2814 C C . ASN A 1 361 ? 8.363 -1.493 -1.127 1.00 51.59 361 ASN A C 1
ATOM 2816 O O . ASN A 1 361 ? 8.869 -0.870 -2.061 1.00 51.59 361 ASN A O 1
ATOM 2820 N N . ILE A 1 362 ? 8.049 -2.788 -1.237 1.00 54.03 362 ILE A N 1
ATOM 2821 C CA . ILE A 1 362 ? 8.332 -3.554 -2.465 1.00 54.03 362 ILE A CA 1
ATOM 2822 C C . ILE A 1 362 ? 7.397 -3.097 -3.601 1.00 54.03 362 ILE A C 1
ATOM 2824 O O . ILE A 1 362 ? 7.724 -3.207 -4.785 1.00 54.03 362 ILE A O 1
ATOM 2828 N N . ALA A 1 363 ? 6.274 -2.503 -3.205 1.00 59.78 363 ALA A N 1
ATOM 2829 C CA . ALA A 1 363 ? 5.238 -1.918 -4.027 1.00 59.78 363 ALA A CA 1
ATOM 2830 C C . ALA A 1 363 ? 5.576 -0.554 -4.644 1.00 59.78 363 ALA A C 1
ATOM 2832 O O . ALA A 1 363 ? 4.720 0.027 -5.302 1.00 59.78 363 ALA A O 1
ATOM 2833 N N . MET A 1 364 ? 6.768 0.005 -4.439 1.00 66.00 364 MET A N 1
ATOM 2834 C CA . MET A 1 364 ? 7.166 1.230 -5.138 1.00 66.00 364 MET A CA 1
ATOM 2835 C C . MET A 1 364 ? 7.845 0.889 -6.473 1.00 66.00 364 MET A C 1
ATOM 2837 O O . MET A 1 364 ? 8.436 -0.184 -6.587 1.00 66.00 364 MET A O 1
ATOM 2841 N N . PRO A 1 365 ? 7.839 1.792 -7.467 1.00 67.44 365 PRO A N 1
ATOM 2842 C CA . PRO A 1 365 ? 8.664 1.658 -8.665 1.00 67.44 365 PRO A CA 1
ATOM 2843 C C . PRO A 1 365 ? 10.164 1.556 -8.341 1.00 67.44 365 PRO A C 1
ATOM 2845 O O . PRO A 1 365 ? 10.570 1.846 -7.211 1.00 67.44 365 PRO A O 1
ATOM 2848 N N . PRO A 1 366 ? 11.027 1.161 -9.294 1.00 72.31 366 PRO A N 1
ATOM 2849 C CA . PRO A 1 366 ? 12.479 1.142 -9.094 1.00 72.31 366 PRO A CA 1
ATOM 2850 C C . PRO A 1 366 ? 13.025 2.471 -8.550 1.00 72.31 366 PRO A C 1
ATOM 2852 O O . PRO A 1 366 ? 12.622 3.553 -8.976 1.00 72.31 366 PRO A O 1
ATOM 2855 N N . TYR A 1 367 ? 13.969 2.392 -7.611 1.00 67.56 367 TYR A N 1
ATOM 2856 C CA . TYR A 1 367 ? 14.605 3.556 -6.989 1.00 67.56 367 TYR A CA 1
ATOM 2857 C C . TYR A 1 367 ? 15.463 4.352 -7.980 1.00 67.56 367 TYR A C 1
ATOM 2859 O O . TYR A 1 367 ? 15.508 5.579 -7.928 1.00 67.56 367 TYR A O 1
ATOM 2867 N N . TYR A 1 368 ? 16.138 3.650 -8.893 1.00 68.44 368 TYR A N 1
ATOM 2868 C CA . TYR A 1 368 ? 17.003 4.259 -9.907 1.00 68.44 368 TYR A CA 1
ATOM 2869 C C . TYR A 1 368 ? 16.267 4.651 -11.183 1.00 68.44 368 TYR A C 1
ATOM 2871 O O . TYR A 1 368 ? 16.912 5.029 -12.164 1.00 68.44 368 TYR A O 1
ATOM 2879 N N . ASP A 1 369 ? 14.937 4.565 -11.192 1.00 70.69 369 ASP A N 1
ATOM 2880 C CA . ASP A 1 369 ? 14.185 5.119 -12.297 1.00 70.69 369 ASP A CA 1
ATOM 2881 C C . ASP A 1 369 ? 14.085 6.633 -12.158 1.00 70.69 369 ASP A C 1
ATOM 2883 O O . ASP A 1 369 ? 13.589 7.157 -11.166 1.00 70.69 369 ASP A O 1
ATOM 2887 N N . TRP A 1 370 ? 14.600 7.360 -13.137 1.00 69.88 370 TRP A N 1
ATOM 2888 C CA . TRP A 1 370 ? 14.598 8.817 -13.083 1.00 69.88 370 TRP A CA 1
ATOM 2889 C C . TRP A 1 370 ? 13.198 9.373 -13.398 1.00 69.88 370 TRP A C 1
ATOM 2891 O O . TRP A 1 370 ? 12.902 10.472 -12.927 1.00 69.88 370 TRP A O 1
ATOM 2901 N N . GLU A 1 371 ? 12.346 8.615 -14.112 1.00 74.50 371 GLU A N 1
ATOM 2902 C CA . GLU A 1 371 ? 10.931 8.948 -14.348 1.00 74.50 371 GLU A CA 1
ATOM 2903 C C . GLU A 1 371 ? 10.129 8.892 -13.061 1.00 74.50 371 GLU A C 1
ATOM 2905 O O . GLU A 1 371 ? 9.094 9.541 -12.963 1.00 74.50 371 GLU A O 1
ATOM 2910 N N . TYR A 1 372 ? 10.625 8.154 -12.060 1.00 68.19 372 TYR A N 1
ATOM 2911 C CA . TYR A 1 372 ? 9.977 8.045 -10.763 1.00 68.19 372 TYR A CA 1
ATOM 2912 C C . TYR A 1 372 ? 9.654 9.410 -10.152 1.00 68.19 372 TYR A C 1
ATOM 2914 O O . TYR A 1 372 ? 8.614 9.586 -9.527 1.00 68.19 372 TYR A O 1
ATOM 2922 N N . ASN A 1 373 ? 10.539 10.385 -10.358 1.00 66.25 373 ASN A N 1
ATOM 2923 C CA . ASN A 1 373 ? 10.378 11.730 -9.814 1.00 66.25 373 ASN A CA 1
ATOM 2924 C C . ASN A 1 373 ? 9.232 12.517 -10.454 1.00 66.25 373 ASN A C 1
ATOM 2926 O O . ASN A 1 373 ? 8.803 13.504 -9.868 1.00 66.25 373 ASN A O 1
ATOM 2930 N N . ASP A 1 374 ? 8.775 12.088 -11.630 1.00 68.75 374 ASP A N 1
ATOM 2931 C CA . ASP A 1 374 ? 7.701 12.719 -12.393 1.00 68.75 374 ASP A CA 1
ATOM 2932 C C . ASP A 1 374 ? 6.371 11.941 -12.233 1.00 68.75 374 ASP A C 1
ATOM 2934 O O . ASP A 1 374 ? 5.363 12.270 -12.866 1.00 68.75 374 ASP A O 1
ATOM 2938 N N . ILE A 1 375 ? 6.347 10.886 -11.402 1.00 70.81 375 ILE A N 1
ATOM 2939 C CA . ILE A 1 375 ? 5.141 10.097 -11.138 1.00 70.81 375 ILE A CA 1
ATOM 2940 C C . ILE A 1 375 ? 4.234 10.859 -10.188 1.00 70.81 375 ILE A C 1
ATOM 2942 O O . ILE A 1 375 ? 4.568 11.112 -9.030 1.00 70.81 375 ILE A O 1
ATOM 2946 N N . LYS A 1 376 ? 3.010 11.109 -10.648 1.00 76.44 376 LYS A N 1
ATOM 2947 C CA . LYS A 1 376 ? 1.947 11.587 -9.772 1.00 76.44 376 LYS A CA 1
ATOM 2948 C C . LYS A 1 376 ? 1.521 10.483 -8.823 1.00 76.44 376 LYS A C 1
ATOM 2950 O O . LYS A 1 376 ? 1.190 9.378 -9.242 1.00 76.44 376 LYS A O 1
ATOM 2955 N N . CYS A 1 377 ? 1.428 10.826 -7.552 1.00 73.56 377 CYS A N 1
ATOM 2956 C CA . CYS A 1 377 ? 1.124 9.942 -6.434 1.00 73.56 377 CYS A CA 1
ATOM 2957 C C . CYS A 1 377 ? -0.193 9.165 -6.590 1.00 73.56 377 CYS A C 1
ATOM 2959 O O . CYS A 1 377 ? -0.336 8.021 -6.163 1.00 73.56 377 CYS A O 1
ATOM 2961 N N . HIS A 1 378 ? -1.150 9.770 -7.289 1.00 74.81 378 HIS A N 1
ATOM 2962 C CA . HIS A 1 378 ? -2.415 9.153 -7.669 1.00 74.81 378 HIS A CA 1
ATOM 2963 C C . HIS A 1 378 ? -2.334 8.284 -8.944 1.00 74.81 378 HIS A C 1
ATOM 2965 O O . HIS A 1 378 ? -3.365 8.028 -9.565 1.00 74.81 378 HIS A O 1
ATOM 2971 N N . ASN A 1 379 ? -1.130 7.860 -9.350 1.00 79.81 379 ASN A N 1
ATOM 2972 C CA . ASN A 1 379 ? -0.824 6.999 -10.498 1.00 79.81 379 ASN A CA 1
ATOM 2973 C C . ASN A 1 379 ? -1.574 7.412 -11.765 1.00 79.81 379 ASN A C 1
ATOM 2975 O O . ASN A 1 379 ? -2.316 6.622 -12.341 1.00 79.81 379 ASN A O 1
ATOM 2979 N N . SER A 1 380 ? -1.456 8.672 -12.182 1.00 86.00 380 SER A N 1
ATOM 2980 C CA . SER A 1 380 ? -2.172 9.133 -13.372 1.00 86.00 380 SER A CA 1
ATOM 2981 C C . SER A 1 380 ? -1.320 10.011 -14.266 1.00 86.00 380 SER A C 1
ATOM 2983 O O . SER A 1 380 ? -0.527 10.811 -13.771 1.00 86.00 380 SER A O 1
ATOM 2985 N N . ARG A 1 381 ? -1.629 9.986 -15.555 1.00 86.75 381 ARG A N 1
ATOM 2986 C CA . ARG A 1 381 ? -1.003 10.801 -16.596 1.00 86.75 381 ARG A CA 1
ATOM 2987 C C . ARG A 1 381 ? -2.056 11.477 -17.463 1.00 86.75 381 ARG A C 1
ATOM 2989 O O . ARG A 1 381 ? -3.227 11.105 -17.429 1.00 86.75 381 ARG A O 1
ATOM 2996 N N . GLU A 1 382 ? -1.641 12.474 -18.231 1.00 88.81 382 GLU A N 1
ATOM 2997 C CA . GLU A 1 382 ? -2.484 13.045 -19.282 1.00 88.81 382 GLU A CA 1
ATOM 2998 C C . GLU A 1 382 ? -2.357 12.201 -20.555 1.00 88.81 382 GLU A C 1
ATOM 3000 O O . GLU A 1 382 ? -1.249 11.861 -20.975 1.00 88.81 382 GLU A O 1
ATOM 3005 N N . ASP A 1 383 ? -3.492 11.826 -21.145 1.00 87.62 383 ASP A N 1
ATOM 3006 C CA . ASP A 1 383 ? -3.541 11.166 -22.449 1.00 87.62 383 ASP A CA 1
ATOM 3007 C C . ASP A 1 383 ? -3.324 12.164 -23.605 1.00 87.62 383 ASP A C 1
ATOM 3009 O O . ASP A 1 383 ? -3.180 13.373 -23.410 1.00 87.62 383 ASP A O 1
ATOM 3013 N N . GLU A 1 384 ? -3.332 11.666 -24.844 1.00 87.25 384 GLU A N 1
ATOM 3014 C CA . GLU A 1 384 ? -3.162 12.485 -26.057 1.00 87.25 384 GLU A CA 1
ATOM 3015 C C . GLU A 1 384 ? -4.234 13.582 -26.242 1.00 87.25 384 GLU A C 1
ATOM 3017 O O . GLU A 1 384 ? -4.045 14.514 -27.027 1.00 87.25 384 GLU A O 1
ATOM 3022 N N . TYR A 1 385 ? -5.349 13.497 -25.512 1.00 90.00 385 TYR A N 1
ATOM 3023 C CA . TYR A 1 385 ? -6.452 14.458 -25.521 1.00 90.00 385 TYR A CA 1
ATOM 3024 C C . TYR A 1 385 ? -6.444 15.385 -24.293 1.00 90.00 385 TYR A C 1
ATOM 3026 O O . TYR A 1 385 ? -7.342 16.221 -24.161 1.00 90.00 385 TYR A O 1
ATOM 3034 N N . GLY A 1 386 ? -5.461 15.250 -23.397 1.00 87.94 386 GLY A N 1
ATOM 3035 C CA . GLY A 1 386 ? -5.371 15.999 -22.143 1.00 87.94 386 GLY A CA 1
ATOM 3036 C C . GLY A 1 386 ? -6.317 15.500 -21.044 1.00 87.94 386 GLY A C 1
ATOM 3037 O O . GLY A 1 386 ? -6.577 16.226 -20.083 1.00 87.94 386 GLY A O 1
ATOM 3038 N N . ASN A 1 387 ? -6.877 14.290 -21.159 1.00 89.94 387 ASN A N 1
ATOM 3039 C CA . ASN A 1 387 ? -7.624 13.676 -20.064 1.00 89.94 387 ASN A CA 1
ATOM 3040 C C . ASN A 1 387 ? -6.670 13.009 -19.081 1.00 89.94 387 ASN A C 1
ATOM 3042 O O . ASN A 1 387 ? -5.763 12.283 -19.470 1.00 89.94 387 ASN A O 1
ATOM 3046 N N . LEU A 1 388 ? -6.946 13.188 -17.792 1.00 90.56 388 LEU A N 1
ATOM 3047 C CA . LEU A 1 388 ? -6.263 12.441 -16.744 1.00 90.56 388 LEU A CA 1
ATOM 3048 C C . LEU A 1 388 ? -6.774 10.993 -16.717 1.00 90.56 388 LEU A C 1
ATOM 3050 O O . LEU A 1 388 ? -7.964 10.777 -16.472 1.00 90.56 388 LEU A O 1
ATOM 3054 N N . VAL A 1 389 ? -5.875 10.039 -16.931 1.00 92.19 389 VAL A N 1
ATOM 3055 C CA . VAL A 1 389 ? -6.126 8.589 -16.964 1.00 92.19 389 VAL A CA 1
ATOM 3056 C C . VAL A 1 389 ? -5.103 7.860 -16.098 1.00 92.19 389 VAL A C 1
ATOM 3058 O O . VAL A 1 389 ? -4.069 8.437 -15.757 1.00 92.19 389 VAL A O 1
ATOM 3061 N N . LEU A 1 390 ? -5.372 6.604 -15.735 1.00 91.12 390 LEU A N 1
ATOM 3062 C CA . LEU A 1 390 ? -4.404 5.772 -15.020 1.00 91.12 390 LEU A CA 1
ATOM 3063 C C . LEU A 1 390 ? -3.059 5.712 -15.774 1.00 91.12 390 LEU A C 1
ATOM 3065 O O . LEU A 1 390 ? -3.016 5.453 -16.977 1.00 91.12 390 LEU A O 1
ATOM 3069 N N . ASP A 1 391 ? -1.968 5.924 -15.045 1.00 87.50 391 ASP A N 1
ATOM 3070 C CA . ASP A 1 391 ? -0.625 5.537 -15.464 1.00 87.50 391 ASP A CA 1
ATOM 3071 C C . ASP A 1 391 ? -0.395 4.091 -15.009 1.00 87.50 391 ASP A C 1
ATOM 3073 O O . ASP A 1 391 ? 0.037 3.814 -13.888 1.00 87.50 391 ASP A O 1
ATOM 3077 N N . ASP A 1 392 ? -0.830 3.158 -15.852 1.00 89.38 392 ASP A N 1
ATOM 3078 C CA . ASP A 1 392 ? -0.819 1.727 -15.566 1.00 89.38 392 ASP A CA 1
ATOM 3079 C C . ASP A 1 392 ? 0.593 1.147 -15.522 1.00 89.38 392 ASP A C 1
ATOM 3081 O O . ASP A 1 392 ? 0.831 0.229 -14.741 1.00 89.38 392 ASP A O 1
ATOM 3085 N N . TYR A 1 393 ? 1.529 1.713 -16.285 1.00 86.75 393 TYR A N 1
ATOM 3086 C CA . TYR A 1 393 ? 2.923 1.280 -16.322 1.00 86.75 393 TYR A CA 1
ATOM 3087 C C . TYR A 1 393 ? 3.572 1.294 -14.932 1.00 86.75 393 TYR A C 1
ATOM 3089 O O . TYR A 1 393 ? 4.116 0.282 -14.490 1.00 86.75 393 TYR A O 1
ATOM 3097 N N . TRP A 1 394 ? 3.485 2.414 -14.209 1.00 82.56 394 TRP A N 1
ATOM 3098 C CA . TRP A 1 394 ? 4.137 2.528 -12.901 1.00 82.56 394 TRP A CA 1
ATOM 3099 C C . TRP A 1 394 ? 3.473 1.689 -11.828 1.00 82.56 394 TRP A C 1
ATOM 3101 O O . TRP A 1 394 ? 4.160 1.082 -11.007 1.00 82.56 394 TRP A O 1
ATOM 3111 N N . LEU A 1 395 ? 2.143 1.617 -11.862 1.00 84.69 395 LEU A N 1
ATOM 3112 C CA . LEU A 1 395 ? 1.410 0.742 -10.963 1.00 84.69 395 LEU A CA 1
ATOM 3113 C C . LEU A 1 395 ? 1.746 -0.734 -11.236 1.00 84.69 395 LEU A C 1
ATOM 3115 O O . LEU A 1 395 ? 1.870 -1.514 -10.294 1.00 84.69 395 LEU A O 1
ATOM 3119 N N . ASP A 1 396 ? 1.941 -1.128 -12.494 1.00 88.75 396 ASP A N 1
ATOM 3120 C CA . ASP A 1 396 ? 2.355 -2.484 -12.855 1.00 88.75 396 ASP A CA 1
ATOM 3121 C C . ASP A 1 396 ? 3.810 -2.791 -12.449 1.00 88.75 396 ASP A C 1
ATOM 3123 O O . ASP A 1 396 ? 4.062 -3.848 -11.871 1.00 88.75 396 ASP A O 1
ATOM 3127 N N . GLU A 1 397 ? 4.754 -1.862 -12.643 1.00 84.75 397 GLU A N 1
ATOM 3128 C CA . GLU A 1 397 ? 6.142 -1.967 -12.146 1.00 84.75 397 GLU A CA 1
ATOM 3129 C C . GLU A 1 397 ? 6.181 -2.193 -10.624 1.00 84.75 397 GLU A C 1
ATOM 3131 O O . GLU A 1 397 ? 6.838 -3.115 -10.127 1.00 84.75 397 GLU A O 1
ATOM 3136 N N . SER A 1 398 ? 5.413 -1.388 -9.889 1.00 81.81 398 SER A N 1
ATOM 3137 C CA . SER A 1 398 ? 5.169 -1.519 -8.452 1.00 81.81 398 SER A CA 1
ATOM 3138 C C . SER A 1 398 ? 4.642 -2.903 -8.064 1.00 81.81 398 SER A C 1
ATOM 3140 O O . SER A 1 398 ? 5.166 -3.552 -7.154 1.00 81.81 398 SER A O 1
ATOM 3142 N N . LEU A 1 399 ? 3.620 -3.389 -8.774 1.00 87.56 399 LEU A N 1
ATOM 3143 C CA . LEU A 1 399 ? 2.989 -4.682 -8.508 1.00 87.56 399 LEU A CA 1
ATOM 3144 C C . LEU A 1 399 ? 3.916 -5.864 -8.810 1.00 87.56 399 LEU A C 1
ATOM 3146 O O . LEU A 1 399 ? 3.954 -6.813 -8.026 1.00 87.56 399 LEU A O 1
ATOM 3150 N N . ARG A 1 400 ? 4.688 -5.816 -9.902 1.00 88.44 400 ARG A N 1
ATOM 3151 C CA . ARG A 1 400 ? 5.691 -6.845 -10.239 1.00 88.44 400 ARG A CA 1
ATOM 3152 C C . ARG A 1 400 ? 6.836 -6.868 -9.241 1.00 88.44 400 ARG A C 1
ATOM 3154 O O . ARG A 1 400 ? 7.320 -7.939 -8.883 1.00 88.44 400 ARG A O 1
ATOM 3161 N N . GLY A 1 401 ? 7.195 -5.695 -8.730 1.00 83.38 401 GLY A N 1
ATOM 3162 C CA . GLY A 1 401 ? 8.014 -5.536 -7.543 1.00 83.38 401 GLY A CA 1
ATOM 3163 C C . GLY A 1 401 ? 7.506 -6.347 -6.365 1.00 83.38 401 GLY A C 1
ATOM 3164 O O . GLY A 1 401 ? 8.144 -7.315 -5.944 1.00 83.38 401 GLY A O 1
ATOM 3165 N N . ALA A 1 402 ? 6.345 -5.944 -5.849 1.00 83.31 402 ALA A N 1
ATOM 3166 C CA . ALA A 1 402 ? 5.717 -6.548 -4.678 1.00 83.31 402 ALA A CA 1
ATOM 3167 C C . ALA A 1 402 ? 5.500 -8.059 -4.842 1.00 83.31 402 ALA A C 1
ATOM 3169 O O . ALA A 1 402 ? 5.721 -8.829 -3.906 1.00 83.31 402 ALA A O 1
ATOM 3170 N N . ALA A 1 403 ? 5.159 -8.505 -6.055 1.00 88.94 403 ALA A N 1
ATOM 3171 C CA . ALA A 1 403 ? 4.947 -9.911 -6.367 1.00 88.94 403 ALA A CA 1
ATOM 3172 C C . ALA A 1 403 ? 6.150 -10.797 -6.017 1.00 88.94 403 ALA A C 1
ATOM 3174 O O . ALA A 1 403 ? 5.938 -11.892 -5.502 1.00 88.94 403 ALA A O 1
ATOM 3175 N N . VAL A 1 404 ? 7.394 -10.343 -6.216 1.00 87.88 404 VAL A N 1
ATOM 3176 C CA . VAL A 1 404 ? 8.587 -11.124 -5.833 1.00 87.88 404 VAL A CA 1
ATOM 3177 C C . VAL A 1 404 ? 8.568 -11.435 -4.333 1.00 87.88 404 VAL A C 1
ATOM 3179 O O . VAL A 1 404 ? 8.712 -12.596 -3.940 1.00 87.88 404 VAL A O 1
ATOM 3182 N N . GLY A 1 405 ? 8.305 -10.423 -3.501 1.00 83.38 405 GLY A N 1
ATOM 3183 C CA . GLY A 1 405 ? 8.180 -10.573 -2.050 1.00 83.38 405 GLY A CA 1
ATOM 3184 C C . GLY A 1 405 ? 7.010 -11.471 -1.650 1.00 83.38 405 GLY A C 1
ATOM 3185 O O . GLY A 1 405 ? 7.166 -12.352 -0.801 1.00 83.38 405 GLY A O 1
ATOM 3186 N N . TYR A 1 406 ? 5.850 -11.310 -2.291 1.00 87.69 406 TYR A N 1
ATOM 3187 C CA . TYR A 1 406 ? 4.680 -12.153 -2.035 1.00 87.69 406 TYR A CA 1
ATOM 3188 C C . TYR A 1 406 ? 4.965 -13.624 -2.339 1.00 87.69 406 TYR A C 1
ATOM 3190 O O . TYR A 1 406 ? 4.679 -14.491 -1.516 1.00 87.69 406 TYR A O 1
ATOM 3198 N N . ILE A 1 407 ? 5.569 -13.920 -3.490 1.00 89.81 407 ILE A N 1
ATOM 3199 C CA . ILE A 1 407 ? 5.877 -15.290 -3.910 1.00 89.81 407 ILE A CA 1
ATOM 3200 C C . ILE A 1 407 ? 6.851 -15.952 -2.924 1.00 89.81 407 ILE A C 1
ATOM 3202 O O . ILE A 1 407 ? 6.639 -17.106 -2.542 1.00 89.81 407 ILE A O 1
ATOM 3206 N N . ILE A 1 408 ? 7.900 -15.242 -2.491 1.00 87.56 408 ILE A N 1
ATOM 3207 C CA . ILE A 1 408 ? 8.865 -15.754 -1.504 1.00 87.56 408 ILE A CA 1
ATOM 3208 C C . ILE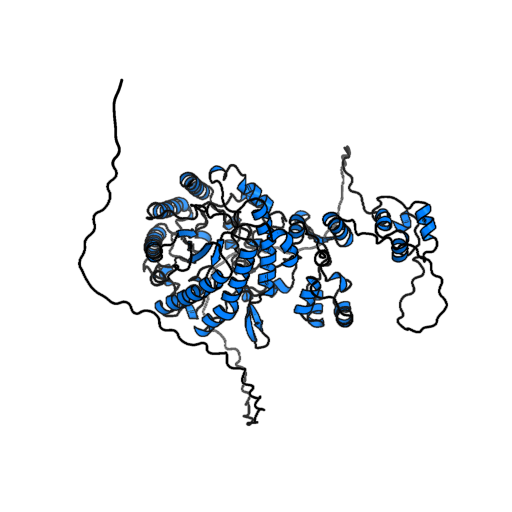 A 1 408 ? 8.142 -16.169 -0.220 1.00 87.56 408 ILE A C 1
ATOM 3210 O O . ILE A 1 408 ? 8.325 -17.286 0.265 1.00 87.56 408 ILE A O 1
ATOM 3214 N N . GLU A 1 409 ? 7.276 -15.308 0.304 1.00 86.81 409 GLU A N 1
ATOM 3215 C CA . GLU A 1 409 ? 6.552 -15.561 1.550 1.00 86.81 409 GLU A CA 1
ATOM 3216 C C . GLU A 1 409 ? 5.494 -16.670 1.402 1.00 86.81 409 GLU A C 1
ATOM 3218 O O . GLU A 1 409 ? 5.362 -17.529 2.281 1.00 86.81 409 GLU A O 1
ATOM 3223 N N . LYS A 1 410 ? 4.816 -16.761 0.249 1.00 89.94 410 LYS A N 1
ATOM 3224 C CA . LYS A 1 410 ? 3.919 -17.888 -0.060 1.00 89.94 410 LYS A CA 1
ATOM 3225 C C . LYS A 1 410 ? 4.656 -19.222 -0.062 1.00 89.94 410 LYS A C 1
ATOM 3227 O O . LYS A 1 410 ? 4.142 -20.186 0.511 1.00 89.94 410 LYS A O 1
ATOM 3232 N N . LYS A 1 411 ? 5.859 -19.276 -0.649 1.00 89.50 411 LYS A N 1
ATOM 3233 C CA . LYS A 1 411 ? 6.715 -20.477 -0.674 1.00 89.50 411 LYS A CA 1
ATOM 3234 C C . LYS A 1 411 ? 7.209 -20.890 0.716 1.00 89.50 411 LYS A C 1
ATOM 3236 O O . LYS A 1 411 ? 7.520 -22.059 0.921 1.00 89.50 411 LYS A O 1
ATOM 3241 N N . LYS A 1 412 ? 7.216 -19.970 1.687 1.00 88.19 412 LYS A N 1
ATOM 3242 C CA . LYS A 1 412 ? 7.455 -20.263 3.112 1.00 88.19 412 LYS A CA 1
ATOM 3243 C C . LYS A 1 412 ? 6.206 -20.750 3.861 1.00 88.19 412 LYS A C 1
ATOM 3245 O O . LYS A 1 412 ? 6.287 -21.012 5.058 1.00 88.19 412 LYS A O 1
ATOM 3250 N N . GLY A 1 413 ? 5.052 -20.859 3.199 1.00 89.19 413 GLY A N 1
ATOM 3251 C CA . GLY A 1 413 ? 3.802 -21.288 3.832 1.00 89.19 413 GLY A CA 1
ATOM 3252 C C . GLY A 1 413 ? 2.996 -20.163 4.490 1.00 89.19 413 GLY A C 1
ATOM 3253 O O . GLY A 1 413 ? 2.114 -20.450 5.297 1.00 89.19 413 GLY A O 1
ATOM 3254 N N . ARG A 1 414 ? 3.297 -18.889 4.201 1.00 88.75 414 ARG A N 1
ATOM 3255 C CA . ARG A 1 414 ? 2.668 -17.738 4.873 1.00 88.75 414 ARG A CA 1
ATOM 3256 C C . ARG A 1 414 ? 1.529 -17.145 4.054 1.00 88.75 414 ARG A C 1
ATOM 3258 O O . ARG A 1 414 ? 1.540 -17.194 2.826 1.00 88.75 414 ARG A O 1
ATOM 3265 N N . ARG A 1 415 ? 0.541 -16.576 4.749 1.00 92.75 415 ARG A N 1
ATOM 3266 C CA . ARG A 1 415 ? -0.525 -15.779 4.127 1.00 92.75 415 ARG A CA 1
ATOM 3267 C C . ARG A 1 415 ? -0.024 -14.384 3.800 1.00 92.75 415 ARG A C 1
ATOM 3269 O O . ARG A 1 415 ? 0.813 -13.847 4.520 1.00 92.75 415 ARG A O 1
ATOM 3276 N N . ILE A 1 416 ? -0.567 -13.806 2.746 1.00 89.25 416 ILE A N 1
ATOM 3277 C CA . ILE A 1 416 ? -0.156 -12.538 2.174 1.00 89.25 416 ILE A CA 1
ATOM 3278 C C . ILE A 1 416 ? -1.311 -11.556 2.201 1.00 89.25 416 ILE A C 1
ATOM 3280 O O . ILE A 1 416 ? -2.435 -11.852 1.789 1.00 89.25 416 ILE A O 1
ATOM 3284 N N . PHE A 1 417 ? -0.971 -10.357 2.641 1.00 87.44 417 PHE A N 1
ATOM 3285 C CA . PHE A 1 417 ? -1.724 -9.153 2.375 1.00 87.44 417 PHE A CA 1
ATOM 3286 C C . PHE A 1 417 ? -1.162 -8.502 1.111 1.00 87.44 417 PHE A C 1
ATOM 3288 O O . PHE A 1 417 ? -0.023 -8.037 1.118 1.00 87.44 417 PHE A O 1
ATOM 3295 N N . ALA A 1 418 ? -1.924 -8.536 0.018 1.00 85.31 418 ALA A N 1
ATOM 3296 C CA . ALA A 1 418 ? -1.552 -7.834 -1.202 1.00 85.31 418 ALA A CA 1
ATOM 3297 C C . ALA A 1 418 ? -2.064 -6.403 -1.110 1.00 85.31 418 ALA A C 1
ATOM 3299 O O . ALA A 1 418 ? -3.216 -6.123 -1.441 1.00 85.31 418 ALA A O 1
ATOM 3300 N N . ASP A 1 419 ? -1.192 -5.530 -0.638 1.00 75.69 419 ASP A N 1
ATOM 3301 C CA . ASP A 1 419 ? -1.416 -4.099 -0.621 1.00 75.69 419 ASP A CA 1
ATOM 3302 C C . ASP A 1 419 ? -0.199 -3.400 -1.202 1.00 75.69 419 ASP A C 1
ATOM 3304 O O . ASP A 1 419 ? 0.939 -3.616 -0.773 1.00 75.69 419 ASP A O 1
ATOM 3308 N N . VAL A 1 420 ? -0.471 -2.607 -2.228 1.00 67.75 420 VAL A N 1
ATOM 3309 C CA . VAL A 1 420 ? 0.487 -1.666 -2.776 1.00 67.75 420 VAL A CA 1
ATOM 3310 C C . VAL A 1 420 ? 0.006 -0.308 -2.312 1.00 67.75 420 VAL A C 1
ATOM 3312 O O . VAL A 1 420 ? -0.873 0.296 -2.933 1.00 67.75 420 VAL A O 1
ATOM 3315 N N . GLU A 1 421 ? 0.523 0.099 -1.150 1.00 60.31 421 GLU A N 1
ATOM 3316 C CA . GLU A 1 421 ? 0.176 1.370 -0.530 1.00 60.31 421 GLU A CA 1
ATOM 3317 C C . GLU A 1 421 ? 0.176 2.474 -1.581 1.00 60.31 421 GLU A C 1
ATOM 3319 O O . GLU A 1 421 ? 1.039 2.553 -2.467 1.00 60.31 421 GLU A O 1
ATOM 3324 N N . ARG A 1 422 ? -0.826 3.343 -1.488 1.00 58.03 422 ARG A N 1
ATOM 3325 C CA . ARG A 1 422 ? -0.812 4.544 -2.303 1.00 58.03 422 ARG A CA 1
ATOM 3326 C C . ARG A 1 422 ? 0.319 5.421 -1.820 1.00 58.03 422 ARG A C 1
ATOM 3328 O O . ARG A 1 422 ? 0.609 5.505 -0.630 1.00 58.03 422 ARG A O 1
ATOM 3335 N N . CYS A 1 423 ? 0.933 6.092 -2.777 1.00 60.75 423 CYS A N 1
ATOM 3336 C CA . CYS A 1 423 ? 1.904 7.110 -2.471 1.00 60.75 423 CYS A CA 1
ATOM 3337 C C . CYS A 1 423 ? 1.308 8.120 -1.454 1.00 60.75 423 CYS A C 1
ATOM 3339 O O . CYS A 1 423 ? 0.109 8.417 -1.467 1.00 60.75 423 CYS A O 1
ATOM 3341 N N . SER A 1 424 ? 2.156 8.614 -0.553 1.00 58.16 424 SER A N 1
ATOM 3342 C CA . SER A 1 424 ? 1.788 9.479 0.566 1.00 58.16 424 SER A CA 1
ATOM 3343 C C . SER A 1 424 ? 2.558 10.794 0.495 1.00 58.16 424 SER A C 1
ATOM 3345 O O . SER A 1 424 ? 3.763 10.798 0.245 1.00 58.16 424 SER A O 1
ATOM 3347 N N . ASN A 1 425 ? 1.879 11.915 0.748 1.00 55.75 425 ASN A N 1
ATOM 3348 C CA . ASN A 1 425 ? 2.501 13.240 0.818 1.00 55.75 425 ASN A CA 1
ATOM 3349 C C . ASN A 1 425 ? 3.140 13.544 2.180 1.00 55.75 425 ASN A C 1
ATOM 3351 O O . ASN A 1 425 ? 3.703 14.627 2.356 1.00 55.75 425 ASN A O 1
ATOM 3355 N N . HIS A 1 426 ? 3.067 12.615 3.138 1.00 56.41 426 HIS A N 1
ATOM 3356 C CA . HIS A 1 426 ? 3.669 12.812 4.451 1.00 56.41 426 HIS A CA 1
ATOM 3357 C C . HIS A 1 426 ? 5.194 12.945 4.360 1.00 56.41 426 HIS A C 1
ATOM 3359 O O . HIS A 1 426 ? 5.785 13.659 5.159 1.00 56.41 426 HIS A O 1
ATOM 3365 N N . TYR A 1 427 ? 5.847 12.353 3.354 1.00 51.72 427 TYR A N 1
ATOM 3366 C CA . TYR A 1 427 ? 7.267 12.594 3.111 1.00 51.72 427 TYR A CA 1
ATOM 3367 C C . TYR A 1 427 ? 7.672 12.315 1.664 1.00 51.72 427 TYR A C 1
ATOM 3369 O O . TYR A 1 427 ? 7.601 11.190 1.168 1.00 51.72 427 TYR A O 1
ATOM 3377 N N . VAL A 1 428 ? 8.181 13.345 1.002 1.00 59.09 428 VAL A N 1
ATOM 3378 C CA . VAL A 1 428 ? 8.636 13.297 -0.384 1.00 59.09 428 VAL A CA 1
ATOM 3379 C C . VAL A 1 428 ? 10.128 12.989 -0.398 1.00 59.09 428 VAL A C 1
ATOM 3381 O O . VAL A 1 428 ? 10.979 13.863 -0.215 1.00 59.09 428 VAL A O 1
ATOM 3384 N N . VAL A 1 429 ? 10.466 11.713 -0.596 1.00 54.25 429 VAL A N 1
ATOM 3385 C CA . VAL A 1 429 ? 11.869 11.275 -0.715 1.00 54.25 429 VAL A CA 1
ATOM 3386 C C . VAL A 1 429 ? 12.509 11.881 -1.966 1.00 54.25 429 VAL A C 1
ATOM 3388 O O . VAL A 1 429 ? 13.680 12.268 -1.939 1.00 54.25 429 VAL A O 1
ATOM 3391 N N . GLN A 1 430 ? 11.745 11.947 -3.059 1.00 55.00 430 GLN A N 1
ATOM 3392 C CA . GLN A 1 430 ? 12.143 12.464 -4.367 1.00 55.00 430 GLN A CA 1
ATOM 3393 C C . GLN A 1 430 ? 10.883 12.923 -5.137 1.00 55.00 430 GLN A C 1
ATOM 3395 O O . GLN A 1 430 ? 9.798 12.453 -4.817 1.00 55.00 430 GLN A O 1
ATOM 3400 N N . GLY A 1 431 ? 11.018 13.811 -6.128 1.00 63.06 431 GLY A N 1
ATOM 3401 C CA . GLY A 1 431 ? 9.888 14.371 -6.896 1.00 63.06 431 GLY A CA 1
ATOM 3402 C C . GLY A 1 431 ? 9.401 15.745 -6.411 1.00 63.06 431 GLY A C 1
ATOM 3403 O O . GLY A 1 431 ? 9.950 16.308 -5.458 1.00 63.06 431 GLY A O 1
ATOM 3404 N N . ASP A 1 432 ? 8.410 16.316 -7.101 1.00 68.94 432 ASP A N 1
ATOM 3405 C CA . ASP A 1 432 ? 7.779 17.591 -6.728 1.00 68.94 432 ASP A CA 1
ATOM 3406 C C . ASP A 1 432 ? 6.674 17.343 -5.685 1.00 68.94 432 ASP A C 1
ATOM 3408 O O . ASP A 1 432 ? 5.767 16.554 -5.945 1.00 68.94 432 ASP A O 1
ATOM 3412 N N . PRO A 1 433 ? 6.674 18.021 -4.521 1.00 70.25 433 PRO A N 1
ATOM 3413 C CA . PRO A 1 433 ? 5.575 17.937 -3.558 1.00 70.25 433 PRO A CA 1
ATOM 3414 C C . PRO A 1 433 ? 4.171 18.168 -4.142 1.00 70.25 433 PRO A C 1
ATOM 3416 O O . PRO A 1 433 ? 3.195 17.657 -3.593 1.00 70.25 433 PRO A O 1
ATOM 3419 N N . ALA A 1 434 ? 4.042 18.910 -5.246 1.00 73.38 434 ALA A N 1
ATOM 3420 C CA . ALA A 1 434 ? 2.772 19.104 -5.942 1.00 73.38 434 ALA A CA 1
ATOM 3421 C C . ALA A 1 434 ? 2.201 17.801 -6.534 1.00 73.38 434 ALA A C 1
ATOM 3423 O O . ALA A 1 434 ? 0.980 17.631 -6.561 1.00 73.38 434 ALA A O 1
ATOM 3424 N N . ASP A 1 435 ? 3.059 16.864 -6.942 1.00 73.06 435 ASP A N 1
ATOM 3425 C CA . ASP A 1 435 ? 2.659 15.572 -7.517 1.00 73.06 435 ASP A CA 1
ATOM 3426 C C . ASP A 1 435 ? 2.116 14.596 -6.465 1.00 73.06 435 ASP A C 1
ATOM 3428 O O . ASP A 1 435 ? 1.494 13.586 -6.803 1.00 73.06 435 ASP A O 1
ATOM 3432 N N . TYR A 1 436 ? 2.284 14.937 -5.185 1.00 70.50 436 TYR A N 1
ATOM 3433 C CA . TYR A 1 436 ? 1.770 14.210 -4.028 1.00 70.50 436 TYR A CA 1
ATOM 3434 C C . TYR A 1 436 ? 0.394 14.707 -3.555 1.00 70.50 436 TYR A C 1
ATOM 3436 O O . TYR A 1 436 ? -0.162 14.194 -2.584 1.00 70.50 436 TYR A O 1
ATOM 3444 N N . GLY A 1 437 ? -0.192 15.693 -4.239 1.00 70.00 437 GLY A N 1
ATOM 3445 C CA . GLY A 1 437 ? -1.545 16.168 -3.955 1.00 70.00 437 GLY A CA 1
ATOM 3446 C C . GLY A 1 437 ? -2.640 15.133 -4.252 1.00 70.00 437 GLY A C 1
ATOM 3447 O O . GLY A 1 437 ? -2.461 14.178 -5.007 1.00 70.00 437 GLY A O 1
ATOM 3448 N N . SER A 1 438 ? -3.830 15.346 -3.680 1.00 74.12 438 SER A N 1
ATOM 3449 C CA . SER A 1 438 ? -5.026 14.578 -4.048 1.00 74.12 438 SER A CA 1
ATOM 3450 C C . SER A 1 438 ? -5.408 14.809 -5.514 1.00 74.12 438 SER A C 1
ATOM 3452 O O . SER A 1 438 ? -5.179 15.895 -6.048 1.00 74.12 438 SER A O 1
ATOM 3454 N N . LEU A 1 439 ? -6.096 13.842 -6.128 1.00 82.38 439 LEU A N 1
ATOM 3455 C CA . LEU A 1 439 ? -6.661 13.998 -7.472 1.00 82.38 439 LEU A CA 1
ATOM 3456 C C . LEU A 1 439 ? -7.468 15.307 -7.609 1.00 82.38 439 LEU A C 1
ATOM 3458 O O . LEU A 1 439 ? -8.288 15.610 -6.736 1.00 82.38 439 LEU A O 1
ATOM 3462 N N . PRO A 1 440 ? -7.296 16.068 -8.708 1.00 86.25 440 PRO A N 1
ATOM 3463 C CA . PRO A 1 440 ? -8.042 17.301 -8.919 1.00 86.25 440 PRO A CA 1
ATOM 3464 C C . PRO A 1 440 ? -9.520 16.980 -9.170 1.00 86.25 440 PRO A C 1
ATOM 3466 O O . PRO A 1 440 ? -9.878 16.358 -10.181 1.00 86.25 440 PRO A O 1
ATOM 3469 N N . ILE A 1 441 ? -10.366 17.414 -8.232 1.00 91.19 441 ILE A N 1
ATOM 3470 C CA . ILE A 1 441 ? -11.817 17.210 -8.215 1.00 91.19 441 ILE A CA 1
ATOM 3471 C C . ILE A 1 441 ? -12.476 18.545 -7.867 1.00 91.19 441 ILE A C 1
ATOM 3473 O O . ILE A 1 441 ? -12.285 19.049 -6.762 1.00 91.19 441 ILE A O 1
ATOM 3477 N N . ASN A 1 442 ? -13.248 19.097 -8.808 1.00 94.62 442 ASN A N 1
ATOM 3478 C CA . ASN A 1 442 ? -13.959 20.372 -8.646 1.00 94.62 442 ASN A CA 1
ATOM 3479 C C . ASN A 1 442 ? -15.477 20.231 -8.862 1.00 94.62 442 ASN A C 1
ATOM 3481 O O . ASN A 1 442 ? -16.206 21.222 -8.857 1.00 94.62 442 ASN A O 1
ATOM 3485 N N . SER A 1 443 ? -15.950 19.009 -9.114 1.00 96.38 443 SER A N 1
ATOM 3486 C CA . SER A 1 443 ? -17.353 18.688 -9.358 1.00 96.38 443 SER A CA 1
ATOM 3487 C C . SER A 1 443 ? -17.644 17.214 -9.054 1.00 96.38 443 SER A C 1
ATOM 3489 O O . SER A 1 443 ? -16.734 16.384 -8.980 1.00 96.38 443 SER A O 1
ATOM 3491 N N . VAL A 1 444 ? -18.928 16.863 -8.920 1.00 97.00 444 VAL A N 1
ATOM 3492 C CA . VAL A 1 444 ? -19.368 15.459 -8.807 1.00 97.00 444 VAL A CA 1
ATOM 3493 C C . VAL A 1 444 ? -19.004 14.663 -10.067 1.00 97.00 444 VAL A C 1
ATOM 3495 O O . VAL A 1 444 ? -18.623 13.497 -9.972 1.00 97.00 444 VAL A O 1
ATOM 3498 N N . ASP A 1 445 ? -19.080 15.286 -11.245 1.00 96.88 445 ASP A N 1
ATOM 3499 C CA . ASP A 1 445 ? -18.703 14.640 -12.505 1.00 96.88 445 ASP A CA 1
ATOM 3500 C C . ASP A 1 445 ? -17.195 14.380 -12.571 1.00 96.88 445 ASP A C 1
ATOM 3502 O O . ASP A 1 445 ? -16.794 13.294 -12.990 1.00 96.88 445 ASP A O 1
ATOM 3506 N N . ASP A 1 446 ? -16.363 15.309 -12.083 1.00 94.81 446 ASP A N 1
ATOM 3507 C CA . ASP A 1 446 ? -14.923 15.071 -11.949 1.00 94.81 446 ASP A CA 1
ATOM 3508 C C . ASP A 1 446 ? -14.660 13.886 -11.028 1.00 94.81 446 ASP A C 1
ATOM 3510 O O . ASP A 1 446 ? -13.921 12.987 -11.415 1.00 94.81 446 ASP A O 1
ATOM 3514 N N . TYR A 1 447 ? -15.294 13.836 -9.849 1.00 95.31 447 TYR A N 1
ATOM 3515 C CA . TYR A 1 447 ? -15.149 12.712 -8.917 1.00 95.31 447 TYR A CA 1
ATOM 3516 C C . TYR A 1 447 ? -15.449 11.379 -9.607 1.00 95.31 447 TYR A C 1
ATOM 3518 O O . TYR A 1 447 ? -14.634 10.455 -9.575 1.00 95.31 447 TYR A O 1
ATOM 3526 N N . LYS A 1 448 ? -16.599 11.291 -10.286 1.00 96.75 448 LYS A N 1
ATOM 3527 C CA . LYS A 1 448 ? -17.017 10.074 -10.994 1.00 96.75 448 LYS A CA 1
ATOM 3528 C C . LYS A 1 448 ? -16.063 9.733 -12.134 1.00 96.75 448 LYS A C 1
ATOM 3530 O O . LYS A 1 448 ? -15.733 8.562 -12.309 1.00 96.75 448 LYS A O 1
ATOM 3535 N N . LYS A 1 449 ? -15.580 10.732 -12.874 1.00 95.06 449 LYS A N 1
ATOM 3536 C CA . LYS A 1 449 ? -14.594 10.547 -13.942 1.00 95.06 449 LYS A CA 1
ATOM 3537 C C . LYS A 1 449 ? -13.261 10.038 -13.387 1.00 95.06 449 LYS A C 1
ATOM 3539 O O . LYS A 1 449 ? -12.758 9.037 -13.876 1.00 95.06 449 LYS A O 1
ATOM 3544 N N . ARG A 1 450 ? -12.725 10.637 -12.315 1.00 93.06 450 ARG A N 1
ATOM 3545 C CA . ARG A 1 450 ? -11.491 10.161 -11.653 1.00 93.06 450 ARG A CA 1
ATOM 3546 C C . ARG A 1 450 ? -11.650 8.741 -11.120 1.00 93.06 450 ARG A C 1
ATOM 3548 O O . ARG A 1 450 ? -10.741 7.927 -11.261 1.00 93.06 450 ARG A O 1
ATOM 3555 N N . ALA A 1 451 ? -12.810 8.426 -10.551 1.00 94.25 451 ALA A N 1
ATOM 3556 C CA . ALA A 1 451 ? -13.109 7.076 -10.102 1.00 94.25 451 ALA A CA 1
ATOM 3557 C C . ALA A 1 451 ? -13.074 6.062 -11.259 1.00 94.25 451 ALA A C 1
ATOM 3559 O O . ALA A 1 451 ? -12.461 5.006 -11.125 1.00 94.25 451 ALA A O 1
ATOM 3560 N N . LEU A 1 452 ? -13.705 6.384 -12.391 1.00 95.81 452 LEU A N 1
ATOM 3561 C CA . LEU A 1 452 ? -13.827 5.485 -13.542 1.00 95.81 452 LEU A CA 1
ATOM 3562 C C . LEU A 1 452 ? -12.543 5.365 -14.373 1.00 95.81 452 LEU A C 1
ATOM 3564 O O . LEU A 1 452 ? -12.258 4.270 -14.852 1.00 95.81 452 LEU A O 1
ATOM 3568 N N . ASP A 1 453 ? -11.782 6.449 -14.520 1.00 94.69 453 ASP A N 1
ATOM 3569 C CA . ASP A 1 453 ? -10.624 6.511 -15.423 1.00 94.69 453 ASP A CA 1
ATOM 3570 C C . ASP A 1 453 ? -9.295 6.185 -14.715 1.00 94.69 453 ASP A C 1
ATOM 3572 O O . ASP A 1 453 ? -8.306 5.872 -15.377 1.00 94.69 453 ASP A O 1
ATOM 3576 N N . ILE A 1 454 ? -9.255 6.261 -13.376 1.00 92.38 454 ILE A N 1
ATOM 3577 C CA . ILE A 1 454 ? -8.023 6.106 -12.581 1.00 92.38 454 ILE A CA 1
ATOM 3578 C C . ILE A 1 454 ? -8.214 5.077 -11.463 1.00 92.38 454 ILE A C 1
ATOM 3580 O O . ILE A 1 454 ? -7.578 4.026 -11.471 1.00 92.38 454 ILE A O 1
ATOM 3584 N N . VAL A 1 455 ? -9.114 5.341 -10.509 1.00 91.56 455 VAL A N 1
ATOM 3585 C CA . VAL A 1 455 ? -9.189 4.562 -9.255 1.00 91.56 455 VAL A CA 1
ATOM 3586 C C . VAL A 1 455 ? -9.647 3.121 -9.488 1.00 91.56 455 VAL A C 1
ATOM 3588 O O . VAL A 1 455 ? -8.990 2.183 -9.039 1.00 91.56 455 VAL A O 1
ATOM 3591 N N . ILE A 1 456 ? -10.757 2.921 -10.204 1.00 94.62 456 ILE A N 1
ATOM 3592 C CA . ILE A 1 456 ? -11.294 1.585 -10.498 1.00 94.62 456 ILE A CA 1
ATOM 3593 C C . ILE A 1 456 ? -10.323 0.781 -11.381 1.00 94.62 456 ILE A C 1
ATOM 3595 O O . ILE A 1 456 ? -10.014 -0.353 -11.009 1.00 94.62 456 ILE A O 1
ATOM 3599 N N . PRO A 1 457 ? -9.793 1.318 -12.500 1.00 94.88 457 PRO A N 1
ATOM 3600 C CA . PRO A 1 457 ? -8.756 0.638 -13.275 1.00 94.88 457 PRO A CA 1
ATOM 3601 C C . PRO A 1 457 ? -7.525 0.263 -12.442 1.00 94.88 457 PRO A C 1
ATOM 3603 O O . PRO A 1 457 ? -7.038 -0.863 -12.562 1.00 94.88 457 PRO A O 1
ATOM 3606 N N . GLY A 1 458 ? -7.071 1.152 -11.552 1.00 91.81 458 GLY A N 1
ATOM 3607 C CA . GLY A 1 458 ? -5.940 0.890 -10.663 1.00 91.81 458 GLY A CA 1
ATOM 3608 C C . GLY A 1 458 ? -6.195 -0.305 -9.746 1.00 91.81 458 GLY A C 1
ATOM 3609 O O . GLY A 1 458 ? -5.412 -1.254 -9.726 1.00 91.81 458 GLY A O 1
ATOM 3610 N N . TYR A 1 459 ? -7.345 -0.339 -9.071 1.00 92.94 459 TYR A N 1
ATOM 3611 C CA . TYR A 1 459 ? -7.727 -1.487 -8.245 1.00 92.94 459 TYR A CA 1
ATOM 3612 C C . TYR A 1 459 ? -7.941 -2.775 -9.041 1.00 92.94 459 TYR A C 1
ATOM 3614 O O . TYR A 1 459 ? -7.692 -3.859 -8.519 1.00 92.94 459 TYR A O 1
ATOM 3622 N N . ILE A 1 460 ? -8.367 -2.698 -10.305 1.00 95.31 460 ILE A N 1
ATOM 3623 C CA . ILE A 1 460 ? -8.441 -3.876 -11.179 1.00 95.31 460 ILE A CA 1
ATOM 3624 C C . ILE A 1 460 ? -7.039 -4.446 -11.443 1.00 95.31 460 ILE A C 1
ATOM 3626 O O . ILE A 1 460 ? -6.881 -5.669 -11.436 1.00 95.31 460 ILE A O 1
ATOM 3630 N N . LEU A 1 461 ? -6.024 -3.602 -11.664 1.00 93.81 461 LEU A N 1
ATOM 3631 C CA . LEU A 1 461 ? -4.637 -4.064 -11.814 1.00 93.81 461 LEU A CA 1
ATOM 3632 C C . LEU A 1 461 ? -4.128 -4.722 -10.528 1.00 93.81 461 LEU A C 1
ATOM 3634 O O . LEU A 1 461 ? -3.632 -5.850 -10.581 1.00 93.81 461 LEU A O 1
ATOM 3638 N N . GLN A 1 462 ? -4.351 -4.086 -9.375 1.00 92.25 462 GLN A N 1
ATOM 3639 C CA . GLN A 1 462 ? -3.987 -4.653 -8.072 1.00 92.25 462 GLN A CA 1
ATOM 3640 C C . GLN A 1 462 ? -4.681 -5.999 -7.824 1.00 92.25 462 GLN A C 1
ATOM 3642 O O . GLN A 1 462 ? -4.031 -6.977 -7.461 1.00 92.25 462 GLN A O 1
ATOM 3647 N N . ALA A 1 463 ? -5.980 -6.099 -8.119 1.00 95.12 463 ALA A N 1
ATOM 3648 C CA . ALA A 1 463 ? -6.763 -7.323 -7.967 1.00 95.12 463 ALA A CA 1
ATOM 3649 C C . ALA A 1 463 ? -6.234 -8.477 -8.833 1.00 95.12 463 ALA A C 1
ATOM 3651 O O . ALA A 1 463 ? -6.175 -9.624 -8.383 1.00 95.12 463 ALA A O 1
ATOM 3652 N N . LYS A 1 464 ? -5.825 -8.186 -10.076 1.00 95.75 464 LYS A N 1
ATOM 3653 C CA . LYS A 1 464 ? -5.216 -9.176 -10.978 1.00 95.75 464 LYS A CA 1
ATOM 3654 C C . LYS A 1 464 ? -3.872 -9.669 -10.445 1.00 95.75 464 LYS A C 1
ATOM 3656 O O . LYS A 1 464 ? -3.630 -10.875 -10.457 1.00 95.75 464 LYS A O 1
ATOM 3661 N N . ALA A 1 465 ? -3.024 -8.764 -9.965 1.00 93.06 465 ALA A N 1
ATOM 3662 C CA . ALA A 1 465 ? -1.741 -9.111 -9.362 1.00 93.06 465 ALA A CA 1
ATOM 3663 C C . ALA A 1 465 ? -1.923 -9.931 -8.072 1.00 93.06 465 ALA A C 1
ATOM 3665 O O . ALA A 1 465 ? -1.340 -11.009 -7.944 1.00 93.06 465 ALA A O 1
ATOM 3666 N N . ALA A 1 466 ? -2.808 -9.494 -7.170 1.00 93.88 466 ALA A N 1
ATOM 3667 C CA . ALA A 1 466 ? -3.156 -10.199 -5.937 1.00 93.88 466 ALA A CA 1
ATOM 3668 C C . ALA A 1 466 ? -3.694 -11.616 -6.211 1.00 93.88 466 ALA A C 1
ATOM 3670 O O . ALA A 1 466 ? -3.352 -12.570 -5.510 1.00 93.88 466 ALA A O 1
ATOM 3671 N N . GLU A 1 467 ? -4.508 -11.791 -7.257 1.00 95.94 467 GLU A N 1
ATOM 3672 C CA . GLU A 1 467 ? -4.998 -13.111 -7.665 1.00 95.94 467 GLU A CA 1
ATOM 3673 C C . GLU A 1 467 ? -3.910 -13.980 -8.312 1.00 95.94 467 GLU A C 1
ATOM 3675 O O . GLU A 1 467 ? -3.923 -15.200 -8.109 1.00 95.94 467 GLU A O 1
ATOM 3680 N N . LYS A 1 468 ? -2.964 -13.395 -9.063 1.00 94.88 468 LYS A N 1
ATOM 3681 C CA . LYS A 1 468 ? -1.804 -14.122 -9.611 1.00 94.88 468 LYS A CA 1
ATOM 3682 C C . LYS A 1 468 ? -0.970 -14.739 -8.488 1.00 94.88 468 LYS A C 1
ATOM 3684 O O . LYS A 1 468 ? -0.684 -15.928 -8.552 1.00 94.88 468 LYS A O 1
ATOM 3689 N N . VAL A 1 469 ? -0.673 -13.980 -7.431 1.00 93.50 469 VAL A N 1
ATOM 3690 C CA . VAL A 1 469 ? 0.102 -14.468 -6.269 1.00 93.50 469 VAL A CA 1
ATOM 3691 C C . VAL A 1 469 ? -0.743 -15.209 -5.221 1.00 93.50 469 VAL A C 1
ATOM 3693 O O . VAL A 1 469 ? -0.224 -15.622 -4.186 1.00 93.50 469 VAL A O 1
ATOM 3696 N N . LYS A 1 470 ? -2.052 -15.371 -5.466 1.00 95.69 470 LYS A N 1
ATOM 3697 C CA . LYS A 1 470 ? -3.015 -16.006 -4.545 1.00 95.69 470 LYS A CA 1
ATOM 3698 C C . LYS A 1 470 ? -3.040 -15.384 -3.143 1.00 95.69 470 LYS A C 1
ATOM 3700 O O . LYS A 1 470 ? -3.283 -16.090 -2.166 1.00 95.69 470 LYS A O 1
ATOM 3705 N N . ALA A 1 471 ? -2.832 -14.071 -3.051 1.00 94.44 471 ALA A N 1
ATOM 3706 C CA . ALA A 1 471 ? -2.779 -13.347 -1.783 1.00 94.44 471 ALA A CA 1
ATOM 3707 C C . ALA A 1 471 ? -4.116 -13.377 -1.060 1.00 94.44 471 ALA A C 1
ATOM 3709 O O . ALA A 1 471 ? -5.124 -13.038 -1.663 1.00 94.44 471 ALA A O 1
ATOM 3710 N N . GLU A 1 472 ? -4.135 -13.747 0.214 1.00 95.44 472 GLU A N 1
ATOM 3711 C CA . GLU A 1 472 ? -5.329 -14.016 1.014 1.00 95.44 472 GLU A CA 1
ATOM 3712 C C . GLU A 1 472 ? -6.278 -12.828 1.144 1.00 95.44 472 GLU A C 1
ATOM 3714 O O . GLU A 1 472 ? -7.493 -13.030 1.074 1.00 95.44 472 GLU A O 1
ATOM 3719 N N . MET A 1 473 ? -5.741 -11.616 1.264 1.00 92.25 473 MET A N 1
ATOM 3720 C CA . MET A 1 473 ? -6.537 -10.401 1.405 1.00 92.25 473 MET A CA 1
ATOM 3721 C C . MET A 1 473 ? -5.943 -9.227 0.623 1.00 92.25 473 MET A C 1
ATOM 3723 O O . MET A 1 473 ? -4.735 -9.181 0.388 1.00 92.25 473 MET A O 1
ATOM 3727 N N . MET A 1 474 ? -6.810 -8.296 0.231 1.00 90.75 474 MET A N 1
ATOM 3728 C CA . MET A 1 474 ? -6.472 -7.032 -0.426 1.00 90.75 474 MET A CA 1
ATOM 3729 C C . MET A 1 474 ? -7.295 -5.915 0.217 1.00 90.75 474 MET A C 1
ATOM 3731 O O . MET A 1 474 ? -8.481 -6.115 0.507 1.00 90.75 474 MET A O 1
ATOM 3735 N N . GLN A 1 475 ? -6.676 -4.755 0.424 1.00 87.94 475 GLN A N 1
ATOM 3736 C CA . GLN A 1 475 ? -7.354 -3.579 0.957 1.00 87.94 475 GLN A CA 1
ATOM 3737 C C . GLN A 1 475 ? -7.995 -2.761 -0.168 1.00 87.94 475 GLN A C 1
ATOM 3739 O O . GLN A 1 475 ? -7.459 -2.637 -1.269 1.00 87.94 475 GLN A O 1
ATOM 3744 N N . ILE A 1 476 ? -9.167 -2.199 0.110 1.00 87.56 476 ILE A N 1
ATOM 3745 C CA . ILE A 1 476 ? -9.864 -1.241 -0.737 1.00 87.56 476 ILE A CA 1
ATOM 3746 C C . ILE A 1 476 ? -10.200 -0.013 0.108 1.00 87.56 476 ILE A C 1
ATOM 3748 O O . ILE A 1 476 ? -11.027 -0.075 1.014 1.00 87.56 476 ILE A O 1
ATOM 3752 N N . GLY A 1 477 ? -9.575 1.105 -0.238 1.00 78.44 477 GLY A N 1
ATOM 3753 C CA . GLY A 1 477 ? -9.918 2.436 0.241 1.00 78.44 477 GLY A CA 1
ATOM 3754 C C . GLY A 1 477 ? -10.779 3.196 -0.768 1.00 78.44 477 GLY A C 1
ATOM 3755 O O . GLY A 1 477 ? -11.269 2.646 -1.761 1.00 78.44 477 GLY A O 1
ATOM 3756 N N . GLY A 1 478 ? -10.947 4.494 -0.528 1.00 75.94 478 GLY A N 1
ATOM 3757 C CA . GLY A 1 478 ? -11.627 5.399 -1.450 1.00 75.94 478 GLY A CA 1
ATOM 3758 C C . GLY A 1 478 ? -10.713 5.923 -2.558 1.00 75.94 478 GLY A C 1
ATOM 3759 O O . GLY A 1 478 ? -9.860 5.235 -3.122 1.00 75.94 478 GLY A O 1
ATOM 3760 N N . ILE A 1 479 ? -10.885 7.205 -2.880 1.00 76.75 479 ILE A N 1
ATOM 3761 C CA . ILE A 1 479 ? -9.895 7.961 -3.664 1.00 76.75 479 ILE A CA 1
ATOM 3762 C C . ILE A 1 479 ? -8.614 8.204 -2.836 1.00 76.75 479 ILE A C 1
ATOM 3764 O O . ILE A 1 479 ? -7.557 8.441 -3.414 1.00 76.75 479 ILE A O 1
ATOM 3768 N N . GLN A 1 480 ? -8.693 8.071 -1.511 1.00 76.75 480 GLN A N 1
ATOM 3769 C CA . GLN A 1 480 ? -7.564 8.076 -0.577 1.00 76.75 480 GLN A CA 1
ATOM 3770 C C . GLN A 1 480 ? -7.518 6.772 0.238 1.00 76.75 480 GLN A C 1
ATOM 3772 O O . GLN A 1 480 ? -8.250 5.833 -0.087 1.00 76.75 480 GLN A O 1
ATOM 3777 N N . ALA A 1 481 ? -6.631 6.706 1.239 1.00 75.56 481 ALA A N 1
ATOM 3778 C CA . ALA A 1 481 ? -6.396 5.530 2.083 1.00 75.56 481 ALA A CA 1
ATOM 3779 C C . ALA A 1 481 ? -7.694 4.951 2.677 1.00 75.56 481 ALA A C 1
ATOM 3781 O O . ALA A 1 481 ? -7.930 3.752 2.557 1.00 75.56 481 ALA A O 1
ATOM 3782 N N . GLU A 1 482 ? -8.586 5.793 3.204 1.00 85.31 482 GLU A N 1
ATOM 3783 C CA . GLU A 1 482 ? -9.947 5.423 3.611 1.00 85.31 482 GLU A CA 1
ATOM 3784 C C . GLU A 1 482 ? -11.020 6.071 2.725 1.00 85.31 482 GLU A C 1
ATOM 3786 O O . GLU A 1 482 ? -10.771 7.041 1.998 1.00 85.31 482 GLU A O 1
ATOM 3791 N N . VAL A 1 483 ? -12.238 5.517 2.754 1.00 89.31 483 VAL A N 1
ATOM 3792 C CA . VAL A 1 483 ? -13.329 5.939 1.858 1.00 89.31 483 VAL A CA 1
ATOM 3793 C C . VAL A 1 483 ? -13.685 7.419 2.032 1.00 89.31 483 VAL A C 1
ATOM 3795 O O . VAL A 1 483 ? -13.872 8.135 1.044 1.00 89.31 483 VAL A O 1
ATOM 3798 N N . GLU A 1 484 ? -13.753 7.882 3.276 1.00 88.38 484 GLU A N 1
ATOM 3799 C CA . GLU A 1 484 ? -14.246 9.210 3.645 1.00 88.38 484 GLU A CA 1
ATOM 3800 C C . GLU A 1 484 ? -13.164 10.298 3.566 1.00 88.38 484 GLU A C 1
ATOM 3802 O O . GLU A 1 484 ? -13.478 11.476 3.407 1.00 88.38 484 GLU A O 1
ATOM 3807 N N . VAL A 1 485 ? -11.879 9.932 3.623 1.00 84.38 485 VAL A N 1
ATOM 3808 C CA . VAL A 1 485 ? -10.769 10.895 3.778 1.00 84.38 485 VAL A CA 1
ATOM 3809 C C . VAL A 1 485 ? -10.674 11.892 2.629 1.00 84.38 485 VAL A C 1
ATOM 3811 O O . VAL A 1 485 ? -10.344 13.056 2.837 1.00 84.38 485 VAL A O 1
ATOM 3814 N N . ILE A 1 486 ? -11.040 11.505 1.408 1.00 85.94 486 ILE A N 1
ATOM 3815 C CA . ILE A 1 486 ? -11.026 12.455 0.289 1.00 85.94 486 ILE A CA 1
ATOM 3816 C C . ILE A 1 486 ? -11.981 13.644 0.510 1.00 85.94 486 ILE A C 1
ATOM 3818 O O . ILE A 1 486 ? -11.684 14.750 0.063 1.00 85.94 486 ILE A O 1
ATOM 3822 N N . PHE A 1 487 ? -13.087 13.453 1.235 1.00 89.88 487 PHE A N 1
ATOM 3823 C CA . PHE A 1 487 ? -14.048 14.515 1.550 1.00 89.88 487 PHE A CA 1
ATOM 3824 C C . PHE A 1 487 ? -13.516 15.470 2.621 1.00 89.88 487 PHE A C 1
ATOM 3826 O O . PHE A 1 487 ? -13.916 16.630 2.658 1.00 89.88 487 PHE A O 1
ATOM 3833 N N . SER A 1 488 ? -12.575 15.013 3.448 1.00 80.81 488 SER A N 1
ATOM 3834 C CA . SER A 1 488 ? -11.927 15.841 4.462 1.00 80.81 488 SER A CA 1
ATOM 3835 C C . SER A 1 488 ? -10.768 16.668 3.895 1.00 80.81 488 SER A C 1
ATOM 3837 O O . SER A 1 488 ? -10.458 17.729 4.438 1.00 80.81 488 SER A O 1
ATOM 3839 N N . MET A 1 489 ? -10.165 16.219 2.788 1.00 79.88 489 MET A N 1
ATOM 3840 C CA . MET A 1 489 ? -8.999 16.850 2.157 1.00 79.88 489 MET A CA 1
ATOM 3841 C C . MET A 1 489 ? -9.334 17.710 0.930 1.00 79.88 489 MET A C 1
ATOM 3843 O O . MET A 1 489 ? -8.565 18.605 0.584 1.00 79.88 489 MET A O 1
ATOM 3847 N N . ASN A 1 490 ? -10.447 17.443 0.242 1.00 87.38 490 ASN A N 1
ATOM 3848 C CA . ASN A 1 490 ? -10.844 18.178 -0.958 1.00 87.38 490 ASN A CA 1
ATOM 3849 C C . ASN A 1 490 ? -11.915 19.232 -0.639 1.00 87.38 490 ASN A C 1
ATOM 3851 O O . ASN A 1 490 ? -13.004 18.905 -0.170 1.00 87.38 490 ASN A O 1
ATOM 3855 N N . GLU A 1 491 ? -11.628 20.495 -0.966 1.00 89.00 491 GLU A N 1
ATOM 3856 C CA . GLU A 1 491 ? -12.504 21.634 -0.662 1.00 89.00 491 GLU A CA 1
ATOM 3857 C C . GLU A 1 491 ? -13.896 21.520 -1.302 1.00 89.00 491 GLU A C 1
ATOM 3859 O O . GLU A 1 491 ? -14.894 21.840 -0.658 1.00 89.00 491 GLU A O 1
ATOM 3864 N N . PHE A 1 492 ? -14.001 21.058 -2.553 1.00 92.94 492 PHE A N 1
ATOM 3865 C CA . PHE A 1 492 ? -15.302 20.903 -3.208 1.00 92.94 492 PHE A CA 1
ATOM 3866 C C . PHE A 1 492 ? -16.135 19.813 -2.524 1.00 92.94 492 PHE A C 1
ATOM 3868 O O . PHE A 1 492 ? -17.286 20.051 -2.157 1.00 92.94 492 PHE A O 1
ATOM 3875 N N . LEU A 1 493 ? -15.546 18.631 -2.327 1.00 92.62 493 LEU A N 1
ATOM 3876 C CA . LEU A 1 493 ? -16.235 17.473 -1.759 1.00 92.62 493 LEU A CA 1
ATOM 3877 C C . LEU A 1 493 ? -16.640 17.700 -0.299 1.00 92.62 493 LEU A C 1
ATOM 3879 O O . LEU A 1 493 ? -17.767 17.375 0.067 1.00 92.62 493 LEU A O 1
ATOM 3883 N N . GLY A 1 494 ? -15.770 18.306 0.512 1.00 90.25 494 GLY A N 1
ATOM 3884 C CA . GLY A 1 494 ? -16.060 18.605 1.917 1.00 90.25 494 GLY A CA 1
ATOM 3885 C C . GLY A 1 494 ? -17.153 19.656 2.125 1.00 90.25 494 GLY A C 1
ATOM 3886 O O . GLY A 1 494 ? -17.725 19.741 3.213 1.00 90.25 494 GLY A O 1
ATOM 3887 N N . ASN A 1 495 ? -17.469 20.438 1.087 1.00 91.38 495 ASN A N 1
ATOM 3888 C CA . ASN A 1 495 ? -18.548 21.428 1.083 1.00 91.38 495 ASN A CA 1
ATOM 3889 C C . ASN A 1 495 ? -19.880 20.888 0.530 1.00 91.38 495 ASN A C 1
ATOM 3891 O O . ASN A 1 495 ? -20.880 21.612 0.550 1.00 91.38 495 ASN A O 1
ATOM 3895 N N . LEU A 1 496 ? -19.928 19.643 0.040 1.00 93.75 496 LEU A N 1
ATOM 3896 C CA . LEU A 1 496 ? -21.187 19.013 -0.359 1.00 93.75 496 LEU A CA 1
ATOM 3897 C C . LEU A 1 496 ? -22.104 18.805 0.859 1.00 93.75 496 LEU A C 1
ATOM 3899 O O . LEU A 1 496 ? -21.612 18.614 1.976 1.00 93.75 496 LEU A O 1
ATOM 3903 N N . PRO A 1 497 ? -23.436 18.790 0.677 1.00 93.94 497 PRO A N 1
ATOM 3904 C CA . PRO A 1 497 ? -24.354 18.376 1.731 1.00 93.94 497 PRO A CA 1
ATOM 3905 C C . PRO A 1 497 ? -23.993 16.982 2.283 1.00 93.94 497 PRO A C 1
ATOM 3907 O O . PRO A 1 497 ? -23.654 16.103 1.492 1.00 93.94 497 PRO A O 1
ATOM 3910 N N . PRO A 1 498 ? -24.111 16.736 3.603 1.00 91.88 498 PRO A N 1
ATOM 3911 C CA . PRO A 1 498 ? -23.727 15.460 4.216 1.00 91.88 498 PRO A CA 1
ATOM 3912 C C . PRO A 1 498 ? -24.322 14.213 3.545 1.00 91.88 498 PRO A C 1
ATOM 3914 O O . PRO A 1 498 ? -23.618 13.231 3.329 1.00 91.88 498 PRO A O 1
ATOM 3917 N N . ASP A 1 499 ? -25.599 14.260 3.154 1.00 94.12 499 ASP A N 1
ATOM 3918 C CA . ASP A 1 499 ? -26.253 13.138 2.468 1.00 94.12 499 ASP A CA 1
ATOM 3919 C C . ASP A 1 499 ? -25.656 12.887 1.070 1.00 94.12 499 ASP A C 1
ATOM 3921 O O . ASP A 1 499 ? -25.519 11.737 0.659 1.00 94.12 499 ASP A O 1
ATOM 3925 N N . GLU A 1 500 ? -25.239 13.944 0.361 1.00 96.06 500 GLU A N 1
ATOM 3926 C CA . GLU A 1 500 ? -24.577 13.828 -0.947 1.00 96.06 500 GLU A CA 1
ATOM 3927 C C . GLU A 1 500 ? -23.150 13.275 -0.816 1.00 96.06 500 GLU A C 1
ATOM 3929 O O . GLU A 1 500 ? -22.708 12.526 -1.689 1.00 96.06 500 GLU A O 1
ATOM 3934 N N . GLN A 1 501 ? -22.436 13.588 0.275 1.00 95.00 501 GLN A N 1
ATOM 3935 C CA . GLN A 1 501 ? -21.123 12.992 0.561 1.00 95.00 501 GLN A CA 1
ATOM 3936 C C . GLN A 1 501 ? -21.241 11.471 0.729 1.00 95.00 501 GLN A C 1
ATOM 3938 O O . GLN A 1 501 ? -20.516 10.716 0.074 1.00 95.00 501 GLN A O 1
ATOM 3943 N N . VAL A 1 502 ? -22.208 11.018 1.538 1.00 95.31 502 VAL A N 1
ATOM 3944 C CA . VAL A 1 502 ? -22.479 9.586 1.748 1.00 95.31 502 VAL A CA 1
ATOM 3945 C C . VAL A 1 502 ? -22.939 8.916 0.457 1.00 95.31 502 VAL A C 1
ATOM 3947 O O . VAL A 1 502 ? -22.442 7.841 0.133 1.00 95.31 502 VAL A O 1
ATOM 3950 N N . GLU A 1 503 ? -23.844 9.536 -0.310 1.00 97.31 503 GLU A N 1
ATOM 3951 C CA . GLU A 1 503 ? -24.314 8.984 -1.588 1.00 97.31 503 GLU A CA 1
ATOM 3952 C C . GLU A 1 503 ? -23.156 8.791 -2.576 1.00 97.31 503 GLU A C 1
ATOM 3954 O O . GLU A 1 503 ? -23.054 7.750 -3.230 1.00 97.31 503 GLU A O 1
ATOM 3959 N N . LEU A 1 504 ? -22.255 9.771 -2.672 1.00 96.81 504 LEU A N 1
ATOM 3960 C CA . LEU A 1 504 ? -21.130 9.722 -3.597 1.00 96.81 504 LEU A CA 1
ATOM 3961 C C . LEU A 1 504 ? -20.070 8.693 -3.174 1.00 96.81 504 LEU A C 1
ATOM 3963 O O . LEU A 1 504 ? -19.554 7.962 -4.024 1.00 96.81 504 LEU A O 1
ATOM 3967 N N . ALA A 1 505 ? -19.788 8.593 -1.872 1.00 95.50 505 ALA A N 1
ATOM 3968 C CA . ALA A 1 505 ? -18.922 7.558 -1.312 1.00 95.50 505 ALA A CA 1
ATOM 3969 C C . ALA A 1 505 ? -19.510 6.150 -1.510 1.00 95.50 505 ALA A C 1
ATOM 3971 O O . ALA A 1 505 ? -18.809 5.248 -1.974 1.00 95.50 505 ALA A O 1
ATOM 3972 N N . GLN A 1 506 ? -20.810 5.971 -1.245 1.00 96.81 506 GLN A N 1
ATOM 3973 C CA . GLN A 1 506 ? -21.507 4.703 -1.469 1.00 96.81 506 GLN A CA 1
ATOM 3974 C C . GLN A 1 506 ? -21.480 4.314 -2.948 1.00 96.81 506 GLN A C 1
ATOM 3976 O O . GLN A 1 506 ? -21.186 3.166 -3.277 1.00 96.81 506 GLN A O 1
ATOM 3981 N N . TRP A 1 507 ? -21.717 5.274 -3.851 1.00 97.62 507 TRP A N 1
ATOM 3982 C CA . TRP A 1 507 ? -21.636 5.049 -5.294 1.00 97.62 507 TRP A CA 1
ATOM 3983 C C . TRP A 1 507 ? -20.267 4.499 -5.718 1.00 97.62 507 TRP A C 1
ATOM 3985 O O . TRP A 1 507 ? -20.209 3.602 -6.564 1.00 97.62 507 TRP A O 1
ATOM 3995 N N . LEU A 1 508 ? -19.171 4.998 -5.128 1.00 95.88 508 LEU A N 1
ATOM 3996 C CA . LEU A 1 508 ? -17.832 4.478 -5.404 1.00 95.88 508 LEU A CA 1
ATOM 3997 C C . LEU A 1 508 ? -17.691 3.030 -4.921 1.00 95.88 508 LEU A C 1
ATOM 3999 O O . LEU A 1 508 ? -17.279 2.188 -5.716 1.00 95.88 508 LEU A O 1
ATOM 4003 N N . ILE A 1 509 ? -18.056 2.724 -3.669 1.00 95.00 509 ILE A N 1
ATOM 4004 C CA . ILE A 1 509 ? -17.973 1.361 -3.103 1.00 95.00 509 ILE A CA 1
ATOM 4005 C C . ILE A 1 509 ? -18.781 0.370 -3.952 1.00 95.00 509 ILE A C 1
ATOM 4007 O O . ILE A 1 509 ? -18.255 -0.665 -4.377 1.00 95.00 509 ILE A O 1
ATOM 4011 N N . ASP A 1 510 ? -20.035 0.718 -4.252 1.00 95.44 510 ASP A N 1
ATOM 4012 C CA . ASP A 1 510 ? -20.977 -0.111 -5.011 1.00 95.44 510 ASP A CA 1
ATOM 4013 C C . ASP A 1 510 ? -20.498 -0.382 -6.438 1.00 95.44 510 ASP A C 1
ATOM 4015 O O . ASP A 1 510 ? -20.883 -1.377 -7.057 1.00 95.44 510 ASP A O 1
ATOM 4019 N N . ARG A 1 511 ? -19.656 0.499 -6.986 1.00 96.12 511 ARG A N 1
ATOM 4020 C CA . ARG A 1 511 ? -19.053 0.312 -8.304 1.00 96.12 511 ARG A CA 1
ATOM 4021 C C . ARG A 1 511 ? -17.740 -0.455 -8.231 1.00 96.12 511 ARG A C 1
ATOM 4023 O O . ARG A 1 511 ? -17.514 -1.345 -9.045 1.00 96.12 511 ARG A O 1
ATOM 4030 N N . LEU A 1 512 ? -16.883 -0.103 -7.282 1.00 95.56 512 LEU A N 1
ATOM 4031 C CA . LEU A 1 512 ? -15.511 -0.576 -7.181 1.00 95.56 512 LEU A CA 1
ATOM 4032 C C . LEU A 1 512 ? -15.432 -2.044 -6.762 1.00 95.56 512 LEU A C 1
ATOM 4034 O O . LEU A 1 512 ? -14.788 -2.845 -7.443 1.00 95.56 512 LEU A O 1
ATOM 4038 N N . ILE A 1 513 ? -16.110 -2.417 -5.674 1.00 95.75 513 ILE A N 1
ATOM 4039 C CA . ILE A 1 513 ? -15.996 -3.768 -5.114 1.00 95.75 513 ILE A CA 1
ATOM 4040 C C . ILE A 1 513 ? -16.464 -4.839 -6.115 1.00 95.75 513 ILE A C 1
ATOM 4042 O O . ILE A 1 513 ? -15.729 -5.811 -6.317 1.00 95.75 513 ILE A O 1
ATOM 4046 N N . PRO A 1 514 ? -17.609 -4.692 -6.816 1.00 96.44 514 PRO A N 1
ATOM 4047 C CA . PRO A 1 514 ? -18.009 -5.664 -7.832 1.00 96.44 514 PRO A CA 1
ATOM 4048 C C . PRO A 1 514 ? -17.027 -5.789 -9.001 1.00 96.44 514 PRO A C 1
ATOM 4050 O O . PRO A 1 514 ? -16.885 -6.883 -9.544 1.00 96.44 514 PRO A O 1
ATOM 4053 N N . GLU A 1 515 ? -16.343 -4.711 -9.397 1.00 96.88 515 GLU A N 1
ATOM 4054 C CA . GLU A 1 515 ? -15.311 -4.769 -10.441 1.00 96.88 515 GLU A CA 1
ATOM 4055 C C . GLU A 1 515 ? -14.066 -5.526 -9.963 1.00 96.88 515 GLU A C 1
ATOM 4057 O O . GLU A 1 515 ? -13.573 -6.396 -10.682 1.00 96.88 515 GLU A O 1
ATOM 4062 N N . VAL A 1 516 ? -13.613 -5.285 -8.729 1.00 96.19 516 VAL A N 1
ATOM 4063 C CA . VAL A 1 516 ? -12.500 -6.032 -8.113 1.00 96.19 516 VAL A CA 1
ATOM 4064 C C . VAL A 1 516 ? -12.832 -7.520 -7.985 1.00 96.19 516 VAL A C 1
ATOM 4066 O O . VAL A 1 516 ? -12.021 -8.377 -8.346 1.00 96.19 516 VAL A O 1
ATOM 4069 N N . ARG A 1 517 ? -14.054 -7.852 -7.553 1.00 96.50 517 ARG A N 1
ATOM 4070 C CA . ARG A 1 517 ? -14.530 -9.237 -7.386 1.00 96.50 517 ARG A CA 1
ATOM 4071 C C . ARG A 1 517 ? -14.527 -10.071 -8.662 1.00 96.50 517 ARG A C 1
ATOM 4073 O O . ARG A 1 517 ? -14.502 -11.297 -8.574 1.00 96.50 517 ARG A O 1
ATOM 4080 N N . LYS A 1 518 ? -14.531 -9.449 -9.845 1.00 97.81 518 LYS A N 1
ATOM 4081 C CA . LYS A 1 518 ? -14.380 -10.181 -11.115 1.00 97.81 518 LYS A CA 1
ATOM 4082 C C . LYS A 1 518 ? -13.013 -10.852 -11.234 1.00 97.81 518 LYS A C 1
ATOM 4084 O O . LYS A 1 518 ? -12.901 -11.858 -11.932 1.00 97.81 518 LYS A O 1
ATOM 4089 N N . TYR A 1 519 ? -11.998 -10.297 -10.574 1.00 97.69 519 TYR A N 1
ATOM 4090 C CA . TYR A 1 519 ? -10.609 -10.730 -10.699 1.00 97.69 519 TYR A CA 1
ATOM 4091 C C . TYR A 1 519 ? -10.072 -11.360 -9.415 1.00 97.69 519 TYR A C 1
ATOM 4093 O O . TYR A 1 519 ? -9.348 -12.344 -9.505 1.00 97.69 519 TYR A O 1
ATOM 4101 N N . PHE A 1 520 ? -10.455 -10.858 -8.239 1.00 97.06 520 PHE A N 1
ATOM 4102 C CA . PHE A 1 520 ? -9.905 -11.309 -6.962 1.00 97.06 520 PHE A CA 1
ATOM 4103 C C . PHE A 1 520 ? -10.898 -12.126 -6.129 1.00 97.06 520 PHE A C 1
ATOM 4105 O O . PHE A 1 520 ? -12.024 -11.698 -5.861 1.00 97.06 520 PHE A O 1
ATOM 4112 N N . LYS A 1 521 ? -10.451 -13.308 -5.686 1.00 96.06 521 LYS A N 1
ATOM 4113 C CA . LYS A 1 521 ? -11.270 -14.273 -4.927 1.00 96.06 521 LYS A CA 1
ATOM 4114 C C . LYS A 1 521 ? -10.972 -14.313 -3.425 1.00 96.06 521 LYS A C 1
ATOM 4116 O O . LYS A 1 521 ? -11.589 -15.106 -2.721 1.00 96.06 521 LYS A O 1
ATOM 4121 N N . GLY A 1 522 ? -9.998 -13.537 -2.953 1.00 95.69 522 GLY A N 1
ATOM 4122 C CA . GLY A 1 522 ? -9.654 -13.458 -1.533 1.00 95.69 522 GLY A CA 1
ATOM 4123 C C . GLY A 1 522 ? -10.572 -12.539 -0.741 1.00 95.69 522 GLY A C 1
ATOM 4124 O O . GLY A 1 522 ? -11.612 -12.105 -1.232 1.00 95.69 522 GLY A O 1
ATOM 4125 N N . MET A 1 523 ? -10.163 -12.232 0.485 1.00 95.06 523 MET A N 1
ATOM 4126 C CA . MET A 1 523 ? -10.874 -11.308 1.358 1.00 95.06 523 MET A CA 1
ATOM 4127 C C . MET A 1 523 ? -10.717 -9.861 0.875 1.00 95.06 523 MET A C 1
ATOM 4129 O O . MET A 1 523 ? -9.593 -9.388 0.710 1.00 95.06 523 MET A O 1
ATOM 4133 N N . ILE A 1 524 ? -11.827 -9.149 0.686 1.00 94.81 524 ILE A N 1
ATOM 4134 C CA . ILE A 1 524 ? -11.824 -7.699 0.466 1.00 94.81 524 ILE A CA 1
ATOM 4135 C C . ILE A 1 524 ? -11.971 -6.997 1.812 1.00 94.81 524 ILE A C 1
ATOM 4137 O O . ILE A 1 524 ? -13.008 -7.106 2.472 1.00 94.81 524 ILE A O 1
ATOM 4141 N N . TRP A 1 525 ? -10.927 -6.263 2.181 1.00 92.31 525 TRP A N 1
ATOM 4142 C CA . TRP A 1 525 ? -10.854 -5.446 3.383 1.00 92.31 525 TRP A CA 1
ATOM 4143 C C . TRP A 1 525 ? -11.108 -3.976 3.022 1.00 92.31 525 TRP A C 1
ATOM 4145 O O . TRP A 1 525 ? -10.321 -3.384 2.296 1.00 92.31 525 TRP A O 1
ATOM 4155 N N . ALA A 1 526 ? -12.191 -3.378 3.522 1.00 92.88 526 ALA A N 1
ATOM 4156 C CA . ALA A 1 526 ? -12.452 -1.942 3.397 1.00 92.88 526 ALA A CA 1
ATOM 4157 C C . ALA A 1 526 ? -11.918 -1.133 4.594 1.00 92.88 526 ALA A C 1
ATOM 4159 O O . ALA A 1 526 ? -11.951 -1.604 5.731 1.00 92.88 526 ALA A O 1
ATOM 4160 N N . THR A 1 527 ? -11.483 0.102 4.364 1.00 88.69 527 THR A N 1
ATOM 4161 C CA . THR A 1 527 ? -10.998 1.016 5.412 1.00 88.69 527 THR A CA 1
ATOM 4162 C C . THR A 1 527 ? -11.911 2.229 5.587 1.00 88.69 527 THR A C 1
ATOM 4164 O O . THR A 1 527 ? -12.352 2.843 4.610 1.00 88.69 527 THR A O 1
ATOM 4167 N N . SER A 1 528 ? -12.176 2.594 6.843 1.00 90.31 528 SER A N 1
ATOM 4168 C CA . SER A 1 528 ? -12.956 3.773 7.229 1.00 90.31 528 SER A CA 1
ATOM 4169 C C . SER A 1 528 ? -12.185 4.628 8.228 1.00 90.31 528 SER A C 1
ATOM 4171 O O . SER A 1 528 ? -11.622 4.096 9.179 1.00 90.31 528 SER A O 1
ATOM 4173 N N . ALA A 1 529 ? -12.199 5.951 8.057 1.00 79.94 529 ALA A N 1
ATOM 4174 C CA . ALA A 1 529 ? -11.450 6.877 8.917 1.00 79.94 529 ALA A CA 1
ATOM 4175 C C . ALA A 1 529 ? -12.159 7.261 10.233 1.00 79.94 529 ALA A C 1
ATOM 4177 O O . ALA A 1 529 ? -11.701 8.153 10.945 1.00 79.94 529 ALA A O 1
ATOM 4178 N N . THR A 1 530 ? -13.311 6.651 10.537 1.00 76.62 530 THR A N 1
ATOM 4179 C CA . THR A 1 530 ? -14.050 6.812 11.810 1.00 76.62 530 THR A CA 1
ATOM 4180 C C . THR A 1 530 ? -14.174 8.269 12.280 1.00 76.62 530 THR A C 1
ATOM 4182 O O . THR A 1 530 ? -13.843 8.647 13.406 1.00 76.62 530 THR A O 1
ATOM 4185 N N . SER A 1 531 ? -14.629 9.133 11.373 1.00 74.88 531 SER A N 1
ATOM 4186 C CA . SER A 1 531 ? -14.803 10.570 11.613 1.00 74.88 531 SER A CA 1
ATOM 4187 C C . SER A 1 531 ? -16.267 10.911 11.912 1.00 74.88 531 SER A C 1
ATOM 4189 O O . SER A 1 531 ? -16.862 11.793 11.290 1.00 74.88 531 SER A O 1
ATOM 4191 N N . TYR A 1 532 ? -16.885 10.177 12.845 1.00 84.19 532 TYR A N 1
ATOM 4192 C CA . TYR A 1 532 ? -18.339 10.224 13.076 1.00 84.19 532 TYR A CA 1
ATOM 4193 C C . TYR A 1 532 ? -18.775 11.262 14.117 1.00 84.19 532 TYR A C 1
ATOM 4195 O O . TYR A 1 532 ? -19.963 11.415 14.419 1.00 84.19 532 TYR A O 1
ATOM 4203 N N . ASP A 1 533 ? -17.821 12.010 14.666 1.00 79.00 533 ASP A N 1
ATOM 4204 C CA . ASP A 1 533 ? -18.095 13.068 15.629 1.00 79.00 533 ASP A CA 1
ATOM 4205 C C . ASP A 1 533 ? -18.549 14.350 14.924 1.00 79.00 533 ASP A C 1
ATOM 4207 O O . ASP A 1 533 ? -17.852 14.892 14.074 1.00 79.00 533 ASP A O 1
ATOM 4211 N N . SER A 1 534 ? -19.744 14.831 15.274 1.00 75.69 534 SER A N 1
ATOM 4212 C CA . SER A 1 534 ? -20.393 15.969 14.602 1.00 75.69 534 SER A CA 1
ATOM 4213 C C . SER A 1 534 ? -20.045 17.330 15.198 1.00 75.69 534 SER A C 1
ATOM 4215 O O . SER A 1 534 ? -20.600 18.341 14.761 1.00 75.69 534 SER A O 1
ATOM 4217 N N . GLY A 1 535 ? -19.237 17.384 16.255 1.00 71.50 535 GLY A N 1
ATOM 4218 C CA . GLY A 1 535 ? -19.023 18.643 16.957 1.00 71.50 535 GLY A CA 1
ATOM 4219 C C . GLY A 1 535 ? -19.306 18.571 18.448 1.00 71.50 535 GLY A C 1
ATOM 4220 O O . GLY A 1 535 ? -20.390 18.148 18.844 1.00 71.50 535 GLY A O 1
ATOM 4221 N N . ASP A 1 536 ? -18.449 19.169 19.271 1.00 71.88 536 ASP A N 1
ATOM 4222 C CA . ASP A 1 536 ? -18.811 19.656 20.602 1.00 71.88 536 ASP A CA 1
ATOM 4223 C C . ASP A 1 536 ? -18.325 21.100 20.785 1.00 71.88 536 ASP A C 1
ATOM 4225 O O . ASP A 1 536 ? -17.177 21.409 20.463 1.00 71.88 536 ASP A O 1
ATOM 4229 N N . PRO A 1 537 ? -19.156 22.026 21.298 1.00 71.25 537 PRO A N 1
ATOM 4230 C CA . PRO A 1 537 ? -18.698 23.367 21.654 1.00 71.25 537 PRO A CA 1
ATOM 4231 C C . PRO A 1 537 ? -17.511 23.392 22.630 1.00 71.25 537 PRO A C 1
ATOM 4233 O O . PRO A 1 537 ? -16.738 24.349 22.595 1.00 71.25 537 PRO A O 1
ATOM 4236 N N . ALA A 1 538 ? -17.370 22.376 23.486 1.00 68.88 538 ALA A N 1
ATOM 4237 C CA . ALA A 1 538 ? -16.234 22.217 24.388 1.00 68.88 538 ALA A CA 1
ATOM 4238 C C . ALA A 1 538 ? -14.995 21.605 23.706 1.00 68.88 538 ALA A C 1
ATOM 4240 O O . ALA A 1 538 ? -13.894 21.813 24.205 1.00 68.88 538 ALA A O 1
ATOM 4241 N N . PHE A 1 539 ? -15.161 20.925 22.561 1.00 65.00 539 PHE A N 1
ATOM 4242 C CA . PHE A 1 539 ? -14.104 20.223 21.810 1.00 65.00 539 PHE A CA 1
ATOM 4243 C C . PHE A 1 539 ? -14.166 20.561 20.307 1.00 65.00 539 PHE A C 1
ATOM 4245 O O . PHE A 1 539 ? -14.519 19.733 19.470 1.00 65.00 539 PHE A O 1
ATOM 4252 N N . PRO A 1 540 ? -13.881 21.812 19.936 1.00 52.00 540 PRO A N 1
ATOM 4253 C CA . PRO A 1 540 ? -14.194 22.385 18.624 1.00 52.00 540 PRO A CA 1
ATOM 4254 C C . PRO A 1 540 ? -13.403 21.827 17.434 1.00 52.00 540 PRO A C 1
ATOM 4256 O O . PRO A 1 540 ? -13.756 22.184 16.312 1.00 52.00 540 PRO A O 1
ATOM 4259 N N . LEU A 1 541 ? -12.404 20.953 17.629 1.00 50.31 541 LEU A N 1
ATOM 4260 C CA . LEU A 1 541 ? -11.762 20.199 16.536 1.00 50.31 541 LEU A CA 1
ATOM 4261 C C . LEU A 1 541 ? -12.775 19.427 15.683 1.00 50.31 541 LEU A C 1
ATOM 4263 O O . LEU A 1 541 ? -12.682 19.410 14.460 1.00 50.31 541 LEU A O 1
ATOM 4267 N N . SER A 1 542 ? -13.824 18.918 16.320 1.00 50.53 542 SER A N 1
ATOM 4268 C CA . SER A 1 542 ? -14.968 18.270 15.671 1.00 50.53 542 SER A CA 1
ATOM 4269 C C . SER A 1 542 ? -15.802 19.201 14.763 1.00 50.53 542 SER A C 1
ATOM 4271 O O . SER A 1 542 ? -16.710 18.744 14.081 1.00 50.53 542 SER A O 1
ATOM 4273 N N . LYS A 1 543 ? -15.503 20.511 14.718 1.00 50.25 543 LYS A N 1
ATOM 4274 C CA . LYS A 1 543 ? -16.115 21.497 13.803 1.00 50.25 543 LYS A CA 1
ATOM 4275 C C . LYS A 1 543 ? -15.150 22.066 12.759 1.00 50.25 543 LYS A C 1
ATOM 4277 O O . LYS A 1 543 ? -15.554 22.941 11.996 1.00 50.25 543 LYS A O 1
ATOM 4282 N N . VAL A 1 544 ? -13.882 21.650 12.756 1.00 54.41 544 VAL A N 1
ATOM 4283 C CA . VAL A 1 544 ? -12.859 22.217 11.856 1.00 54.41 544 VAL A CA 1
ATOM 4284 C C . VAL A 1 544 ? -12.966 21.626 10.450 1.00 54.41 544 VAL A C 1
ATOM 4286 O O . VAL A 1 544 ? -12.609 22.297 9.486 1.00 54.41 544 VAL A O 1
ATOM 4289 N N . ASN A 1 545 ? -13.531 20.424 10.317 1.00 66.81 545 ASN A N 1
ATOM 4290 C CA . ASN A 1 545 ? -13.803 19.800 9.029 1.00 66.81 545 ASN A CA 1
ATOM 4291 C C . ASN A 1 545 ? -15.309 19.587 8.833 1.00 66.81 545 ASN A C 1
ATOM 4293 O O . ASN A 1 545 ? -15.932 18.839 9.583 1.00 66.81 545 ASN A O 1
ATOM 4297 N N . SER A 1 546 ? -15.899 20.238 7.828 1.00 68.00 546 SER A N 1
ATOM 4298 C CA . SER A 1 546 ? -17.333 20.133 7.516 1.00 68.00 546 SER A CA 1
ATOM 4299 C C . SER A 1 546 ? -17.753 18.754 7.011 1.00 68.00 546 SER A C 1
ATOM 4301 O O . SER A 1 546 ? -18.943 18.445 7.043 1.00 68.00 546 SER A O 1
ATOM 4303 N N . SER A 1 547 ? -16.797 17.932 6.568 1.00 76.75 547 SER A N 1
ATOM 4304 C CA . SER A 1 547 ? -17.059 16.539 6.210 1.00 76.75 547 SER A CA 1
ATOM 4305 C C . SER A 1 547 ? -17.183 15.632 7.428 1.00 76.75 547 SER A C 1
ATOM 4307 O O . SER A 1 547 ? -17.713 14.545 7.296 1.00 76.75 547 SER A O 1
ATOM 4309 N N . PHE A 1 548 ? -16.743 16.016 8.629 1.00 80.88 548 PHE A N 1
ATOM 4310 C CA . PHE A 1 548 ? -16.859 15.129 9.791 1.00 80.88 548 PHE A CA 1
ATOM 4311 C C . PHE A 1 548 ? -18.284 15.121 10.351 1.00 80.88 548 PHE A C 1
ATOM 4313 O O . PHE A 1 548 ? -18.999 16.127 10.326 1.00 80.88 548 PHE A O 1
ATOM 4320 N N . GLY A 1 549 ? -18.717 13.969 10.860 1.00 82.94 549 GLY A N 1
ATOM 4321 C CA . GLY A 1 549 ? -19.986 13.859 11.562 1.00 82.94 549 GLY A CA 1
ATOM 4322 C C . GLY A 1 549 ? -20.706 12.531 11.417 1.00 82.94 549 GLY A C 1
ATOM 4323 O O . GLY A 1 549 ? -20.336 11.636 10.665 1.00 82.94 549 GLY A O 1
ATOM 4324 N N . SER A 1 550 ? -21.813 12.441 12.148 1.00 87.62 550 SER A N 1
ATOM 4325 C CA . SER A 1 550 ? -22.594 11.212 12.317 1.00 87.62 550 SER A CA 1
ATOM 4326 C C . SER A 1 550 ? -23.277 10.729 11.039 1.00 87.62 550 SER A C 1
ATOM 4328 O O . SER A 1 550 ? -23.733 9.595 10.992 1.00 87.62 550 SER A O 1
ATOM 4330 N N . HIS A 1 551 ? -23.343 11.549 9.989 1.00 90.44 551 HIS A N 1
ATOM 4331 C CA . HIS A 1 551 ? -23.919 11.161 8.702 1.00 90.44 551 HIS A CA 1
ATOM 4332 C C . HIS A 1 551 ? -23.168 9.987 8.056 1.00 90.44 551 HIS A C 1
ATOM 4334 O O . HIS A 1 551 ? -23.808 9.127 7.455 1.00 90.44 551 HIS A O 1
ATOM 4340 N N . TRP A 1 552 ? -21.849 9.881 8.256 1.00 92.12 552 TRP A N 1
ATOM 4341 C CA . TRP A 1 552 ? -21.037 8.774 7.739 1.00 92.12 552 TRP A CA 1
ATOM 4342 C C . TRP A 1 552 ? -21.445 7.400 8.259 1.00 92.12 552 TRP A C 1
ATOM 4344 O O . TRP A 1 552 ? -21.203 6.409 7.578 1.00 92.12 552 TRP A O 1
ATOM 4354 N N . LYS A 1 553 ? -22.157 7.314 9.390 1.00 91.88 553 LYS A N 1
ATOM 4355 C CA . LYS A 1 553 ? -22.718 6.039 9.859 1.00 91.88 553 LYS A CA 1
ATOM 4356 C C . LYS A 1 553 ? -23.670 5.399 8.844 1.00 91.88 553 LYS A C 1
ATOM 4358 O O . LYS A 1 553 ? -23.925 4.200 8.904 1.00 91.88 553 LYS A O 1
ATOM 4363 N N . ASN A 1 554 ? -24.213 6.189 7.914 1.00 94.50 554 ASN A N 1
ATOM 4364 C CA . ASN A 1 554 ? -25.099 5.723 6.851 1.00 94.50 554 ASN A CA 1
ATOM 4365 C C . ASN A 1 554 ? -24.347 5.083 5.670 1.00 94.50 554 ASN A C 1
ATOM 4367 O O . ASN A 1 554 ? -24.993 4.437 4.847 1.00 94.50 554 ASN A O 1
ATOM 4371 N N . LEU A 1 555 ? -23.020 5.225 5.590 1.00 94.25 555 LEU A N 1
ATOM 4372 C CA . LEU A 1 555 ? -22.192 4.539 4.599 1.00 94.25 555 LEU A CA 1
ATOM 4373 C C . LEU A 1 555 ? -22.208 3.033 4.879 1.00 94.25 555 LEU A C 1
ATOM 4375 O O . LEU A 1 555 ? -21.953 2.614 6.009 1.00 94.25 555 LEU A O 1
ATOM 4379 N N . SER A 1 556 ? -22.539 2.225 3.872 1.00 95.56 556 SER A N 1
ATOM 4380 C CA . SER A 1 556 ? -22.612 0.768 3.967 1.00 95.56 556 SER A CA 1
ATOM 4381 C C . SER A 1 556 ? -21.390 0.094 3.366 1.00 95.56 556 SER A C 1
ATOM 4383 O O . SER A 1 556 ? -21.025 0.313 2.210 1.00 95.56 556 SER A O 1
ATOM 4385 N N . PHE A 1 557 ? -20.819 -0.814 4.151 1.00 95.50 557 PHE A N 1
ATOM 4386 C CA . PHE A 1 557 ? -19.677 -1.642 3.781 1.00 95.50 557 PHE A CA 1
ATOM 4387 C C . PHE A 1 557 ? -20.090 -3.086 3.469 1.00 95.50 557 PHE A C 1
ATOM 4389 O O . PHE A 1 557 ? -19.234 -3.954 3.335 1.00 95.50 557 PHE A O 1
ATOM 4396 N N . ALA A 1 558 ? -21.390 -3.366 3.315 1.00 95.31 558 ALA A N 1
ATOM 4397 C CA . ALA A 1 558 ? -21.930 -4.721 3.138 1.00 95.31 558 ALA A CA 1
ATOM 4398 C C . ALA A 1 558 ? -21.398 -5.480 1.902 1.00 95.31 558 ALA A C 1
ATOM 4400 O O . ALA A 1 558 ? -21.593 -6.689 1.789 1.00 95.31 558 ALA A O 1
ATOM 4401 N N . ALA A 1 559 ? -20.761 -4.785 0.955 1.00 93.44 559 ALA A N 1
ATOM 4402 C CA . ALA A 1 559 ? -20.104 -5.399 -0.198 1.00 93.44 559 ALA A CA 1
ATOM 4403 C C . ALA A 1 559 ? -18.692 -5.946 0.117 1.00 93.44 559 ALA A C 1
ATOM 4405 O O . ALA A 1 559 ? -18.194 -6.800 -0.622 1.00 93.44 559 ALA A O 1
ATOM 4406 N N . ALA A 1 560 ? -18.049 -5.471 1.188 1.00 95.19 560 ALA A N 1
ATOM 4407 C CA . ALA A 1 560 ? -16.762 -5.966 1.674 1.00 95.19 560 ALA A CA 1
ATOM 4408 C C . ALA A 1 560 ? -16.937 -7.201 2.580 1.00 95.19 560 ALA A C 1
ATOM 4410 O O . ALA A 1 560 ? -18.041 -7.504 3.026 1.00 95.19 560 ALA A O 1
ATOM 4411 N N . ASP A 1 561 ? -15.845 -7.916 2.866 1.00 95.06 561 ASP A N 1
ATOM 4412 C CA . ASP A 1 561 ? -15.856 -9.037 3.828 1.00 95.06 561 ASP A CA 1
ATOM 4413 C C . ASP A 1 561 ? -15.470 -8.587 5.247 1.00 95.06 561 ASP A C 1
ATOM 4415 O O . ASP A 1 561 ? -15.875 -9.179 6.255 1.00 95.06 561 ASP A O 1
ATOM 4419 N N . HIS A 1 562 ? -14.638 -7.551 5.312 1.00 95.00 562 HIS A N 1
ATOM 4420 C CA . HIS A 1 562 ? -14.069 -6.998 6.528 1.00 95.00 562 HIS A CA 1
ATOM 4421 C C . HIS A 1 562 ? -13.998 -5.479 6.415 1.00 95.00 562 HIS A C 1
ATOM 4423 O O . HIS A 1 562 ? -13.726 -4.955 5.332 1.00 95.00 562 HIS A O 1
ATOM 4429 N N . VAL A 1 563 ? -14.193 -4.784 7.532 1.00 94.50 563 VAL A N 1
ATOM 4430 C CA . VAL A 1 563 ? -13.954 -3.343 7.628 1.00 94.50 563 VAL A CA 1
ATOM 4431 C C . VAL A 1 563 ? -13.046 -3.032 8.810 1.00 94.50 563 VAL A C 1
ATOM 4433 O O . VAL A 1 563 ? -13.243 -3.554 9.908 1.00 94.50 563 VAL A O 1
ATOM 4436 N N . SER A 1 564 ? -12.060 -2.169 8.593 1.00 91.38 564 SER A N 1
ATOM 4437 C CA . SER A 1 564 ? -11.295 -1.580 9.685 1.00 91.38 564 SER A CA 1
ATOM 4438 C C . SER A 1 564 ? -11.660 -0.121 9.892 1.00 91.38 564 SER A C 1
ATOM 4440 O O . SER A 1 564 ? -11.855 0.623 8.929 1.00 91.38 564 SER A O 1
ATOM 4442 N N . PHE A 1 565 ? -11.679 0.287 11.153 1.00 89.69 565 PHE A N 1
ATOM 4443 C CA . PHE A 1 565 ? -11.978 1.648 11.577 1.00 89.69 565 PHE A CA 1
ATOM 4444 C C . PHE A 1 565 ? -10.719 2.306 12.132 1.00 89.69 565 PHE A C 1
ATOM 4446 O O . PHE A 1 565 ? -10.178 1.844 13.139 1.00 89.69 565 PHE A O 1
ATOM 4453 N N . THR A 1 566 ? -10.239 3.359 11.475 1.00 83.69 566 THR A N 1
ATOM 4454 C CA . THR A 1 566 ? -9.095 4.141 11.940 1.00 83.69 566 THR A CA 1
ATOM 4455 C C . THR A 1 566 ? -9.499 4.942 13.172 1.00 83.69 566 THR A C 1
ATOM 4457 O O . THR A 1 566 ? -10.388 5.787 13.081 1.00 83.69 566 THR A O 1
ATOM 4460 N N . ILE A 1 567 ? -8.893 4.670 14.330 1.00 79.31 567 ILE A N 1
ATOM 4461 C CA . ILE A 1 567 ? -9.216 5.363 15.588 1.00 79.31 567 ILE A CA 1
ATOM 4462 C C . ILE A 1 567 ? -8.094 6.338 15.919 1.00 79.31 567 ILE A C 1
ATOM 4464 O O . ILE A 1 567 ? -6.973 5.935 16.224 1.00 79.31 567 ILE A O 1
ATOM 4468 N N . THR A 1 568 ? -8.402 7.632 15.896 1.00 71.50 568 THR A N 1
ATOM 4469 C CA . THR A 1 568 ? -7.418 8.681 16.176 1.00 71.50 568 THR A CA 1
ATOM 4470 C C . THR A 1 568 ? -7.530 9.138 17.627 1.00 71.50 568 THR A C 1
ATOM 4472 O O . THR A 1 568 ? -8.427 9.898 17.985 1.00 71.50 568 THR A O 1
ATOM 4475 N N . LEU A 1 569 ? -6.613 8.672 18.477 1.00 71.81 569 LEU A N 1
ATOM 4476 C CA . LEU A 1 569 ? -6.514 9.116 19.872 1.00 71.81 569 LEU A CA 1
ATOM 4477 C C . LEU A 1 569 ? -5.806 10.481 19.933 1.00 71.81 569 LEU A C 1
ATOM 4479 O O . LEU A 1 569 ? -4.769 10.656 19.295 1.00 71.81 569 LEU A O 1
ATOM 4483 N N . SER A 1 570 ? -6.354 11.442 20.683 1.00 66.69 570 SER A N 1
ATOM 4484 C CA . SER A 1 570 ? -5.865 12.831 20.738 1.00 66.69 570 SER A CA 1
ATOM 4485 C C . SER A 1 570 ? -5.619 13.354 22.163 1.00 66.69 570 SER A C 1
ATOM 4487 O O . SER A 1 570 ? -5.939 12.706 23.152 1.00 66.69 570 SER A O 1
ATOM 4489 N N . CYS A 1 571 ? -5.088 14.574 22.225 1.00 63.78 571 CYS A N 1
ATOM 4490 C CA . CYS A 1 571 ? -4.387 15.272 23.312 1.00 63.78 571 CYS A CA 1
ATOM 4491 C C . CYS A 1 571 ? -5.056 15.457 24.703 1.00 63.78 571 CYS A C 1
ATOM 4493 O O . CYS A 1 571 ? -4.439 16.059 25.578 1.00 63.78 571 CYS A O 1
ATOM 4495 N N . ASP A 1 572 ? -6.277 14.983 24.981 1.00 70.56 572 ASP A N 1
ATOM 4496 C CA . ASP A 1 572 ? -6.790 14.971 26.365 1.00 70.56 572 ASP A CA 1
ATOM 4497 C C . ASP A 1 572 ? -7.762 13.820 26.647 1.00 70.56 572 ASP A C 1
ATOM 4499 O O . ASP A 1 572 ? -8.613 13.475 25.824 1.00 70.56 572 ASP A O 1
ATOM 4503 N N . PHE A 1 573 ? -7.656 13.239 27.847 1.00 79.44 573 PHE A N 1
ATOM 4504 C CA . PHE A 1 573 ? -8.399 12.038 28.243 1.00 79.44 573 PHE A CA 1
ATOM 4505 C C . PHE A 1 573 ? -9.921 12.204 28.121 1.00 79.44 573 PHE A C 1
ATOM 4507 O O . PHE A 1 573 ? -10.620 11.300 27.666 1.00 79.44 573 PHE A O 1
ATOM 4514 N N . ARG A 1 574 ? -10.462 13.368 28.507 1.00 79.94 574 ARG A N 1
ATOM 4515 C CA . ARG A 1 574 ? -11.914 13.603 28.508 1.00 79.94 574 ARG A CA 1
ATOM 4516 C C . ARG A 1 574 ? -12.461 13.698 27.086 1.00 79.94 574 ARG A C 1
ATOM 4518 O O . ARG A 1 574 ? -13.571 13.235 26.818 1.00 79.94 574 ARG A O 1
ATOM 4525 N N . HIS A 1 575 ? -11.709 14.319 26.185 1.00 77.12 575 HIS A N 1
ATOM 4526 C CA . HIS A 1 575 ? -12.040 14.321 24.771 1.00 77.12 575 HIS A CA 1
ATOM 4527 C C . HIS A 1 575 ? -12.004 12.898 24.216 1.00 77.12 575 HIS A C 1
ATOM 4529 O O . HIS A 1 575 ? -12.989 12.481 23.608 1.00 77.12 575 HIS A O 1
ATOM 4535 N N . VAL A 1 576 ? -10.942 12.134 24.489 1.00 80.69 576 VAL A N 1
ATOM 4536 C CA . VAL A 1 576 ? -10.827 10.738 24.041 1.00 80.69 576 VAL A CA 1
ATOM 4537 C C . VAL A 1 576 ? -12.008 9.898 24.526 1.00 80.69 576 VAL A C 1
ATOM 4539 O O . VAL A 1 576 ? -12.622 9.209 23.718 1.00 80.69 576 VAL A O 1
ATOM 4542 N N . GLU A 1 577 ? -12.400 10.006 25.796 1.00 85.62 577 GLU A N 1
ATOM 4543 C CA . GLU A 1 577 ? -13.555 9.283 26.347 1.00 85.62 577 GLU A CA 1
ATOM 4544 C C . GLU A 1 577 ? -14.843 9.556 25.565 1.00 85.62 577 GLU A C 1
ATOM 4546 O O . GLU A 1 577 ? -15.545 8.625 25.162 1.00 85.62 577 GLU A O 1
ATOM 4551 N N . ARG A 1 578 ? -15.139 10.834 25.301 1.00 84.88 578 ARG A N 1
ATOM 4552 C CA . ARG A 1 578 ? -16.313 11.234 24.516 1.00 84.88 578 ARG A CA 1
ATOM 4553 C C . ARG A 1 578 ? -16.202 10.763 23.063 1.00 84.88 578 ARG A C 1
ATOM 4555 O O . ARG A 1 578 ? -17.187 10.280 22.506 1.00 84.88 578 ARG A O 1
ATOM 4562 N N . TYR A 1 579 ? -15.035 10.944 22.445 1.00 83.38 579 TYR A N 1
ATOM 4563 C CA . TYR A 1 579 ? -14.770 10.572 21.057 1.00 83.38 579 TYR A CA 1
ATOM 4564 C C . TYR A 1 579 ? -14.962 9.068 20.851 1.00 83.38 579 TYR A C 1
ATOM 4566 O O . TYR A 1 579 ? -15.724 8.680 19.967 1.00 83.38 579 TYR A O 1
ATOM 4574 N N . LEU A 1 580 ? -14.354 8.235 21.703 1.00 87.19 580 LEU A N 1
ATOM 4575 C CA . LEU A 1 580 ? -14.476 6.779 21.646 1.00 87.19 580 LEU A CA 1
ATOM 4576 C C . LEU A 1 580 ? -15.925 6.328 21.822 1.00 87.19 580 LEU A C 1
ATOM 4578 O O . LEU A 1 580 ? -16.386 5.511 21.031 1.00 87.19 580 LEU A O 1
ATOM 4582 N N . GLY A 1 581 ? -16.668 6.914 22.768 1.00 89.69 581 GLY A N 1
ATOM 4583 C CA . GLY A 1 581 ? -18.093 6.613 22.939 1.00 89.69 581 GLY A CA 1
ATOM 4584 C C . GLY A 1 581 ? -18.896 6.837 21.657 1.00 89.69 581 GLY A C 1
ATOM 4585 O O . GLY A 1 581 ? -19.632 5.959 21.217 1.00 89.69 581 GLY A O 1
ATOM 4586 N N . ILE A 1 582 ? -18.686 7.978 20.993 1.00 88.69 582 ILE A N 1
ATOM 4587 C CA . ILE A 1 582 ? -19.351 8.277 19.718 1.00 88.69 582 ILE A CA 1
ATOM 4588 C C . ILE A 1 582 ? -18.894 7.317 18.617 1.00 88.69 582 ILE A C 1
ATOM 4590 O O . ILE A 1 582 ? -19.735 6.808 17.875 1.00 88.69 582 ILE A O 1
ATOM 4594 N N . GLN A 1 583 ? -17.589 7.067 18.476 1.00 88.88 583 GLN A N 1
ATOM 4595 C CA . GLN A 1 583 ? -17.093 6.196 17.410 1.00 88.88 583 GLN A CA 1
ATOM 4596 C C . GLN A 1 583 ? -17.621 4.770 17.569 1.00 88.88 583 GLN A C 1
ATOM 4598 O O . GLN A 1 583 ? -18.188 4.233 16.620 1.00 88.88 583 GLN A O 1
ATOM 4603 N N . PHE A 1 584 ? -17.510 4.175 18.758 1.00 92.62 584 PHE A N 1
ATOM 4604 C CA . PHE A 1 584 ? -17.918 2.791 18.999 1.00 92.62 584 PHE A CA 1
ATOM 4605 C C . PHE A 1 584 ? -19.436 2.588 18.891 1.00 92.62 584 PHE A C 1
ATOM 4607 O O . PHE A 1 584 ? -19.854 1.568 18.341 1.00 92.62 584 PHE A O 1
ATOM 4614 N N . ASP A 1 585 ? -20.260 3.566 19.292 1.00 93.81 585 ASP A N 1
ATOM 4615 C CA . ASP A 1 585 ? -21.714 3.523 19.069 1.00 93.81 585 ASP A CA 1
ATOM 4616 C C . ASP A 1 585 ? -22.053 3.430 17.568 1.00 93.81 585 ASP A C 1
ATOM 4618 O O . ASP A 1 585 ? -22.866 2.603 17.145 1.00 93.81 585 ASP A O 1
ATOM 4622 N N . ASN A 1 586 ? -21.399 4.253 16.742 1.00 93.50 586 ASN A N 1
ATOM 4623 C CA . ASN A 1 586 ? -21.618 4.263 15.293 1.00 93.50 586 ASN A CA 1
ATOM 4624 C C . ASN A 1 586 ? -21.012 3.028 14.606 1.00 93.50 586 ASN A C 1
ATOM 4626 O O . ASN A 1 586 ? -21.661 2.435 13.744 1.00 93.50 586 ASN A O 1
ATOM 4630 N N . ILE A 1 587 ? -19.812 2.592 15.011 1.00 94.25 587 ILE A N 1
ATOM 4631 C CA . ILE A 1 587 ? -19.191 1.344 14.537 1.00 94.25 587 ILE A CA 1
ATOM 4632 C C . ILE A 1 587 ? -20.127 0.168 14.812 1.00 94.25 587 ILE A C 1
ATOM 4634 O O . ILE A 1 587 ? -20.376 -0.648 13.924 1.00 94.25 587 ILE A O 1
ATOM 4638 N N . GLN A 1 588 ? -20.695 0.088 16.017 1.00 94.88 588 GLN A N 1
ATOM 4639 C CA . GLN A 1 588 ? -21.631 -0.971 16.369 1.00 94.88 588 GLN A CA 1
ATOM 4640 C C . GLN A 1 588 ? -22.854 -0.977 15.447 1.00 94.88 588 GLN A C 1
ATOM 4642 O O . GLN A 1 588 ? -23.255 -2.048 14.983 1.00 94.88 588 GLN A O 1
ATOM 4647 N N . GLU A 1 589 ? -23.429 0.191 15.154 1.00 94.94 589 GLU A N 1
ATOM 4648 C CA . GLU A 1 589 ? -24.559 0.321 14.229 1.00 94.94 589 GLU A CA 1
ATOM 4649 C C . GLU A 1 589 ? -24.200 -0.199 12.826 1.00 94.94 589 GLU A C 1
ATOM 4651 O O . GLU A 1 589 ? -24.938 -1.019 12.272 1.00 94.94 589 GLU A O 1
ATOM 4656 N N . ILE A 1 590 ? -23.043 0.200 12.284 1.00 95.56 590 ILE A N 1
ATOM 4657 C CA . ILE A 1 590 ? -22.551 -0.237 10.965 1.00 95.56 590 ILE A CA 1
ATOM 4658 C C . ILE A 1 590 ? -22.346 -1.755 10.939 1.00 95.56 590 ILE A C 1
ATOM 4660 O O . ILE A 1 590 ? -22.887 -2.439 10.068 1.00 95.56 590 ILE A O 1
ATOM 4664 N N . ILE A 1 591 ? -21.616 -2.306 11.913 1.00 95.62 591 ILE A N 1
ATOM 4665 C CA . ILE A 1 591 ? -21.284 -3.736 11.965 1.00 95.62 591 ILE A CA 1
ATOM 4666 C C . ILE A 1 591 ? -22.529 -4.605 12.108 1.00 95.62 591 ILE A C 1
ATOM 4668 O O . ILE A 1 591 ? -22.648 -5.633 11.435 1.00 95.62 591 ILE A O 1
ATOM 4672 N N . GLN A 1 592 ? -23.491 -4.187 12.930 1.00 95.31 592 GLN A N 1
ATOM 4673 C CA . GLN A 1 592 ? -24.752 -4.912 13.083 1.00 95.31 592 GLN A CA 1
ATOM 4674 C C . GLN A 1 592 ? -25.625 -4.826 11.828 1.00 95.31 592 GLN A C 1
ATOM 4676 O O . GLN A 1 592 ? -26.229 -5.831 11.438 1.00 95.31 592 GLN A O 1
ATOM 4681 N N . ARG A 1 593 ? -25.694 -3.650 11.189 1.00 96.62 593 ARG A N 1
ATOM 4682 C CA . ARG A 1 593 ? -26.474 -3.435 9.963 1.00 96.62 593 ARG A CA 1
ATOM 4683 C C . ARG A 1 593 ? -25.914 -4.245 8.796 1.00 96.62 593 ARG A C 1
ATOM 4685 O O . ARG A 1 593 ? -26.674 -4.948 8.128 1.00 96.62 593 ARG A O 1
ATOM 4692 N N . ASP A 1 594 ? -24.604 -4.166 8.582 1.00 96.62 594 ASP A N 1
ATOM 4693 C CA . ASP A 1 594 ? -23.934 -4.717 7.401 1.00 96.62 594 ASP A CA 1
ATOM 4694 C C . ASP A 1 594 ? -23.454 -6.165 7.599 1.00 96.62 594 ASP A C 1
ATOM 4696 O O . ASP A 1 594 ? -23.148 -6.843 6.622 1.00 96.62 594 ASP A O 1
ATOM 4700 N N . LYS A 1 595 ? -23.466 -6.678 8.840 1.00 95.12 595 LYS A N 1
ATOM 4701 C CA . LYS A 1 595 ? -23.075 -8.054 9.214 1.00 95.12 595 LYS A CA 1
ATOM 4702 C C . LYS A 1 595 ? -21.629 -8.391 8.845 1.00 95.12 595 LYS A C 1
ATOM 4704 O O . LYS A 1 595 ? -21.351 -9.451 8.285 1.00 95.12 595 LYS A O 1
ATOM 4709 N N . LEU A 1 596 ? -20.722 -7.483 9.178 1.00 92.38 596 LEU A N 1
ATOM 4710 C CA . LEU A 1 596 ? -19.311 -7.565 8.812 1.00 92.38 596 LEU A CA 1
ATOM 4711 C C . LEU A 1 596 ? -18.452 -8.099 9.956 1.00 92.38 596 LEU A C 1
ATOM 4713 O O . LEU A 1 596 ? -18.802 -7.992 11.132 1.00 92.38 596 LEU A O 1
ATOM 4717 N N . THR A 1 597 ? -17.286 -8.631 9.599 1.00 95.00 597 THR A N 1
ATOM 4718 C CA . THR A 1 597 ? -16.174 -8.706 10.551 1.00 95.00 597 THR A CA 1
ATOM 4719 C C . THR A 1 597 ? -15.509 -7.336 10.649 1.00 95.00 597 THR A C 1
ATOM 4721 O O . THR A 1 597 ? -15.522 -6.571 9.683 1.00 95.00 597 THR A O 1
ATOM 4724 N N . TRP A 1 598 ? -14.929 -7.018 11.805 1.00 94.62 598 TRP A N 1
ATOM 4725 C CA . TRP A 1 598 ? -14.424 -5.674 12.073 1.00 94.62 598 TRP A CA 1
ATOM 4726 C C . TRP A 1 598 ? -13.090 -5.681 12.801 1.00 94.62 598 TRP A C 1
ATOM 4728 O O . TRP A 1 598 ? -12.729 -6.670 13.441 1.00 94.62 598 TRP A O 1
ATOM 4738 N N . SER A 1 599 ? -12.345 -4.595 12.681 1.00 91.94 599 SER A N 1
ATOM 4739 C CA . SER A 1 599 ? -11.147 -4.326 13.470 1.00 91.94 599 SER A CA 1
ATOM 4740 C C . SER A 1 599 ? -10.975 -2.823 13.666 1.00 91.94 599 SER A C 1
ATOM 4742 O O . SER A 1 599 ? -11.619 -2.018 12.989 1.00 91.94 599 SER A O 1
ATOM 4744 N N . THR A 1 600 ? -10.109 -2.432 14.595 1.00 85.06 600 THR A N 1
ATOM 4745 C CA . THR A 1 600 ? -9.616 -1.056 14.684 1.00 85.06 600 THR A CA 1
ATOM 4746 C C . THR A 1 600 ? -8.233 -0.976 14.061 1.00 85.06 600 THR A C 1
ATOM 4748 O O . THR A 1 600 ? -7.378 -1.806 14.366 1.00 85.06 600 THR A O 1
ATOM 4751 N N . VAL A 1 601 ? -8.000 0.053 13.253 1.00 66.69 601 VAL A N 1
ATOM 4752 C CA . VAL A 1 601 ? -6.663 0.479 12.835 1.00 66.69 601 VAL A CA 1
ATOM 4753 C C . VAL A 1 601 ? -6.304 1.694 13.681 1.00 66.69 601 VAL A C 1
ATOM 4755 O O . VAL A 1 601 ? -6.569 2.844 13.369 1.00 66.69 601 VAL A O 1
ATOM 4758 N N . GLY A 1 602 ? -5.755 1.428 14.846 1.00 54.16 602 GLY A N 1
ATOM 4759 C CA . GLY A 1 602 ? -4.757 2.310 15.419 1.00 54.16 602 GLY A CA 1
ATOM 4760 C C . GLY A 1 602 ? -3.533 1.430 15.484 1.00 54.16 602 GLY A C 1
ATOM 4761 O O . GLY A 1 602 ? -3.669 0.281 15.914 1.00 54.16 602 GLY A O 1
ATOM 4762 N N . ASP A 1 603 ? -2.377 1.898 15.018 1.00 50.69 603 ASP A N 1
ATOM 4763 C CA . ASP A 1 603 ? -1.110 1.283 15.414 1.00 50.69 603 ASP A CA 1
ATOM 4764 C C . ASP A 1 603 ? -1.240 0.940 16.891 1.00 50.69 603 ASP A C 1
ATOM 4766 O O . ASP A 1 603 ? -1.533 1.834 17.690 1.00 50.69 603 ASP A O 1
ATOM 4770 N N . ALA A 1 604 ? -1.153 -0.341 17.242 1.00 40.00 604 ALA A N 1
ATOM 4771 C CA . ALA A 1 604 ? -1.236 -0.772 18.624 1.00 40.00 604 ALA A CA 1
ATOM 4772 C C . ALA A 1 604 ? -0.043 -0.136 19.357 1.00 40.00 604 ALA A C 1
ATOM 4774 O O . ALA A 1 604 ? 1.058 -0.680 19.380 1.00 40.00 604 ALA A O 1
ATOM 4775 N N . GLY A 1 605 ? -0.261 1.089 19.839 1.00 41.00 605 GLY A N 1
ATOM 4776 C CA . GLY A 1 605 ? 0.722 1.970 20.439 1.00 41.00 605 GLY A CA 1
ATOM 4777 C C . GLY A 1 605 ? 1.065 3.303 19.755 1.00 41.00 605 GLY A C 1
ATOM 4778 O O . GLY A 1 605 ? 1.802 4.059 20.377 1.00 41.00 605 GLY A O 1
ATOM 4779 N N . ALA A 1 606 ? 0.568 3.666 18.562 1.00 46.94 606 ALA A N 1
ATOM 4780 C CA . ALA A 1 606 ? 0.758 5.051 18.095 1.00 46.94 606 ALA A CA 1
ATOM 4781 C C . ALA A 1 606 ? -0.381 5.931 18.605 1.00 46.94 606 ALA A C 1
ATOM 4783 O O . ALA A 1 606 ? -1.503 5.923 18.095 1.00 46.94 606 ALA A O 1
ATOM 4784 N N . THR A 1 607 ? -0.081 6.715 19.624 1.00 43.66 607 THR A N 1
ATOM 4785 C CA . THR A 1 607 ? -0.927 7.810 20.073 1.00 43.66 607 THR A CA 1
ATOM 4786 C C . THR A 1 607 ? -0.708 9.051 19.220 1.00 43.66 607 THR A C 1
ATOM 4788 O O . THR A 1 607 ? 0.396 9.388 18.786 1.00 43.66 607 THR A O 1
ATOM 4791 N N . GLY A 1 608 ? -1.802 9.748 18.934 1.00 42.59 608 GLY A N 1
ATOM 4792 C CA . GLY A 1 608 ? -1.822 10.881 18.024 1.00 42.59 608 GLY A CA 1
ATOM 4793 C C . GLY A 1 608 ? -1.238 12.184 18.570 1.00 42.59 608 GLY A C 1
ATOM 4794 O O . GLY A 1 608 ? -1.466 13.194 17.911 1.00 42.59 608 GLY A O 1
ATOM 4795 N N . GLU A 1 609 ? -0.480 12.235 19.684 1.00 43.59 609 GLU A N 1
ATOM 4796 C CA . GLU A 1 609 ? 0.238 13.487 20.059 1.00 43.59 609 GLU A CA 1
ATOM 4797 C C . GLU A 1 609 ? 1.071 14.001 18.879 1.00 43.59 609 GLU A C 1
ATOM 4799 O O . GLU A 1 609 ? 1.171 15.205 18.649 1.00 43.59 609 GLU A O 1
ATOM 4804 N N . ARG A 1 610 ? 1.595 13.079 18.064 1.00 47.62 610 ARG A N 1
ATOM 4805 C CA . ARG A 1 610 ? 2.425 13.372 16.890 1.00 47.62 610 ARG A CA 1
ATOM 4806 C C . ARG A 1 610 ? 1.645 13.763 15.623 1.00 47.62 610 ARG A C 1
ATOM 4808 O O . ARG A 1 610 ? 2.275 14.127 14.639 1.00 47.62 610 ARG A O 1
ATOM 4815 N N . LEU A 1 611 ? 0.308 13.728 15.640 1.00 45.09 611 LEU A N 1
ATOM 4816 C CA . LEU A 1 611 ? -0.558 14.060 14.491 1.00 45.09 611 LEU A CA 1
ATOM 4817 C C . LEU A 1 611 ? -1.612 15.141 14.797 1.00 45.09 611 LEU A C 1
ATOM 4819 O O . LEU A 1 611 ? -1.892 15.981 13.947 1.00 45.09 611 LEU A O 1
ATOM 4823 N N . PHE A 1 612 ? -2.184 15.144 16.007 1.00 47.03 612 PHE A N 1
ATOM 4824 C CA . PHE A 1 612 ? -3.290 16.020 16.423 1.00 47.03 612 PHE A CA 1
ATOM 4825 C C . PHE A 1 612 ? -3.146 16.506 17.885 1.00 47.03 612 PHE A C 1
ATOM 4827 O O . PHE A 1 612 ? -4.127 16.581 18.628 1.00 47.03 612 PHE A O 1
ATOM 4834 N N . GLY A 1 613 ? -1.913 16.818 18.307 1.00 43.59 613 GLY A N 1
ATOM 4835 C CA . GLY A 1 613 ? -1.577 17.400 19.616 1.00 43.59 613 GLY A CA 1
ATOM 4836 C C . GLY A 1 613 ? -2.047 18.861 19.816 1.00 43.59 613 GLY A C 1
ATOM 4837 O O . GLY A 1 613 ? -2.805 19.399 19.005 1.00 43.59 613 GLY A O 1
ATOM 4838 N N . PRO A 1 614 ? -1.562 19.580 20.847 1.00 42.88 614 PRO A N 1
ATOM 4839 C CA . PRO A 1 614 ? -1.904 20.986 21.115 1.00 42.88 614 PRO A CA 1
ATOM 4840 C C . PRO A 1 614 ? -1.497 21.954 19.999 1.00 42.88 614 PRO A C 1
ATOM 4842 O O . PRO A 1 614 ? -2.020 23.068 19.910 1.00 42.88 614 PRO A O 1
ATOM 4845 N N . GLU A 1 615 ? -0.563 21.540 19.134 1.00 40.59 615 GLU A N 1
ATOM 4846 C CA . GLU A 1 615 ? -0.239 22.237 17.883 1.00 40.59 615 GLU A CA 1
ATOM 4847 C C . GLU A 1 615 ? -1.466 22.309 16.946 1.00 40.59 615 GLU A C 1
ATOM 4849 O O . GLU A 1 615 ? -1.635 23.307 16.242 1.00 40.59 615 GLU A O 1
ATOM 4854 N N . PHE A 1 616 ? -2.361 21.314 17.002 1.00 45.19 616 PHE A N 1
ATOM 4855 C CA . PHE A 1 616 ? -3.621 21.235 16.254 1.00 45.19 616 PHE A CA 1
ATOM 4856 C C . PHE A 1 616 ? -4.805 21.877 17.013 1.00 45.19 616 PHE A C 1
ATOM 4858 O O . PHE A 1 616 ? -5.654 22.519 16.391 1.00 45.19 616 PHE A O 1
ATOM 4865 N N . ASP A 1 617 ? -4.842 21.804 18.354 1.00 50.72 617 ASP A N 1
ATOM 4866 C CA . ASP A 1 617 ? -5.751 22.608 19.197 1.00 50.72 617 ASP A CA 1
ATOM 4867 C C . ASP A 1 617 ? -5.061 23.185 20.436 1.00 50.72 617 ASP A C 1
ATOM 4869 O O . ASP A 1 617 ? -4.861 22.514 21.446 1.00 50.72 617 ASP A O 1
ATOM 4873 N N . LYS A 1 618 ? -4.817 24.499 20.411 1.00 55.38 618 LYS A N 1
ATOM 4874 C CA . LYS A 1 618 ? -4.190 25.253 21.511 1.00 55.38 618 LYS A CA 1
ATOM 4875 C C . LYS A 1 618 ? -4.972 25.231 22.834 1.00 55.38 618 LYS A C 1
ATOM 4877 O O . LYS A 1 618 ? -4.505 25.813 23.810 1.00 55.38 618 LYS A O 1
ATOM 4882 N N . ARG A 1 619 ? -6.188 24.673 22.861 1.00 53.53 619 ARG A N 1
ATOM 4883 C CA . ARG A 1 619 ? -7.011 24.506 24.074 1.00 53.53 619 ARG A CA 1
ATOM 4884 C C . ARG A 1 619 ? -6.892 23.124 24.705 1.00 53.53 619 ARG A C 1
ATOM 4886 O O . ARG A 1 619 ? -7.480 22.921 25.764 1.00 53.53 619 ARG A O 1
ATOM 4893 N N . CYS A 1 620 ? -6.184 22.200 24.067 1.00 59.44 620 CYS A N 1
ATOM 4894 C CA . CYS A 1 620 ? -5.895 20.909 24.656 1.00 59.44 620 CYS A CA 1
ATOM 4895 C C . CYS A 1 620 ? -4.874 21.056 25.786 1.00 59.44 620 CYS A C 1
ATOM 4897 O O . CYS A 1 620 ? -3.930 21.836 25.658 1.00 59.44 620 CYS A O 1
ATOM 4899 N N . ASN A 1 621 ? -5.066 20.322 26.884 1.00 61.62 621 ASN A N 1
ATOM 4900 C CA . ASN A 1 621 ? -4.133 20.351 28.016 1.00 61.62 621 ASN A CA 1
ATOM 4901 C C . ASN A 1 621 ? -2.897 19.453 27.813 1.00 61.62 621 ASN A C 1
ATOM 4903 O O . ASN A 1 621 ? -2.017 19.494 28.662 1.00 61.62 621 ASN A O 1
ATOM 4907 N N . ASP A 1 622 ? -2.828 18.713 26.699 1.00 64.38 622 ASP A N 1
ATOM 4908 C CA . ASP A 1 622 ? -1.843 17.655 26.423 1.00 64.38 622 ASP A CA 1
ATOM 4909 C C . ASP A 1 622 ? -1.606 16.736 27.617 1.00 64.38 622 ASP A C 1
ATOM 4911 O O . ASP A 1 622 ? -0.546 16.718 28.236 1.00 64.38 622 ASP A O 1
ATOM 4915 N N . ASP A 1 623 ? -2.641 15.975 27.970 1.00 69.06 623 ASP A N 1
ATOM 4916 C CA . ASP A 1 623 ? -2.527 14.973 29.030 1.00 69.06 623 ASP A CA 1
ATOM 4917 C C . ASP A 1 623 ? -1.782 13.723 28.535 1.00 69.06 623 ASP A C 1
ATOM 4919 O O . ASP A 1 623 ? -1.560 12.808 29.324 1.00 69.06 623 ASP A O 1
ATOM 4923 N N . LEU A 1 624 ? -1.450 13.619 27.244 1.00 68.12 624 LEU A N 1
ATOM 4924 C CA . LEU A 1 624 ? -1.013 12.352 26.679 1.00 68.12 624 LEU A CA 1
ATOM 4925 C C . LEU A 1 624 ? 0.360 11.936 27.230 1.00 68.12 624 LEU A C 1
ATOM 4927 O O . LEU A 1 624 ? 0.447 10.828 27.743 1.00 68.12 624 LEU A O 1
ATOM 4931 N N . GLY A 1 625 ? 1.346 12.826 27.340 1.00 66.50 625 GLY A N 1
ATOM 4932 C CA . GLY A 1 625 ? 2.604 12.514 28.037 1.00 66.50 625 GLY A CA 1
ATOM 4933 C C . GLY A 1 625 ? 2.476 12.024 29.499 1.00 66.50 625 GLY A C 1
ATOM 4934 O O . GLY A 1 625 ? 3.394 11.373 29.997 1.00 66.50 625 GLY A O 1
ATOM 4935 N N . GLU A 1 626 ? 1.366 12.302 30.201 1.00 77.44 626 GLU A N 1
ATOM 4936 C CA . GLU A 1 626 ? 1.118 11.827 31.580 1.00 77.44 626 GLU A CA 1
ATOM 4937 C C . GLU A 1 626 ? 0.112 10.663 31.670 1.00 77.44 626 GLU A C 1
ATOM 4939 O O . GLU A 1 626 ? 0.161 9.890 32.627 1.00 77.44 626 GLU A O 1
ATOM 4944 N N . LYS A 1 627 ? -0.808 10.537 30.704 1.00 81.81 627 LYS A N 1
ATOM 4945 C CA . LYS A 1 627 ? -1.971 9.627 30.734 1.00 81.81 627 LYS A CA 1
ATOM 4946 C C . LYS A 1 627 ? -2.107 8.753 29.492 1.00 81.81 627 LYS A C 1
ATOM 4948 O O . LYS A 1 627 ? -3.186 8.218 29.230 1.00 81.81 627 LYS A O 1
ATOM 4953 N N . GLU A 1 628 ? -1.042 8.594 28.716 1.00 81.44 628 GLU A N 1
ATOM 4954 C CA . GLU A 1 628 ? -1.048 7.775 27.503 1.00 81.44 628 GLU A CA 1
ATOM 4955 C C . GLU A 1 628 ? -1.570 6.358 27.767 1.00 81.44 628 GLU A C 1
ATOM 4957 O O . GLU A 1 628 ? -2.430 5.855 27.040 1.00 81.44 628 GLU A O 1
ATOM 4962 N N . LEU A 1 629 ? -1.102 5.738 28.857 1.00 86.06 629 LEU A N 1
ATOM 4963 C CA . LEU A 1 629 ? -1.537 4.403 29.252 1.00 86.06 629 LEU A CA 1
ATOM 4964 C C . LEU A 1 629 ? -3.026 4.387 29.598 1.00 86.06 629 LEU A C 1
ATOM 4966 O O . LEU A 1 629 ? -3.742 3.526 29.101 1.00 86.06 629 LEU A O 1
ATOM 4970 N N . GLU A 1 630 ? -3.514 5.364 30.368 1.00 88.44 630 GLU A N 1
ATOM 4971 C CA . GLU A 1 630 ? -4.936 5.463 30.726 1.00 88.44 630 GLU A CA 1
ATOM 4972 C C . GLU A 1 630 ? -5.819 5.598 29.469 1.00 88.44 630 GLU A C 1
ATOM 4974 O O . GLU A 1 630 ? -6.904 5.022 29.387 1.00 88.44 630 GLU A O 1
ATOM 4979 N N . ILE A 1 631 ? -5.350 6.334 28.455 1.00 85.44 631 ILE A N 1
ATOM 4980 C CA . ILE A 1 631 ? -6.028 6.483 27.160 1.00 85.44 631 ILE A CA 1
ATOM 4981 C C . ILE A 1 631 ? -6.100 5.145 26.409 1.00 85.44 631 ILE A C 1
ATOM 4983 O O . ILE A 1 631 ? -7.144 4.805 25.842 1.00 85.44 631 ILE A O 1
ATOM 4987 N N . HIS A 1 632 ? -5.026 4.357 26.428 1.00 87.31 632 HIS A N 1
ATOM 4988 C CA . HIS A 1 632 ? -5.014 3.024 25.828 1.00 87.31 632 HIS A CA 1
ATOM 4989 C C . HIS A 1 632 ? -5.841 1.999 26.609 1.00 87.31 632 HIS A C 1
ATOM 4991 O O . HIS A 1 632 ? -6.539 1.195 25.989 1.00 87.31 632 HIS A O 1
ATOM 4997 N N . GLU A 1 633 ? -5.834 2.058 27.940 1.00 91.12 633 GLU A N 1
ATOM 4998 C CA . GLU A 1 633 ? -6.723 1.275 28.804 1.00 91.12 633 GLU A CA 1
ATOM 4999 C C . GLU A 1 633 ? -8.192 1.575 28.495 1.00 91.12 633 GLU A C 1
ATOM 5001 O O . GLU A 1 633 ? -9.013 0.658 28.384 1.00 91.12 633 GLU A O 1
ATOM 5006 N N . LEU A 1 634 ? -8.523 2.850 28.272 1.00 90.62 634 LEU A N 1
ATOM 5007 C CA . LEU A 1 634 ? -9.860 3.256 27.868 1.00 90.62 634 LEU A CA 1
ATOM 5008 C C . LEU A 1 634 ? -10.232 2.680 26.497 1.00 90.62 634 LEU A C 1
ATOM 5010 O O . LEU A 1 634 ? -11.298 2.079 26.373 1.00 90.62 634 LEU A O 1
ATOM 5014 N N . LEU A 1 635 ? -9.360 2.781 25.487 1.00 89.25 635 LEU A N 1
ATOM 5015 C CA . LEU A 1 635 ? -9.596 2.152 24.181 1.00 89.25 635 LEU A CA 1
ATOM 5016 C C . LEU A 1 635 ? -9.804 0.635 24.309 1.00 89.25 635 LEU A C 1
ATOM 5018 O O . LEU A 1 635 ? -10.753 0.099 23.735 1.00 89.25 635 LEU A O 1
ATOM 5022 N N . GLN A 1 636 ? -8.964 -0.054 25.087 1.00 91.44 636 GLN A N 1
ATOM 5023 C CA . GLN A 1 636 ? -9.118 -1.487 25.331 1.00 91.44 636 GLN A CA 1
ATOM 5024 C C . GLN A 1 636 ? -10.488 -1.801 25.945 1.00 91.44 636 GLN A C 1
ATOM 5026 O O . GLN A 1 636 ? -11.132 -2.755 25.515 1.00 91.44 636 GLN A O 1
ATOM 5031 N N . SER A 1 637 ? -10.967 -0.988 26.895 1.00 94.62 637 SER A N 1
ATOM 5032 C CA . SER A 1 637 ? -12.282 -1.197 27.516 1.00 94.62 637 SER A CA 1
ATOM 5033 C C . SER A 1 637 ? -13.427 -1.151 26.498 1.00 94.62 637 SER A C 1
ATOM 5035 O O . SER A 1 637 ? -14.284 -2.032 26.510 1.00 94.62 637 SER A O 1
ATOM 5037 N N . TYR A 1 638 ? -13.388 -0.220 25.536 1.00 93.12 638 TYR A N 1
ATOM 5038 C CA . TYR A 1 638 ? -14.371 -0.158 24.449 1.00 93.12 638 TYR A CA 1
ATOM 5039 C C . TYR A 1 638 ? -14.289 -1.370 23.509 1.00 93.12 638 TYR A C 1
ATOM 5041 O O . TYR A 1 638 ? -15.320 -1.885 23.077 1.00 93.12 638 TYR A O 1
ATOM 5049 N N . ILE A 1 639 ? -13.079 -1.856 23.208 1.00 92.56 639 ILE A N 1
ATOM 5050 C CA . ILE A 1 639 ? -12.883 -3.074 22.403 1.00 92.56 639 ILE A CA 1
ATOM 5051 C C . ILE A 1 639 ? -13.425 -4.306 23.140 1.00 92.56 639 ILE A C 1
ATOM 5053 O O . ILE A 1 639 ? -14.049 -5.174 22.527 1.00 92.56 639 ILE A O 1
ATOM 5057 N N . ASP A 1 640 ? -13.192 -4.399 24.449 1.00 92.94 640 ASP A N 1
ATOM 5058 C CA . ASP A 1 640 ? -13.613 -5.542 25.253 1.00 92.94 640 ASP A CA 1
ATOM 5059 C C . ASP A 1 640 ? -15.123 -5.585 25.493 1.00 92.94 640 ASP A C 1
ATOM 5061 O O . ASP A 1 640 ? -15.690 -6.683 25.465 1.00 92.94 640 ASP A O 1
ATOM 5065 N N . ASP A 1 641 ? -15.757 -4.421 25.651 1.00 95.00 641 ASP A N 1
ATOM 5066 C CA . ASP A 1 641 ? -17.206 -4.271 25.815 1.00 95.00 641 ASP A CA 1
ATOM 5067 C C . ASP A 1 641 ? -17.981 -4.407 24.491 1.00 95.00 641 ASP A C 1
ATOM 5069 O O . ASP A 1 641 ? -19.205 -4.591 24.502 1.00 95.00 641 ASP A O 1
ATOM 5073 N N . PHE A 1 642 ? -17.300 -4.359 23.340 1.00 94.38 642 PHE A N 1
ATOM 5074 C CA . PHE A 1 642 ? -17.960 -4.492 22.045 1.00 94.38 642 PHE A CA 1
ATOM 5075 C C . PHE A 1 642 ? -18.618 -5.881 21.885 1.00 94.38 642 PHE A C 1
ATOM 5077 O O . PHE A 1 642 ? -18.013 -6.904 22.221 1.00 94.38 642 PHE A O 1
ATOM 5084 N N . PRO A 1 643 ? -19.834 -5.987 21.303 1.00 93.50 643 PRO A N 1
ATOM 5085 C CA . PRO A 1 643 ? -20.586 -7.252 21.266 1.00 93.50 643 PRO A CA 1
ATOM 5086 C C . PRO A 1 643 ? -19.918 -8.423 20.528 1.00 93.50 643 PRO A C 1
ATOM 5088 O O . PRO A 1 643 ? -20.331 -9.573 20.682 1.00 93.50 643 PRO A O 1
ATOM 5091 N N . THR A 1 644 ? -18.933 -8.144 19.678 1.00 92.56 644 THR A N 1
ATOM 5092 C CA . THR A 1 644 ? -18.182 -9.142 18.904 1.00 92.56 644 THR A CA 1
ATOM 5093 C C . THR A 1 644 ? -16.698 -8.826 18.995 1.00 92.56 644 THR A C 1
ATOM 5095 O O . THR A 1 644 ? -16.324 -7.661 19.006 1.00 92.56 644 THR A O 1
ATOM 5098 N N . LYS A 1 645 ? -15.831 -9.836 19.050 1.00 91.31 645 LYS A N 1
ATOM 5099 C CA . LYS A 1 645 ? -14.386 -9.583 19.104 1.00 91.31 645 LYS A CA 1
ATOM 5100 C C . LYS A 1 645 ? -13.861 -9.079 17.751 1.00 91.31 645 LYS A C 1
ATOM 5102 O O . LYS A 1 645 ? -14.387 -9.509 16.719 1.00 91.31 645 LYS A O 1
ATOM 5107 N N . PRO A 1 646 ? -12.840 -8.201 17.746 1.00 93.12 646 PRO A N 1
ATOM 5108 C CA . PRO A 1 646 ? -12.206 -7.773 16.511 1.00 93.12 646 PRO A CA 1
ATOM 5109 C C . PRO A 1 646 ? -11.573 -8.980 15.813 1.00 93.12 646 PRO A C 1
ATOM 5111 O O . PRO A 1 646 ? -10.990 -9.865 16.444 1.00 93.12 646 PRO A O 1
ATOM 5114 N N . TYR A 1 647 ? -11.712 -9.024 14.494 1.00 94.69 647 TYR A N 1
ATOM 5115 C CA . TYR A 1 647 ? -11.199 -10.111 13.671 1.00 94.69 647 TYR A CA 1
ATOM 5116 C C . TYR A 1 647 ? -9.680 -10.040 13.511 1.00 94.69 647 TYR A C 1
ATOM 5118 O O . TYR A 1 647 ? -9.026 -11.080 13.461 1.00 94.69 647 TYR A O 1
ATOM 5126 N N . PHE A 1 648 ? -9.115 -8.831 13.468 1.00 92.31 648 PHE A N 1
ATOM 5127 C CA . PHE A 1 648 ? -7.671 -8.619 13.499 1.00 92.31 648 PHE A CA 1
ATOM 5128 C C . PHE A 1 648 ? -7.269 -8.356 14.946 1.00 92.31 648 PHE A C 1
ATOM 5130 O O . PHE A 1 648 ? -7.836 -7.481 15.603 1.00 92.31 648 PHE A O 1
ATOM 5137 N N . LEU A 1 649 ? -6.313 -9.132 15.446 1.00 91.44 649 LEU A N 1
ATOM 5138 C CA . LEU A 1 649 ? -5.770 -8.941 16.783 1.00 91.44 649 LEU A CA 1
ATOM 5139 C C . LEU A 1 649 ? -4.862 -7.697 16.782 1.00 91.44 649 LEU A C 1
ATOM 5141 O O . LEU A 1 649 ? -3.966 -7.636 15.939 1.00 91.44 649 LEU A O 1
ATOM 5145 N N . PRO A 1 650 ? -5.044 -6.734 17.704 1.00 87.94 650 PRO A N 1
ATOM 5146 C CA . PRO A 1 650 ? -4.102 -5.632 17.870 1.00 87.94 650 PRO A CA 1
ATOM 5147 C C . PRO A 1 650 ? -2.754 -6.178 18.349 1.00 87.94 650 PRO A C 1
ATOM 5149 O O . PRO A 1 650 ? -2.666 -6.740 19.440 1.00 87.94 650 PRO A O 1
ATOM 5152 N N . ILE A 1 651 ? -1.719 -6.051 17.520 1.00 86.56 651 ILE A N 1
ATOM 5153 C CA . ILE A 1 651 ? -0.362 -6.520 17.817 1.00 86.56 651 ILE A CA 1
ATOM 5154 C C . ILE A 1 651 ? 0.583 -5.328 17.656 1.00 86.56 651 ILE A C 1
ATOM 5156 O O . ILE A 1 651 ? 0.590 -4.722 16.584 1.00 86.56 651 ILE A O 1
ATOM 5160 N N . PRO A 1 652 ? 1.363 -4.968 18.690 1.00 84.31 652 PRO A N 1
ATOM 5161 C CA . PRO A 1 652 ? 2.229 -3.805 18.619 1.00 84.31 652 PRO A CA 1
ATOM 5162 C C . PRO A 1 652 ? 3.499 -4.083 17.807 1.00 84.31 652 PRO A C 1
ATOM 5164 O O . PRO A 1 652 ? 4.007 -5.214 17.761 1.00 84.31 652 PRO A O 1
ATOM 5167 N N . GLN A 1 653 ? 4.033 -3.019 17.204 1.00 78.44 653 GLN A N 1
ATOM 5168 C CA . GLN A 1 653 ? 5.300 -3.050 16.470 1.00 78.44 653 GLN A CA 1
ATOM 5169 C C . GLN A 1 653 ? 6.473 -3.455 17.374 1.00 78.44 653 GLN A C 1
ATOM 5171 O O . GLN A 1 653 ? 6.437 -3.191 18.584 1.00 78.44 653 GLN A O 1
ATOM 5176 N N . PRO A 1 654 ? 7.529 -4.075 16.814 1.00 79.06 654 PRO A N 1
ATOM 5177 C CA . PRO A 1 654 ? 8.733 -4.374 17.572 1.00 79.06 654 PRO A CA 1
ATOM 5178 C C . PRO A 1 654 ? 9.377 -3.077 18.080 1.00 79.06 654 PRO A C 1
ATOM 5180 O O . PRO A 1 654 ? 9.218 -2.021 17.460 1.00 79.06 654 PRO A O 1
ATOM 5183 N N . PRO A 1 655 ? 10.118 -3.128 19.202 1.00 79.38 655 PRO A N 1
ATOM 5184 C CA . PRO A 1 655 ? 10.889 -1.982 19.658 1.00 79.38 655 PRO A CA 1
ATOM 5185 C C . PRO A 1 655 ? 11.867 -1.531 18.580 1.00 79.38 655 PRO A C 1
ATOM 5187 O O . PRO A 1 655 ? 12.474 -2.345 17.878 1.00 79.38 655 PRO A O 1
ATOM 5190 N N . ARG A 1 656 ? 12.112 -0.225 18.526 1.00 75.44 656 ARG A N 1
ATOM 5191 C CA . ARG A 1 656 ? 12.960 0.367 17.494 1.00 75.44 656 ARG A CA 1
ATOM 5192 C C . ARG A 1 656 ? 14.408 -0.116 17.581 1.00 75.44 656 ARG A C 1
ATOM 5194 O O . ARG A 1 656 ? 15.116 -0.200 16.584 1.00 75.44 656 ARG A O 1
ATOM 5201 N N . SER A 1 657 ? 14.852 -0.527 18.767 1.00 80.19 657 SER A N 1
ATOM 5202 C CA . SER A 1 657 ? 16.155 -1.170 18.973 1.00 80.19 657 SER A CA 1
ATOM 5203 C C . SER A 1 657 ? 16.360 -2.457 18.160 1.00 80.19 657 SER A C 1
ATOM 5205 O O . SER A 1 657 ? 17.508 -2.841 17.955 1.00 80.19 657 SER A O 1
ATOM 5207 N N . TRP A 1 658 ? 15.293 -3.114 17.692 1.00 78.00 658 TRP A N 1
ATOM 5208 C CA . TRP A 1 658 ? 15.371 -4.331 16.874 1.00 78.00 658 TRP A CA 1
ATOM 5209 C C . TRP A 1 658 ? 15.428 -4.051 15.380 1.00 78.00 658 TRP A C 1
ATOM 5211 O O . TRP A 1 658 ? 15.999 -4.835 14.628 1.00 78.00 658 TRP A O 1
ATOM 5221 N N . THR A 1 659 ? 14.805 -2.958 14.953 1.00 71.56 659 THR A N 1
ATOM 5222 C CA . THR A 1 659 ? 14.669 -2.584 13.545 1.00 71.56 659 THR A CA 1
ATOM 5223 C C . THR A 1 659 ? 15.771 -1.623 13.109 1.00 71.56 659 THR A C 1
ATOM 5225 O O . THR A 1 659 ? 16.152 -1.650 11.948 1.00 71.56 659 THR A O 1
ATOM 5228 N N . LYS A 1 660 ? 16.372 -0.849 14.024 1.00 73.00 660 LYS A N 1
ATOM 5229 C CA . LYS A 1 660 ? 17.344 0.224 13.728 1.00 73.00 660 LYS A CA 1
ATOM 5230 C C . LYS A 1 660 ? 18.528 -0.164 12.838 1.00 73.00 660 LYS A C 1
ATOM 5232 O O . LYS A 1 660 ? 19.003 0.671 12.077 1.00 73.00 660 LYS A O 1
ATOM 5237 N N . GLU A 1 661 ? 19.047 -1.384 12.963 1.00 68.94 661 GLU A N 1
ATOM 5238 C CA . GLU A 1 661 ? 20.180 -1.849 12.141 1.00 68.94 661 GLU A CA 1
ATOM 5239 C C . GLU A 1 661 ? 19.760 -2.239 10.719 1.00 68.94 661 GLU A C 1
ATOM 5241 O O . GLU A 1 661 ? 20.577 -2.214 9.801 1.00 68.94 661 GLU A O 1
ATOM 5246 N N . ASP A 1 662 ? 18.487 -2.584 10.544 1.00 64.00 662 ASP A N 1
ATOM 5247 C CA . ASP A 1 662 ? 17.876 -2.944 9.268 1.00 64.00 662 ASP A CA 1
ATOM 5248 C C . ASP A 1 662 ? 17.085 -1.786 8.657 1.00 64.00 662 ASP A C 1
ATOM 5250 O O . ASP A 1 662 ? 16.636 -1.871 7.520 1.00 64.00 662 ASP A O 1
ATOM 5254 N N . GLU A 1 663 ? 16.871 -0.719 9.418 1.00 63.38 663 GLU A N 1
ATOM 5255 C CA . GLU A 1 663 ? 16.168 0.469 8.984 1.00 63.38 663 GLU A CA 1
ATOM 5256 C C . GLU A 1 663 ? 16.980 1.245 7.959 1.00 63.38 663 GLU A C 1
ATOM 5258 O O . GLU A 1 663 ? 18.214 1.252 7.910 1.00 63.38 663 GLU A O 1
ATOM 5263 N N . GLY A 1 664 ? 16.228 1.962 7.141 1.00 62.44 664 GLY A N 1
ATOM 5264 C CA . GLY A 1 664 ? 16.798 2.956 6.279 1.00 62.44 664 GLY A CA 1
ATOM 5265 C C . GLY A 1 664 ? 17.118 4.275 6.945 1.00 62.44 664 GLY A C 1
ATOM 5266 O O . GLY A 1 664 ? 17.290 4.419 8.150 1.00 62.44 664 GLY A O 1
ATOM 5267 N N . TYR A 1 665 ? 17.142 5.295 6.106 1.00 67.00 665 TYR A N 1
ATOM 5268 C CA . TYR A 1 665 ? 17.007 6.668 6.551 1.00 67.00 665 TYR A CA 1
ATOM 5269 C C . TYR A 1 665 ? 15.651 6.910 7.228 1.00 67.00 665 TYR A C 1
ATOM 5271 O O . TYR A 1 665 ? 14.609 6.832 6.580 1.00 67.00 665 TYR A O 1
ATOM 5279 N N . SER A 1 666 ? 15.698 7.286 8.501 1.00 70.88 666 SER A N 1
ATOM 5280 C CA . SER A 1 666 ? 14.588 7.915 9.216 1.00 70.88 666 SER A CA 1
ATOM 5281 C C . SER A 1 666 ? 14.718 9.439 9.083 1.00 70.88 666 SER A C 1
ATOM 5283 O O . SER A 1 666 ? 15.814 9.954 9.337 1.00 70.88 666 SER A O 1
ATOM 5285 N N . PRO A 1 667 ? 13.667 10.192 8.710 1.00 70.12 667 PRO A N 1
ATOM 5286 C CA . PRO A 1 667 ? 13.742 11.630 8.583 1.00 70.12 667 PRO A CA 1
ATOM 5287 C C . PRO A 1 667 ? 13.976 12.285 9.917 1.00 70.12 667 PRO A C 1
ATOM 5289 O O . PRO A 1 667 ? 13.583 11.792 10.980 1.00 70.12 667 PRO A O 1
ATOM 5292 N N . THR A 1 668 ? 14.562 13.462 9.821 1.00 77.06 668 THR A N 1
ATOM 5293 C CA . THR A 1 668 ? 14.742 14.345 10.958 1.00 77.06 668 THR A CA 1
ATOM 5294 C C . THR A 1 668 ? 14.236 15.732 10.598 1.00 77.06 668 THR A C 1
ATOM 5296 O O . THR A 1 668 ? 13.843 16.005 9.462 1.00 77.06 668 THR A O 1
ATOM 5299 N N . ILE A 1 669 ? 14.304 16.655 11.551 1.00 80.25 669 ILE A N 1
ATOM 5300 C CA . ILE A 1 669 ? 13.926 18.053 11.338 1.00 80.25 669 ILE A CA 1
ATOM 5301 C C . ILE A 1 669 ? 14.652 18.728 10.163 1.00 80.25 669 ILE A C 1
ATOM 5303 O O . ILE A 1 669 ? 14.124 19.681 9.590 1.00 80.25 669 ILE A O 1
ATOM 5307 N N . SER A 1 670 ? 15.827 18.232 9.748 1.00 81.69 670 SER A N 1
ATOM 5308 C CA . SER A 1 670 ? 16.509 18.740 8.550 1.00 81.69 670 SER A CA 1
ATOM 5309 C C . SER A 1 670 ? 15.719 18.510 7.259 1.00 81.69 670 SER A C 1
ATOM 5311 O O . SER A 1 670 ? 15.963 19.194 6.268 1.00 81.69 670 SER A O 1
ATOM 5313 N N . ASP A 1 671 ? 14.773 17.572 7.265 1.00 75.00 671 ASP A N 1
ATOM 5314 C CA . ASP A 1 671 ? 13.931 17.226 6.125 1.00 75.00 671 ASP A CA 1
ATOM 5315 C C . ASP A 1 671 ? 12.566 17.913 6.140 1.00 75.00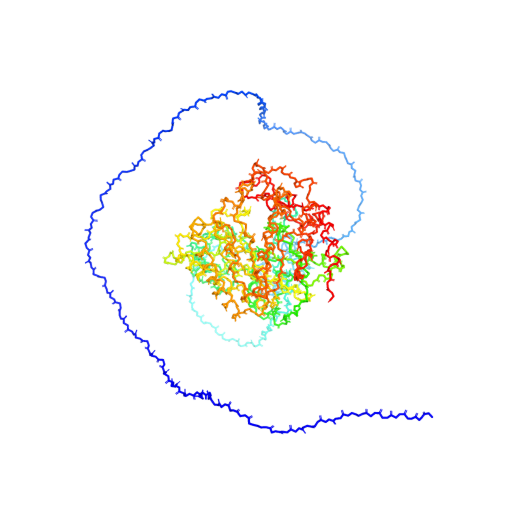 671 ASP A C 1
ATOM 5317 O O . ASP A 1 671 ? 11.724 17.594 5.308 1.00 75.00 671 ASP A O 1
ATOM 5321 N N . ALA A 1 672 ? 12.327 18.882 7.028 1.00 76.50 672 ALA A N 1
ATOM 5322 C CA . ALA A 1 672 ? 11.041 19.580 7.096 1.00 76.50 672 ALA A CA 1
ATOM 5323 C C . ALA A 1 672 ? 10.629 20.263 5.775 1.00 76.50 672 ALA A C 1
ATOM 5325 O O . ALA A 1 672 ? 9.451 20.514 5.544 1.00 76.50 672 ALA A O 1
ATOM 5326 N N . GLY A 1 673 ? 11.584 20.535 4.877 1.00 73.31 673 GLY A N 1
ATOM 5327 C CA . GLY A 1 673 ? 11.306 21.017 3.519 1.00 73.31 673 GLY A CA 1
ATOM 5328 C C . GLY A 1 673 ? 10.782 19.953 2.542 1.00 73.31 673 GLY A C 1
ATOM 5329 O O . GLY A 1 673 ? 10.488 20.296 1.402 1.00 73.31 673 GLY A O 1
ATOM 5330 N N . ARG A 1 674 ? 10.698 18.681 2.952 1.00 69.25 674 ARG A N 1
ATOM 5331 C CA . ARG A 1 674 ? 10.283 17.527 2.133 1.00 69.25 674 ARG A CA 1
ATOM 5332 C C . ARG A 1 674 ? 8.924 16.947 2.533 1.00 69.25 674 ARG A C 1
ATOM 5334 O O . ARG A 1 674 ? 8.497 15.967 1.938 1.00 69.25 674 ARG A O 1
ATOM 5341 N N . GLY A 1 675 ? 8.248 17.518 3.526 1.00 69.12 675 GLY A N 1
ATOM 5342 C CA . GLY A 1 675 ? 6.953 17.038 4.013 1.00 69.12 675 GLY A CA 1
ATOM 5343 C C . GLY A 1 675 ? 6.882 16.978 5.536 1.00 69.12 675 GLY A C 1
ATOM 5344 O O . GLY A 1 675 ? 7.727 17.540 6.240 1.00 69.12 675 GLY A O 1
ATOM 5345 N N . ASP A 1 676 ? 5.868 16.278 6.034 1.00 68.25 676 ASP A N 1
ATOM 5346 C CA . ASP A 1 676 ? 5.660 15.976 7.449 1.00 68.25 676 ASP A CA 1
ATOM 5347 C C . ASP A 1 676 ? 6.643 14.903 7.946 1.00 68.25 676 ASP A C 1
ATOM 5349 O O . ASP A 1 676 ? 6.316 13.743 8.200 1.00 68.25 676 ASP A O 1
ATOM 5353 N N . TRP A 1 677 ? 7.905 15.313 8.072 1.00 70.25 677 TRP A N 1
ATOM 5354 C CA . TRP A 1 677 ? 9.001 14.446 8.494 1.00 70.25 677 TRP A CA 1
ATOM 5355 C C . TRP A 1 677 ? 8.757 13.776 9.852 1.00 70.25 677 TRP A C 1
ATOM 5357 O O . TRP A 1 677 ? 9.288 12.690 10.065 1.00 70.25 677 TRP A O 1
ATOM 5367 N N . LYS A 1 678 ? 7.977 14.392 10.757 1.00 69.75 678 LYS A N 1
ATOM 5368 C CA . LYS A 1 678 ? 7.673 13.826 12.081 1.00 69.75 678 LYS A CA 1
ATOM 5369 C C . LYS A 1 678 ? 6.837 12.558 11.939 1.00 69.75 678 LYS A C 1
ATOM 5371 O O . LYS A 1 678 ? 7.135 11.574 12.603 1.00 69.75 678 LYS A O 1
ATOM 5376 N N . PHE A 1 679 ? 5.852 12.560 11.035 1.00 67.75 679 PHE A N 1
ATOM 5377 C CA . PHE A 1 679 ? 4.977 11.409 10.805 1.00 67.75 679 PHE A CA 1
ATOM 5378 C C . PHE A 1 679 ? 5.742 10.148 10.381 1.00 67.75 679 PHE A C 1
ATOM 5380 O O . PHE A 1 679 ? 5.387 9.047 10.801 1.00 67.75 679 PHE A O 1
ATOM 5387 N N . LEU A 1 680 ? 6.805 10.307 9.584 1.00 66.38 680 LEU A N 1
ATOM 5388 C CA . LEU A 1 680 ? 7.644 9.192 9.128 1.00 66.38 680 LEU A CA 1
ATOM 5389 C C . LEU A 1 680 ? 8.978 9.055 9.872 1.00 66.38 680 LEU A C 1
ATOM 5391 O O . LEU A 1 680 ? 9.801 8.212 9.511 1.00 66.38 680 LEU A O 1
ATOM 5395 N N . SER A 1 681 ? 9.230 9.877 10.889 1.00 71.81 681 SER A N 1
ATOM 5396 C CA . SER A 1 681 ? 10.414 9.726 11.727 1.00 71.81 681 SER A CA 1
ATOM 5397 C C . SER A 1 681 ? 10.189 8.593 12.703 1.00 71.81 681 SER A C 1
ATOM 5399 O O . SER A 1 681 ? 9.321 8.662 13.558 1.00 71.81 681 SER A O 1
ATOM 5401 N N . LEU A 1 682 ? 11.001 7.549 12.598 1.00 73.00 682 LEU A N 1
ATOM 5402 C CA . LEU A 1 682 ? 10.871 6.356 13.431 1.00 73.00 682 LEU A CA 1
ATOM 5403 C C . LEU A 1 682 ? 11.248 6.637 14.887 1.00 73.00 682 LEU A C 1
ATOM 5405 O O . LEU A 1 682 ? 10.764 5.954 15.781 1.00 73.00 682 LEU A O 1
ATOM 5409 N N . ASP A 1 683 ? 12.079 7.661 15.130 1.00 74.00 683 ASP A N 1
ATOM 5410 C CA . ASP A 1 683 ? 12.375 8.178 16.478 1.00 74.00 683 ASP A CA 1
ATOM 5411 C C . ASP A 1 683 ? 11.147 8.878 17.048 1.00 74.00 683 ASP A C 1
ATOM 5413 O O . ASP A 1 683 ? 10.696 8.569 18.150 1.00 74.00 683 ASP A O 1
ATOM 5417 N N . GLU A 1 684 ? 10.562 9.772 16.256 1.00 74.75 684 GLU A N 1
ATOM 5418 C CA . GLU A 1 684 ? 9.363 10.510 16.639 1.00 74.75 684 GLU A CA 1
ATOM 5419 C C . GLU A 1 684 ? 8.080 9.702 16.443 1.00 74.75 684 GLU A C 1
ATOM 5421 O O . GLU A 1 684 ? 7.013 10.255 16.637 1.00 74.75 684 GLU A O 1
ATOM 5426 N N . ALA A 1 685 ? 8.131 8.432 16.051 1.00 70.12 685 ALA A N 1
ATOM 5427 C CA . ALA A 1 685 ? 6.967 7.550 15.941 1.00 70.12 685 ALA A CA 1
ATOM 5428 C C . ALA A 1 685 ? 7.096 6.314 16.844 1.00 70.12 685 ALA A C 1
ATOM 5430 O O . ALA A 1 685 ? 6.149 5.538 16.940 1.00 70.12 685 ALA A O 1
ATOM 5431 N N . GLU A 1 686 ? 8.226 6.147 17.551 1.00 76.31 686 GLU A N 1
ATOM 5432 C CA . GLU A 1 686 ? 8.430 5.025 18.467 1.00 76.31 686 GLU A CA 1
ATOM 5433 C C . GLU A 1 686 ? 7.363 5.025 19.565 1.00 76.31 686 GLU A C 1
ATOM 5435 O O . GLU A 1 686 ? 7.168 6.021 20.267 1.00 76.31 686 GLU A O 1
ATOM 5440 N N . VAL A 1 687 ? 6.683 3.886 19.680 1.00 77.56 687 VAL A N 1
ATOM 5441 C CA . VAL A 1 687 ? 5.705 3.590 20.724 1.00 77.56 687 VAL A CA 1
ATOM 5442 C C . VAL A 1 687 ? 6.430 3.457 22.067 1.00 77.56 687 VAL A C 1
ATOM 5444 O O . VAL A 1 687 ? 7.373 2.655 22.155 1.00 77.56 687 VAL A O 1
ATOM 5447 N N . PRO A 1 688 ? 5.994 4.160 23.128 1.00 82.94 688 PRO A N 1
ATOM 5448 C CA . PRO A 1 688 ? 6.561 3.978 24.458 1.00 82.94 688 PRO A CA 1
ATOM 5449 C C . PRO A 1 688 ? 6.486 2.519 24.916 1.00 82.94 688 PRO A C 1
ATOM 5451 O O . PRO A 1 688 ? 5.486 1.831 24.708 1.00 82.94 688 PRO A O 1
ATOM 5454 N N . GLU A 1 689 ? 7.544 2.035 25.569 1.00 87.56 689 GLU A N 1
ATOM 5455 C CA . GLU A 1 689 ? 7.650 0.632 25.994 1.00 87.56 689 GLU A CA 1
ATOM 5456 C C . GLU A 1 689 ? 6.461 0.176 26.848 1.00 87.56 689 GLU A C 1
ATOM 5458 O O . GLU A 1 689 ? 5.952 -0.920 26.637 1.00 87.56 689 GLU A O 1
ATOM 5463 N N . GLU A 1 690 ? 5.974 1.031 27.749 1.00 89.38 690 GLU A N 1
ATOM 5464 C CA . GLU A 1 690 ? 4.814 0.738 28.597 1.00 89.38 690 GLU A CA 1
ATOM 5465 C C . GLU A 1 690 ? 3.542 0.467 27.776 1.00 89.38 690 GLU A C 1
ATOM 5467 O O . GLU A 1 690 ? 2.834 -0.505 28.033 1.00 89.38 690 GLU A O 1
ATOM 5472 N N . ILE A 1 691 ? 3.297 1.259 26.728 1.00 87.31 691 ILE A N 1
ATOM 5473 C CA . ILE A 1 691 ? 2.155 1.083 25.823 1.00 87.31 691 ILE A CA 1
ATOM 5474 C C . ILE A 1 691 ? 2.318 -0.167 24.956 1.00 87.31 691 ILE A C 1
ATOM 5476 O O . ILE A 1 691 ? 1.365 -0.926 24.755 1.00 87.31 691 ILE A O 1
ATOM 5480 N N . ARG A 1 692 ? 3.533 -0.411 24.452 1.00 88.50 692 ARG A N 1
ATOM 5481 C CA . ARG A 1 692 ? 3.839 -1.615 23.671 1.00 88.50 692 ARG A CA 1
ATOM 5482 C C . ARG A 1 692 ? 3.598 -2.875 24.499 1.00 88.50 692 ARG A C 1
ATOM 5484 O O . ARG A 1 692 ? 2.916 -3.783 24.031 1.00 88.50 692 ARG A O 1
ATOM 5491 N N . GLU A 1 693 ? 4.122 -2.937 25.721 1.00 91.94 693 GLU A N 1
ATOM 5492 C CA . GLU A 1 693 ? 3.936 -4.104 26.588 1.00 91.94 693 GLU A CA 1
ATOM 5493 C C . GLU A 1 693 ? 2.474 -4.275 27.009 1.00 91.94 693 GLU A C 1
ATOM 5495 O O . GLU A 1 693 ? 1.983 -5.404 27.024 1.00 91.94 693 GLU A O 1
ATOM 5500 N N . PHE A 1 694 ? 1.740 -3.182 27.241 1.00 93.38 694 PHE A N 1
ATOM 5501 C CA . PHE A 1 694 ? 0.296 -3.219 27.476 1.00 93.38 694 PHE A CA 1
ATOM 5502 C C . PHE A 1 694 ? -0.463 -3.926 26.336 1.00 93.38 694 PHE A C 1
ATOM 5504 O O . PHE A 1 694 ? -1.190 -4.898 26.575 1.00 93.38 694 PHE A O 1
ATOM 5511 N N . TRP A 1 695 ? -0.249 -3.515 25.079 1.00 91.31 695 TRP A N 1
ATOM 5512 C CA . TRP A 1 695 ? -0.896 -4.158 23.926 1.00 91.31 695 TRP A CA 1
ATOM 5513 C C . TRP A 1 695 ? -0.382 -5.570 23.659 1.00 91.31 695 TRP A C 1
ATOM 5515 O O . TRP A 1 695 ? -1.150 -6.434 23.239 1.00 91.31 695 TRP A O 1
ATOM 5525 N N . MET A 1 696 ? 0.892 -5.842 23.933 1.00 92.31 696 MET A N 1
ATOM 5526 C CA . MET A 1 696 ? 1.450 -7.185 23.807 1.00 92.31 696 MET A CA 1
ATOM 5527 C C . MET A 1 696 ? 0.820 -8.149 24.824 1.00 92.31 696 MET A C 1
ATOM 5529 O O . MET A 1 696 ? 0.454 -9.278 24.484 1.00 92.31 696 MET A O 1
ATOM 5533 N N . GLU A 1 697 ? 0.626 -7.713 26.071 1.00 94.75 697 GLU A N 1
ATOM 5534 C CA . GLU A 1 697 ? -0.119 -8.478 27.069 1.00 94.75 697 GLU A CA 1
ATOM 5535 C C . GLU A 1 697 ? -1.570 -8.717 26.649 1.00 94.75 697 GLU A C 1
ATOM 5537 O O . GLU A 1 697 ? -2.081 -9.830 26.819 1.00 94.75 697 GLU A O 1
ATOM 5542 N N . TYR A 1 698 ? -2.234 -7.693 26.106 1.00 93.38 698 TYR A N 1
ATOM 5543 C CA . TYR A 1 698 ? -3.582 -7.826 25.560 1.00 93.38 698 TYR A CA 1
ATOM 5544 C C . TYR A 1 698 ? -3.627 -8.876 24.445 1.00 93.38 698 TYR A C 1
ATOM 5546 O O . TYR A 1 698 ? -4.467 -9.781 24.490 1.00 93.38 698 TYR A O 1
ATOM 5554 N N . ALA A 1 699 ? -2.695 -8.805 23.491 1.00 93.25 699 ALA A N 1
ATOM 5555 C CA . ALA A 1 699 ? -2.594 -9.733 22.374 1.00 93.25 699 ALA A CA 1
ATOM 5556 C C . ALA A 1 699 ? -2.444 -11.177 22.867 1.00 93.25 699 ALA A C 1
ATOM 5558 O O . ALA A 1 699 ? -3.251 -12.034 22.507 1.00 93.25 699 ALA A O 1
ATOM 5559 N N . ARG A 1 700 ? -1.492 -11.437 23.776 1.00 94.50 700 ARG A N 1
ATOM 5560 C CA . ARG A 1 700 ? -1.254 -12.771 24.362 1.00 94.50 700 ARG A CA 1
ATOM 5561 C C . ARG A 1 700 ? -2.494 -13.339 25.061 1.00 94.50 700 ARG A C 1
ATOM 5563 O O . ARG A 1 700 ? -2.769 -14.531 24.946 1.00 94.50 700 ARG A O 1
ATOM 5570 N N . LYS A 1 701 ? -3.265 -12.502 25.765 1.00 94.56 701 LYS A N 1
ATOM 5571 C CA . LYS A 1 701 ? -4.491 -12.916 26.479 1.00 94.56 701 LYS A CA 1
ATOM 5572 C C . LYS A 1 701 ? -5.669 -13.215 25.541 1.00 94.56 701 LYS A C 1
ATOM 5574 O O . LYS A 1 701 ? -6.579 -13.934 25.948 1.00 94.56 701 LYS A O 1
ATOM 5579 N N . ASN A 1 702 ? -5.660 -12.679 24.319 1.00 94.12 702 ASN A N 1
ATOM 5580 C CA . ASN A 1 702 ? -6.789 -12.723 23.380 1.00 94.12 702 ASN A CA 1
ATOM 5581 C C . ASN A 1 702 ? -6.509 -13.527 22.098 1.00 94.12 702 ASN A C 1
ATOM 5583 O O . ASN A 1 702 ? -7.280 -13.446 21.136 1.00 94.12 702 ASN A O 1
ATOM 5587 N N . VAL A 1 703 ? -5.437 -14.324 22.076 1.00 94.62 703 VAL A N 1
ATOM 5588 C CA . VAL A 1 703 ? -5.211 -15.312 21.017 1.00 94.62 703 VAL A CA 1
ATOM 5589 C C . VAL A 1 703 ? -6.353 -16.332 21.010 1.00 94.62 703 VAL A C 1
ATOM 5591 O O . VAL A 1 703 ? -6.645 -16.966 22.025 1.00 94.62 703 VAL A O 1
ATOM 5594 N N . ILE A 1 704 ? -6.978 -16.507 19.847 1.00 89.19 704 ILE A N 1
ATOM 5595 C CA . ILE A 1 704 ? -7.975 -17.552 19.600 1.00 89.19 704 ILE A CA 1
ATOM 5596 C C . ILE A 1 704 ? -7.285 -18.700 18.849 1.00 89.19 704 ILE A C 1
ATOM 5598 O O . ILE A 1 704 ? -6.572 -18.464 17.867 1.00 89.19 704 ILE A O 1
ATOM 5602 N N . ASP A 1 705 ? -7.459 -19.927 19.349 1.00 75.44 705 ASP A N 1
ATOM 5603 C CA . ASP A 1 705 ? -6.936 -21.156 18.730 1.00 75.44 705 ASP A CA 1
ATOM 5604 C C . ASP A 1 705 ? -7.697 -21.553 17.455 1.00 75.44 705 ASP A C 1
ATOM 5606 O O . ASP A 1 705 ? -8.952 -21.459 17.436 1.00 75.44 705 ASP A O 1
#

pLDDT: mean 70.06, std 24.65, range [21.67, 97.81]

Sequence (705 aa):
MRIILSSLLTVMFLVACGGSDTAPTPTPFATASPPAPASTAVPKPTEATALEVTAVAKPTEATAPEATADHADLNSKEYERNDAGKQSVNDSNLNDNKSDVGKSSSQVDNWRETYNLPYTISCIDDRLGVSVTREFQTGLRGPTQKEMDSLASCELASNAPVGKSSTSSSQNSERVDDKGAREDESDDMNVRERIESIKAVSGGWIRTGNPMNDQYAVGYIPTADEWRCGIAAVGVDILRDIRSGEHTITDEENRKLTPCFRASPDSITHPYAQLWEGHCIPLDLLQEVIDYYRPSWEQLECHLEELERYEMPSQVRYLMLDRAFGIRNNKSFLYPQHWDRIMTDPYYEDLRMNFSPSQSNIAMPPYYDWEYNDIKCHNSREDEYGNLVLDDYWLDESLRGAAVGYIIEKKKGRRIFADVERCSNHYVVQGDPADYGSLPINSVDDYKKRALDIVIPGYILQAKAAEKVKAEMMQIGGIQAEVEVIFSMNEFLGNLPPDEQVELAQWLIDRLIPEVRKYFKGMIWATSATSYDSGDPAFPLSKVNSSFGSHWKNLSFAAADHVSFTITLSCDFRHVERYLGIQFDNIQEIIQRDKLTWSTVGDAGATGERLFGPEFDKRCNDDLGEKELEIHELLQSYIDDFPTKPYFLPIPQPPRSWTKEDEGYSPTISDAGRGDWKFLSLDEAEVPEEIREFWMEYARKNVID